Protein AF-A0A369SJY7-F1 (afdb_monomer)

Mean predicted aligned error: 15.33 Å

Nearest PDB structures (foldseek):
  7cd1-assembly2_D  TM=8.189E-01  e=3.073E-20  Mus musculus
  1u7v-assembly1_C  TM=7.800E-01  e=5.357E-16  Homo sapiens
  1u7f-assembly1_C  TM=7.784E-01  e=8.067E-16  Homo sapiens
  1khu-assembly2_D  TM=7.763E-01  e=8.067E-16  Homo sapiens
  1zoq-assembly2_B  TM=6.843E-01  e=6.249E-07  Homo sapiens

pLDDT: mean 70.39, std 25.57, range [24.08, 98.19]

Structure (mmCIF, N/CA/C/O backbone):
data_AF-A0A369SJY7-F1
#
_entry.id   AF-A0A369SJY7-F1
#
loop_
_atom_site.group_PDB
_atom_site.id
_atom_site.type_symbol
_atom_site.label_atom_id
_atom_site.label_alt_id
_atom_site.label_comp_id
_atom_site.label_asym_id
_atom_site.label_entity_id
_atom_site.label_seq_id
_atom_site.pdbx_PDB_ins_code
_atom_site.Cartn_x
_atom_site.Cartn_y
_atom_site.Cartn_z
_atom_site.occupancy
_atom_site.B_iso_or_equiv
_atom_site.auth_seq_id
_atom_site.auth_comp_id
_atom_site.auth_asym_id
_atom_site.auth_atom_id
_atom_site.pdbx_PDB_model_num
ATOM 1 N N . MET A 1 1 ? -12.889 -11.920 34.072 1.00 64.56 1 MET A N 1
ATOM 2 C CA . MET A 1 1 ? -11.718 -12.113 33.177 1.00 64.56 1 MET A CA 1
ATOM 3 C C . MET A 1 1 ? -11.783 -11.268 31.891 1.00 64.56 1 MET A C 1
ATOM 5 O O . MET A 1 1 ? -10.869 -10.488 31.639 1.00 64.56 1 MET A O 1
ATOM 9 N N . PHE A 1 2 ? -12.873 -11.332 31.112 1.00 71.12 2 PHE A N 1
ATOM 10 C CA . PHE A 1 2 ? -12.997 -10.675 29.795 1.00 71.12 2 PHE A CA 1
ATOM 11 C C . PHE A 1 2 ? -12.878 -9.137 29.782 1.00 71.12 2 PHE A C 1
ATOM 13 O O . PHE A 1 2 ? -12.203 -8.585 28.913 1.00 71.12 2 PHE A O 1
ATOM 20 N N . ARG A 1 3 ? -13.449 -8.426 30.769 1.00 77.50 3 ARG A N 1
ATOM 21 C CA . ARG A 1 3 ? -13.329 -6.953 30.881 1.00 77.50 3 ARG A CA 1
ATOM 22 C C . ARG A 1 3 ? -11.874 -6.499 31.067 1.00 77.50 3 ARG A C 1
ATOM 24 O O . ARG A 1 3 ? -11.444 -5.533 30.443 1.00 77.50 3 ARG A O 1
ATOM 31 N N . ARG A 1 4 ? -11.090 -7.234 31.869 1.00 87.56 4 ARG A N 1
ATOM 32 C CA . ARG A 1 4 ? -9.656 -6.966 32.094 1.00 87.56 4 ARG A CA 1
ATOM 33 C C . ARG A 1 4 ? -8.842 -7.191 30.815 1.00 87.56 4 ARG A C 1
ATOM 35 O O . ARG A 1 4 ? -7.985 -6.369 30.501 1.00 87.56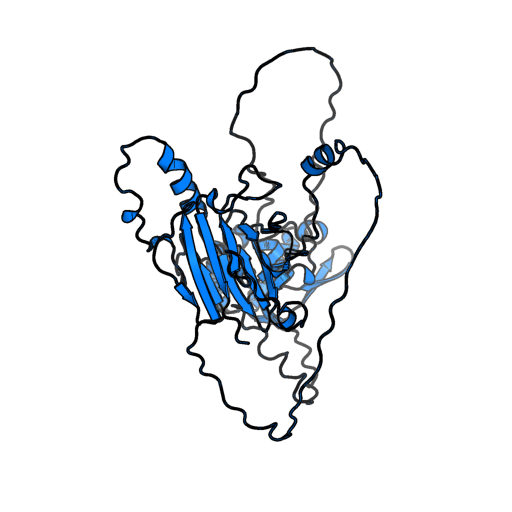 4 ARG A O 1
ATOM 42 N N . LYS A 1 5 ? -9.164 -8.247 30.057 1.00 92.19 5 LYS A N 1
ATOM 43 C CA . LYS A 1 5 ? -8.535 -8.566 28.765 1.00 92.19 5 LYS A CA 1
ATOM 44 C C . LYS A 1 5 ? -8.786 -7.474 27.718 1.00 92.19 5 LYS A C 1
ATOM 46 O O . LYS A 1 5 ? -7.828 -6.938 27.171 1.00 92.19 5 LYS A O 1
ATOM 51 N N . ARG A 1 6 ? -10.044 -7.063 27.507 1.00 93.69 6 ARG A N 1
ATOM 52 C CA . ARG A 1 6 ? -10.394 -5.981 26.563 1.00 93.69 6 ARG A CA 1
ATOM 53 C C . ARG A 1 6 ? -9.707 -4.658 26.918 1.00 93.69 6 ARG A C 1
ATOM 55 O O . ARG A 1 6 ? -9.130 -4.022 26.044 1.00 93.69 6 ARG A O 1
ATOM 62 N N . ASN A 1 7 ? -9.694 -4.280 28.199 1.00 93.00 7 ASN A N 1
ATOM 63 C CA . ASN A 1 7 ? -9.005 -3.067 28.650 1.00 93.00 7 ASN A CA 1
ATOM 64 C C . ASN A 1 7 ? -7.497 -3.109 28.368 1.00 93.00 7 ASN A C 1
ATOM 66 O O . ASN A 1 7 ? -6.911 -2.087 28.022 1.00 93.00 7 ASN A O 1
ATOM 70 N N . ASN A 1 8 ? -6.857 -4.271 28.517 1.00 94.94 8 ASN A N 1
ATOM 71 C CA . ASN A 1 8 ? -5.442 -4.433 28.188 1.00 94.94 8 ASN A CA 1
ATOM 72 C C . ASN A 1 8 ? -5.190 -4.273 26.679 1.00 94.94 8 ASN A C 1
ATOM 74 O O . ASN A 1 8 ? -4.318 -3.493 26.300 1.00 94.94 8 ASN A O 1
ATOM 78 N N . LEU A 1 9 ? -5.996 -4.931 25.838 1.00 95.81 9 LEU A N 1
ATOM 79 C CA . LEU A 1 9 ? -5.908 -4.823 24.377 1.00 95.81 9 LEU A CA 1
ATOM 80 C C . LEU A 1 9 ? -6.107 -3.385 23.899 1.00 95.81 9 LEU A C 1
ATOM 82 O O . LEU A 1 9 ? -5.309 -2.886 23.114 1.00 95.81 9 LEU A O 1
ATOM 86 N N . PHE A 1 10 ? -7.108 -2.687 24.437 1.00 94.69 10 PHE A N 1
ATOM 87 C CA . PHE A 1 10 ? -7.326 -1.280 24.121 1.00 94.69 10 PHE A CA 1
ATOM 88 C C . PHE A 1 10 ? -6.124 -0.409 24.499 1.00 94.69 10 PHE A C 1
ATOM 90 O O . PHE A 1 10 ? -5.719 0.442 23.719 1.00 94.69 10 PHE A O 1
ATOM 97 N N . ARG A 1 11 ? -5.513 -0.619 25.674 1.00 93.31 11 ARG A N 1
ATOM 98 C CA . ARG A 1 11 ? -4.311 0.138 26.070 1.00 93.31 11 ARG A CA 1
ATOM 99 C C . ARG A 1 11 ? -3.134 -0.119 25.137 1.00 93.31 11 ARG A C 1
ATOM 101 O O . ARG A 1 11 ? -2.401 0.820 24.857 1.00 93.31 11 ARG A O 1
ATOM 108 N N . ARG A 1 12 ? -2.934 -1.364 24.691 1.00 94.81 12 ARG A N 1
ATOM 109 C CA . ARG A 1 12 ? -1.906 -1.699 23.693 1.00 94.81 12 ARG A CA 1
ATOM 110 C C . ARG A 1 12 ? -2.173 -0.960 22.391 1.00 94.81 12 ARG A C 1
ATOM 112 O O . ARG A 1 12 ? -1.322 -0.194 21.965 1.00 94.81 12 ARG A O 1
ATOM 119 N N . LEU A 1 13 ? -3.393 -1.080 21.870 1.00 93.31 13 LEU A N 1
ATOM 120 C CA . LEU A 1 13 ? -3.826 -0.377 20.669 1.00 93.31 13 LEU A CA 1
ATOM 121 C C . LEU A 1 13 ? -3.599 1.135 20.771 1.00 93.31 13 LEU A C 1
ATOM 123 O O . LEU A 1 13 ? -3.011 1.741 19.888 1.00 93.31 13 LEU A O 1
ATOM 127 N N . TRP A 1 14 ? -4.014 1.739 21.885 1.00 91.50 14 TRP A N 1
ATOM 128 C CA . TRP A 1 14 ? -3.911 3.178 22.114 1.00 91.50 14 TRP A CA 1
ATOM 129 C C . TRP A 1 14 ? -2.463 3.683 22.139 1.00 91.50 14 TRP A C 1
ATOM 131 O O . TRP A 1 14 ? -2.213 4.829 21.782 1.00 91.50 14 TRP A O 1
ATOM 141 N N . ARG A 1 15 ? -1.495 2.843 22.531 1.00 90.88 15 ARG A N 1
ATOM 142 C CA . ARG A 1 15 ? -0.061 3.182 22.463 1.00 90.88 15 ARG A CA 1
ATOM 143 C C . ARG A 1 15 ? 0.484 3.169 21.038 1.00 90.88 15 ARG A C 1
ATOM 145 O O . ARG A 1 15 ? 1.483 3.828 20.791 1.00 90.88 15 ARG A O 1
ATOM 152 N N . CYS A 1 16 ? -0.170 2.457 20.124 1.00 89.69 16 CYS A N 1
ATOM 153 C CA . CYS A 1 16 ? 0.201 2.396 18.712 1.00 89.69 16 CYS A CA 1
ATOM 154 C C . CYS A 1 16 ? -0.369 3.552 17.883 1.00 89.69 16 CYS A C 1
ATOM 156 O O . CYS A 1 16 ? -0.203 3.549 16.666 1.00 89.69 16 CYS A O 1
ATOM 158 N N . ARG A 1 17 ? -1.067 4.517 18.500 1.00 88.62 17 ARG A N 1
ATOM 159 C CA . ARG A 1 17 ? -1.502 5.728 17.796 1.00 88.62 17 ARG A CA 1
ATOM 160 C C . ARG A 1 17 ? -0.298 6.391 17.132 1.00 88.62 17 ARG A C 1
ATOM 162 O O . ARG A 1 17 ? 0.769 6.469 17.742 1.00 88.62 17 ARG A O 1
ATOM 169 N N . ALA A 1 18 ? -0.477 6.867 15.906 1.00 78.94 18 ALA A N 1
ATOM 170 C CA . ALA A 1 18 ? 0.533 7.638 15.212 1.00 78.94 18 ALA A CA 1
ATOM 171 C C . ALA A 1 18 ? 0.794 8.905 16.041 1.00 78.94 18 ALA A C 1
ATOM 173 O O . ALA A 1 18 ? -0.021 9.828 16.083 1.00 78.94 18 ALA A O 1
ATOM 174 N N . SER A 1 19 ? 1.901 8.916 16.788 1.00 60.03 19 SER A N 1
ATOM 175 C CA . SER A 1 19 ? 2.410 10.131 17.424 1.00 60.03 19 SER A CA 1
ATOM 176 C C . SER A 1 19 ? 2.600 11.198 16.344 1.00 60.03 19 SER A C 1
ATOM 178 O O . SER A 1 19 ? 2.766 10.855 15.177 1.00 60.03 19 SER A O 1
ATOM 180 N N . LYS A 1 20 ? 2.572 12.485 16.705 1.00 49.81 20 LYS A N 1
ATOM 181 C CA . LYS A 1 20 ? 2.904 13.594 15.794 1.00 49.81 20 LYS A CA 1
ATOM 182 C C . LYS A 1 20 ? 4.289 13.348 15.169 1.00 49.81 20 LYS A C 1
ATOM 184 O O . LYS A 1 20 ? 5.295 13.717 15.761 1.00 49.81 20 LYS A O 1
ATOM 189 N N . ILE A 1 21 ? 4.359 12.682 14.022 1.00 38.09 21 ILE A N 1
ATOM 190 C CA . ILE A 1 21 ? 5.601 12.455 13.286 1.00 38.09 21 ILE A CA 1
ATOM 191 C C . ILE A 1 21 ? 5.711 13.618 12.305 1.00 38.09 21 ILE A C 1
ATOM 193 O O . ILE A 1 21 ? 5.322 13.521 11.149 1.00 38.09 21 ILE A O 1
ATOM 197 N N . VAL A 1 22 ? 6.213 14.745 12.805 1.00 35.81 22 VAL A N 1
ATOM 198 C CA . VAL A 1 22 ? 7.125 15.567 12.011 1.00 35.81 22 VAL A CA 1
ATOM 199 C C . VAL A 1 22 ? 8.502 15.154 12.491 1.00 35.81 22 VAL A C 1
ATOM 201 O O . VAL A 1 22 ? 8.977 15.644 13.504 1.00 35.81 22 VAL A O 1
ATOM 204 N N . ASN A 1 23 ? 9.087 14.173 11.818 1.00 26.03 23 ASN A N 1
ATOM 205 C CA . ASN A 1 23 ? 10.527 13.985 11.800 1.00 26.03 23 ASN A CA 1
ATOM 206 C C . ASN A 1 23 ? 10.862 13.754 10.338 1.00 26.03 23 ASN A C 1
ATOM 208 O O . ASN A 1 23 ? 10.658 12.662 9.811 1.00 26.03 23 ASN A O 1
ATOM 212 N N . ASP A 1 24 ? 11.278 14.833 9.692 1.00 27.23 24 ASP A N 1
ATOM 213 C CA . ASP A 1 24 ? 11.893 14.822 8.378 1.00 27.23 24 ASP A CA 1
ATOM 214 C C . ASP A 1 24 ? 13.255 14.117 8.510 1.00 27.23 24 ASP A C 1
ATOM 216 O O . ASP A 1 24 ? 14.121 14.612 9.236 1.00 27.23 24 ASP A O 1
ATOM 220 N N . PRO A 1 25 ? 13.481 12.934 7.914 1.00 33.09 25 PRO A N 1
ATOM 221 C CA . PRO A 1 25 ? 14.768 12.271 7.982 1.00 33.09 25 PRO A CA 1
ATOM 222 C C . PRO A 1 25 ? 15.614 12.714 6.784 1.00 33.09 25 PRO A C 1
ATOM 224 O O . PRO A 1 25 ? 15.949 11.903 5.924 1.00 33.09 25 PRO A O 1
ATOM 227 N N . THR A 1 26 ? 15.962 14.000 6.716 1.00 31.56 26 THR A N 1
ATOM 228 C CA . THR A 1 26 ? 16.996 14.505 5.800 1.00 31.56 26 THR A CA 1
ATOM 229 C C . THR A 1 26 ? 17.787 15.637 6.447 1.00 31.56 26 THR A C 1
ATOM 231 O O . THR A 1 26 ? 17.405 16.797 6.351 1.00 31.56 26 THR A O 1
ATOM 234 N N . ASN A 1 27 ? 18.888 15.299 7.125 1.00 27.95 27 ASN A N 1
ATOM 235 C CA . ASN A 1 27 ? 20.224 15.826 6.804 1.00 27.95 27 ASN A CA 1
ATOM 236 C C . ASN A 1 27 ? 21.250 15.405 7.862 1.00 27.95 27 ASN A C 1
ATOM 238 O O . ASN A 1 27 ? 21.550 16.127 8.808 1.00 27.95 27 ASN A O 1
ATOM 242 N N . SER A 1 28 ? 21.841 14.237 7.643 1.00 30.91 28 SER A N 1
ATOM 243 C CA . SER A 1 28 ? 23.228 13.983 8.013 1.00 30.91 28 SER A CA 1
ATOM 244 C C . SER A 1 28 ? 23.845 13.211 6.856 1.00 30.91 28 SER A C 1
ATOM 246 O O . SER A 1 28 ? 23.738 11.993 6.815 1.00 30.91 28 SER A O 1
ATOM 248 N N . ASP A 1 29 ? 24.358 13.940 5.872 1.00 28.83 29 ASP A N 1
ATOM 249 C CA . ASP A 1 29 ? 25.501 13.538 5.054 1.00 28.83 29 ASP A CA 1
ATOM 250 C C . ASP A 1 29 ? 26.039 14.822 4.407 1.00 28.83 29 ASP A C 1
ATOM 252 O O . ASP A 1 29 ? 25.403 15.450 3.560 1.00 28.83 29 ASP A O 1
ATOM 256 N N . HIS A 1 30 ? 27.179 15.268 4.932 1.00 29.77 30 HIS A N 1
ATOM 257 C CA . HIS A 1 30 ? 27.982 16.356 4.397 1.00 29.77 30 HIS A CA 1
ATOM 258 C C . HIS A 1 30 ? 28.612 15.900 3.078 1.00 29.77 30 HIS A C 1
ATOM 260 O O . HIS A 1 30 ? 29.403 14.962 3.094 1.00 29.77 30 HIS A O 1
ATOM 266 N N . ASP A 1 31 ? 28.349 16.614 1.984 1.00 30.61 31 ASP A N 1
ATOM 267 C CA . ASP A 1 31 ? 29.252 16.646 0.834 1.00 30.61 31 ASP A CA 1
ATOM 268 C C . ASP A 1 31 ? 29.878 18.038 0.715 1.00 30.61 31 ASP A C 1
ATOM 270 O O . ASP A 1 31 ? 29.237 19.079 0.877 1.00 30.61 31 ASP A O 1
ATOM 274 N N . THR A 1 32 ? 31.190 18.024 0.519 1.00 30.03 32 THR A N 1
ATOM 275 C CA . THR A 1 32 ? 32.112 19.140 0.726 1.00 30.03 32 THR A CA 1
ATOM 276 C C . THR A 1 32 ? 32.217 19.976 -0.548 1.00 30.03 32 THR A C 1
ATOM 278 O O . THR A 1 32 ? 32.654 19.465 -1.576 1.00 30.03 32 THR A O 1
ATOM 281 N N . ALA A 1 33 ? 31.911 21.273 -0.483 1.00 30.34 33 ALA A N 1
ATOM 282 C CA . ALA A 1 33 ? 32.305 22.240 -1.508 1.00 30.34 33 ALA A CA 1
ATOM 283 C C . ALA A 1 33 ? 32.837 23.516 -0.841 1.00 30.34 33 ALA A C 1
ATOM 285 O O . ALA A 1 33 ? 32.261 24.039 0.111 1.00 30.34 33 ALA A O 1
ATOM 286 N N . ARG A 1 34 ? 34.005 23.955 -1.308 1.00 25.27 34 ARG A N 1
ATOM 287 C CA . ARG A 1 34 ? 34.872 24.974 -0.707 1.00 25.27 34 ARG A CA 1
ATOM 288 C C . ARG A 1 34 ? 34.632 26.350 -1.351 1.00 25.27 34 ARG A C 1
ATOM 290 O O . ARG A 1 34 ? 34.545 26.421 -2.573 1.00 25.27 34 ARG A O 1
ATOM 297 N N . SER A 1 35 ? 34.726 27.392 -0.509 1.00 28.33 35 SER A N 1
ATOM 298 C CA . SER A 1 35 ? 35.125 28.796 -0.797 1.00 28.33 35 SER A CA 1
ATOM 299 C C . SER A 1 35 ? 34.046 29.807 -1.250 1.00 28.33 35 SER A C 1
ATOM 301 O O . SER A 1 35 ? 33.089 29.416 -1.903 1.00 28.33 35 SER A O 1
ATOM 303 N N . PRO A 1 36 ? 34.272 31.132 -1.073 1.00 30.64 36 PRO A N 1
ATOM 304 C CA . PRO A 1 36 ? 34.770 31.836 0.109 1.00 30.64 36 PRO A CA 1
ATOM 305 C C . PRO A 1 36 ? 33.800 32.940 0.599 1.00 30.64 36 PRO A C 1
ATOM 307 O O . PRO A 1 36 ? 32.860 33.357 -0.067 1.00 30.64 36 PRO A O 1
ATOM 310 N N . SER A 1 37 ? 34.084 33.401 1.810 1.00 26.14 37 SER A N 1
ATOM 311 C CA . SER A 1 37 ? 33.387 34.380 2.647 1.00 26.14 37 SER A CA 1
ATOM 312 C C . SER A 1 37 ? 33.193 35.787 2.062 1.00 26.14 37 SER A C 1
ATOM 314 O O . SER A 1 37 ? 34.167 36.440 1.691 1.00 26.14 37 SER A O 1
ATOM 316 N N . SER A 1 38 ? 31.979 36.327 2.205 1.00 29.05 38 SER A N 1
ATOM 317 C CA . SER A 1 38 ? 31.743 37.752 2.474 1.00 29.05 38 SER A CA 1
ATOM 318 C C . SER A 1 38 ? 30.530 37.921 3.400 1.00 29.05 38 SER A C 1
ATOM 320 O O . SER A 1 38 ? 29.484 37.299 3.234 1.00 29.05 38 SER A O 1
ATOM 322 N N . GLN A 1 39 ? 30.740 38.697 4.462 1.00 28.06 39 GLN A N 1
ATOM 323 C CA . GLN A 1 39 ? 29.792 38.964 5.538 1.00 28.06 39 GLN A CA 1
ATOM 324 C C . GLN A 1 39 ? 28.779 40.031 5.114 1.00 28.06 39 GLN A C 1
ATOM 326 O O . GLN A 1 39 ? 29.180 41.089 4.638 1.00 28.06 39 GLN A O 1
ATOM 331 N N . LEU A 1 40 ? 27.497 39.804 5.403 1.00 26.59 40 LEU A N 1
ATOM 332 C CA . LEU A 1 40 ? 26.521 40.861 5.669 1.00 26.59 40 LEU A CA 1
ATOM 333 C C . LEU A 1 40 ? 25.468 40.335 6.652 1.00 26.59 40 LEU A C 1
ATOM 335 O O . LEU A 1 40 ? 24.911 39.253 6.484 1.00 26.59 40 LEU A O 1
ATOM 339 N N . GLN A 1 41 ? 25.287 41.091 7.732 1.00 25.89 41 GLN A N 1
ATOM 340 C CA . GLN A 1 41 ? 24.424 40.799 8.873 1.00 25.89 41 GLN A CA 1
ATOM 341 C C . GLN A 1 41 ? 22.964 41.211 8.627 1.00 25.89 41 GLN A C 1
ATOM 343 O O . GLN A 1 41 ? 22.704 42.170 7.901 1.00 25.89 41 GLN A O 1
ATOM 348 N N . SER A 1 42 ? 22.079 40.566 9.407 1.00 24.08 42 SER A N 1
ATOM 349 C CA . SER A 1 42 ? 20.711 40.937 9.841 1.00 24.08 42 SER A CA 1
ATOM 350 C C . SER A 1 42 ? 19.536 40.203 9.166 1.00 24.08 42 SER A C 1
ATOM 352 O O . SER A 1 42 ? 19.652 39.798 8.013 1.00 24.08 42 SER A O 1
ATOM 354 N N . PRO A 1 43 ? 18.359 40.096 9.821 1.00 27.05 43 PRO A N 1
ATOM 355 C CA . PRO A 1 43 ? 18.075 39.960 11.252 1.00 27.05 43 PRO A CA 1
ATOM 356 C C . PRO A 1 43 ? 17.317 38.650 11.569 1.00 27.05 43 PRO A C 1
ATOM 358 O O . PRO A 1 43 ? 16.713 38.003 10.718 1.00 27.05 43 PRO A O 1
ATOM 361 N N . SER A 1 44 ? 17.348 38.265 12.841 1.00 34.53 44 SER A N 1
ATOM 362 C CA . SER A 1 44 ? 16.659 37.113 13.424 1.00 34.53 44 SER A CA 1
ATOM 363 C C . SER A 1 44 ? 15.144 37.126 13.176 1.00 34.53 44 SER A C 1
ATOM 365 O O . SER A 1 44 ? 14.410 37.841 13.858 1.00 34.53 44 SER A O 1
ATOM 367 N N . ALA A 1 45 ? 14.672 36.278 12.261 1.00 25.91 45 ALA A N 1
ATOM 368 C CA . ALA A 1 45 ? 13.286 35.832 12.217 1.00 25.91 45 ALA A CA 1
ATOM 369 C C . ALA A 1 45 ? 13.193 34.487 12.948 1.00 25.91 45 ALA A C 1
ATOM 371 O O . ALA A 1 45 ? 13.637 33.451 12.455 1.00 25.91 45 ALA A O 1
ATOM 372 N N . SER A 1 46 ? 12.636 34.514 14.157 1.00 26.64 46 SER A N 1
ATOM 373 C CA . SER A 1 46 ? 12.129 33.325 14.831 1.00 26.64 46 SER A CA 1
ATOM 374 C C . SER A 1 46 ? 11.088 32.668 13.924 1.00 26.64 46 SER A C 1
ATOM 376 O O . SER A 1 46 ? 9.976 33.179 13.779 1.00 26.64 46 SER A O 1
ATOM 378 N N . ILE A 1 47 ? 11.453 31.555 13.289 1.00 29.84 47 ILE A N 1
ATOM 379 C CA . ILE A 1 47 ? 10.507 30.702 12.572 1.00 29.84 47 ILE A CA 1
ATOM 380 C C . ILE A 1 47 ? 9.618 30.071 13.643 1.00 29.84 47 ILE A C 1
ATOM 382 O O . ILE A 1 47 ? 9.973 29.068 14.261 1.00 29.84 47 ILE A O 1
ATOM 386 N N . ASN A 1 48 ? 8.474 30.702 13.904 1.00 25.56 48 ASN A N 1
ATOM 387 C CA . ASN A 1 48 ? 7.389 30.065 14.626 1.00 25.56 48 ASN A CA 1
ATOM 388 C C . ASN A 1 48 ? 6.975 28.833 13.819 1.00 25.56 48 ASN A C 1
ATOM 390 O O . ASN A 1 48 ? 6.499 28.936 12.690 1.00 25.56 48 ASN A O 1
ATOM 394 N N . SER A 1 49 ? 7.181 27.656 14.402 1.00 32.50 49 SER A N 1
ATOM 395 C CA . SER A 1 49 ? 6.652 26.391 13.912 1.00 32.50 49 SER A CA 1
ATOM 396 C C . SER A 1 49 ? 5.125 26.386 14.070 1.00 32.50 49 SER A C 1
ATOM 398 O O . SER A 1 49 ? 4.586 25.805 15.014 1.00 32.50 49 SER A O 1
ATOM 400 N N . GLU A 1 50 ? 4.411 27.081 13.188 1.00 34.78 50 GLU A N 1
ATOM 401 C CA . GLU A 1 50 ? 2.951 27.088 13.172 1.00 34.78 50 GLU A CA 1
ATOM 402 C C . GLU A 1 50 ? 2.406 25.822 12.488 1.00 34.78 50 GLU A C 1
ATOM 404 O O . GLU A 1 50 ? 2.315 25.696 11.272 1.00 34.78 50 GLU A O 1
ATOM 409 N N . SER A 1 51 ? 2.022 24.875 13.345 1.00 35.91 51 SER A N 1
ATOM 410 C CA . SER A 1 51 ? 0.729 24.180 13.310 1.00 35.91 51 SER A CA 1
ATOM 411 C C . SER A 1 51 ? 0.342 23.398 12.044 1.00 35.91 51 SER A C 1
ATOM 413 O O . SER A 1 51 ? -0.571 23.779 11.309 1.00 35.91 51 SER A O 1
ATOM 415 N N . ILE A 1 52 ? 0.870 22.173 11.909 1.00 41.75 52 ILE A N 1
ATOM 416 C CA . ILE A 1 52 ? 0.129 21.108 11.213 1.00 41.75 52 ILE A CA 1
ATOM 417 C C . ILE A 1 52 ? -1.118 20.798 12.042 1.00 41.75 52 ILE A C 1
ATOM 419 O O . ILE A 1 52 ? -1.097 20.154 13.095 1.00 41.75 52 ILE A O 1
ATOM 423 N N . ASN A 1 53 ? -2.221 21.338 11.557 1.00 44.38 53 ASN A N 1
ATOM 424 C CA . ASN A 1 53 ? -3.546 21.176 12.098 1.00 44.38 53 ASN A CA 1
ATOM 425 C C . ASN A 1 53 ? -4.067 19.749 11.851 1.00 44.38 53 ASN A C 1
ATOM 427 O O . ASN A 1 53 ? -4.800 19.518 10.891 1.00 44.38 53 ASN A O 1
ATOM 431 N N . ASN A 1 54 ? -3.713 18.799 12.718 1.00 63.38 54 ASN A N 1
ATOM 432 C CA . ASN A 1 54 ? -4.262 17.440 12.665 1.00 63.38 54 ASN A CA 1
ATOM 433 C C . ASN A 1 54 ? -5.802 17.491 12.642 1.00 63.38 54 ASN A C 1
ATOM 435 O O . ASN A 1 54 ? -6.401 18.061 13.559 1.00 63.38 54 ASN A O 1
ATOM 439 N N . PHE A 1 55 ? -6.443 16.839 11.663 1.00 69.50 55 PHE A N 1
ATOM 440 C CA . PHE A 1 55 ? -7.903 16.642 11.598 1.00 69.50 55 PHE A CA 1
ATOM 441 C C . PHE A 1 55 ? -8.480 16.202 12.951 1.00 69.50 55 PHE A C 1
ATOM 443 O O . PHE A 1 55 ? -9.486 16.735 13.419 1.00 69.50 55 PHE A O 1
ATOM 450 N N . LEU A 1 56 ? -7.781 15.285 13.627 1.00 70.56 56 LEU A N 1
ATOM 451 C CA . LEU A 1 56 ? -8.184 14.772 14.933 1.00 70.56 56 LEU A CA 1
ATOM 452 C C . LEU A 1 56 ? -8.052 15.798 16.061 1.00 70.56 56 LEU A C 1
ATOM 454 O O . LEU A 1 56 ? -8.908 15.810 16.932 1.00 70.56 56 LEU A O 1
ATOM 458 N N . LEU A 1 57 ? -7.024 16.656 16.052 1.00 64.44 57 LEU A N 1
ATOM 459 C CA . LEU A 1 57 ? -6.826 17.663 17.108 1.00 64.44 57 LEU A CA 1
ATOM 460 C C . LEU A 1 57 ? -7.708 18.895 16.910 1.00 64.44 57 LEU A C 1
ATOM 462 O O . LEU A 1 57 ? -8.096 19.522 17.888 1.00 64.44 57 LEU A O 1
ATOM 466 N N . LYS A 1 58 ? -8.045 19.223 15.657 1.00 68.19 58 LYS A N 1
ATOM 467 C CA . LYS A 1 58 ? -9.043 20.251 15.340 1.00 68.19 58 LYS A CA 1
ATOM 468 C C . LYS A 1 58 ? -10.438 19.848 15.812 1.00 68.19 58 LYS A C 1
ATOM 470 O O . LYS A 1 58 ? -11.207 20.704 16.230 1.00 68.19 58 LYS A O 1
ATOM 475 N N . LYS A 1 59 ? -10.771 18.557 15.712 1.00 68.31 59 LYS A N 1
ATOM 476 C CA . LYS A 1 59 ? -12.129 18.056 15.958 1.00 68.31 59 LYS A CA 1
ATOM 477 C C . LYS A 1 59 ? -12.326 17.440 17.345 1.00 68.31 59 LYS A C 1
ATOM 479 O O . LYS A 1 59 ? -13.449 17.453 17.836 1.00 68.31 59 LYS A O 1
ATOM 484 N N . PHE A 1 60 ? -11.280 16.925 17.995 1.00 71.56 60 PHE A N 1
ATOM 485 C CA . PHE A 1 60 ? -11.402 16.182 19.254 1.00 71.56 60 PHE A CA 1
ATOM 486 C C . PHE A 1 60 ? -10.294 16.524 20.251 1.00 71.56 60 PHE A C 1
ATOM 488 O O . PHE A 1 60 ? -9.110 16.544 19.913 1.00 71.56 60 PHE A O 1
ATOM 495 N N . ASN A 1 61 ? -10.663 16.675 21.527 1.00 77.81 61 ASN A N 1
ATOM 496 C CA . ASN A 1 61 ? -9.680 16.558 22.605 1.00 77.81 61 ASN A CA 1
ATOM 497 C C . ASN A 1 61 ? -9.308 15.073 22.842 1.00 77.81 61 ASN A C 1
ATOM 499 O O . ASN A 1 61 ? -10.078 14.168 22.505 1.00 77.81 61 ASN A O 1
ATOM 503 N N . ASP A 1 62 ? -8.122 14.803 23.410 1.00 81.75 62 ASP A N 1
ATOM 504 C CA . ASP A 1 62 ? -7.582 13.430 23.542 1.00 81.75 62 ASP A CA 1
ATOM 505 C C . ASP A 1 62 ? -8.508 12.513 24.364 1.00 81.75 62 ASP A C 1
ATOM 507 O O . ASP A 1 62 ? -8.650 11.327 24.059 1.00 81.75 62 ASP A O 1
ATOM 511 N N . GLU A 1 63 ? -9.199 13.054 25.374 1.00 83.44 63 GLU A N 1
ATOM 512 C CA . GLU A 1 63 ? -10.146 12.285 26.184 1.00 83.44 63 GLU A CA 1
ATOM 513 C C . GLU A 1 63 ? -11.407 11.886 25.417 1.00 83.44 63 GLU A C 1
ATOM 515 O O . GLU A 1 63 ? -11.826 10.728 25.491 1.00 83.44 63 GLU A O 1
ATOM 520 N N . GLN A 1 64 ? -12.015 12.821 24.685 1.00 81.81 64 GLN A N 1
ATOM 521 C CA . GLN A 1 64 ? -13.177 12.562 23.840 1.00 81.81 64 GLN A CA 1
ATOM 522 C C . GLN A 1 64 ? -12.823 11.539 22.766 1.00 81.81 64 GLN A C 1
ATOM 524 O O . GLN A 1 64 ? -13.526 10.539 22.632 1.00 81.81 64 GLN A O 1
ATOM 529 N N . LEU A 1 65 ? -11.686 11.712 22.086 1.00 84.38 65 LEU A N 1
ATOM 530 C CA . LEU A 1 65 ? -11.200 10.767 21.083 1.00 84.38 65 LEU A CA 1
ATOM 531 C C . LEU A 1 65 ? -11.042 9.359 21.673 1.00 84.38 65 LEU A C 1
ATOM 533 O O . LEU A 1 65 ? -11.530 8.377 21.109 1.00 84.38 65 LEU A O 1
ATOM 537 N N . LYS A 1 66 ? -10.424 9.254 22.854 1.00 87.81 66 LYS A N 1
ATOM 538 C CA . LYS A 1 66 ? -10.233 7.980 23.555 1.00 87.81 66 LYS A CA 1
ATOM 539 C C . LYS A 1 66 ? -11.548 7.312 23.929 1.00 87.81 66 LYS A C 1
ATOM 541 O O . LYS A 1 66 ? -11.679 6.100 23.757 1.00 87.81 66 LYS A O 1
ATOM 546 N N . ARG A 1 67 ? -12.521 8.078 24.433 1.00 87.12 67 ARG A N 1
ATOM 547 C CA . ARG A 1 67 ? -13.858 7.575 24.787 1.00 87.12 67 ARG A CA 1
ATOM 548 C C . ARG A 1 67 ? -14.611 7.098 23.544 1.00 87.12 67 ARG A C 1
ATOM 550 O O . ARG A 1 67 ? -15.159 5.998 23.572 1.00 87.12 67 ARG A O 1
ATOM 557 N N . THR A 1 68 ? -14.571 7.862 22.454 1.00 84.94 68 THR A N 1
ATOM 558 C CA . THR A 1 68 ? -15.209 7.517 21.176 1.00 84.94 68 THR A CA 1
ATOM 559 C C . THR A 1 68 ? -14.637 6.228 20.594 1.00 84.94 68 THR A C 1
ATOM 561 O O . THR A 1 68 ? -15.385 5.2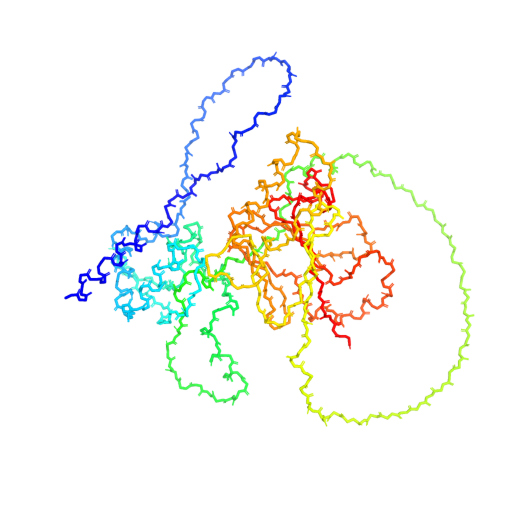91 20.314 1.00 84.94 68 THR A O 1
ATOM 564 N N . VAL A 1 69 ? -13.308 6.124 20.485 1.00 88.81 69 VAL A N 1
ATOM 565 C CA . VAL A 1 69 ? -12.645 4.920 19.956 1.00 88.81 69 VAL A CA 1
ATOM 566 C C . VAL A 1 69 ? -12.880 3.716 20.870 1.00 88.81 69 VAL A C 1
ATOM 568 O O . VAL A 1 69 ? -13.122 2.613 20.389 1.00 88.81 69 VAL A O 1
ATOM 571 N N . TYR A 1 70 ? -12.870 3.899 22.194 1.00 90.00 70 TYR A N 1
ATOM 572 C CA . TYR A 1 70 ? -13.199 2.815 23.123 1.00 90.00 70 TYR A CA 1
ATOM 573 C C . TYR A 1 70 ? -14.648 2.332 22.968 1.00 90.00 70 TYR A C 1
ATOM 575 O O . TYR A 1 70 ? -14.893 1.125 22.994 1.00 90.00 70 TYR A O 1
ATOM 583 N N . SER A 1 71 ? -15.601 3.255 22.801 1.00 86.75 71 SER A N 1
ATOM 584 C CA . SER A 1 71 ? -17.015 2.934 22.573 1.00 86.75 71 SER A CA 1
ATOM 585 C C . SER A 1 71 ? -17.197 2.116 21.294 1.00 86.75 71 SER A C 1
ATOM 587 O O . SER A 1 71 ? -17.830 1.062 21.330 1.00 86.75 71 SER A O 1
ATOM 589 N N . LEU A 1 72 ? -16.536 2.528 20.206 1.00 84.50 72 LEU A N 1
ATOM 590 C CA . LEU A 1 72 ? -16.478 1.774 18.954 1.00 84.50 72 LEU A CA 1
ATOM 591 C C . LEU A 1 72 ? -15.943 0.356 19.184 1.00 84.50 72 LEU A C 1
ATOM 593 O O . LEU A 1 72 ? -16.594 -0.628 18.860 1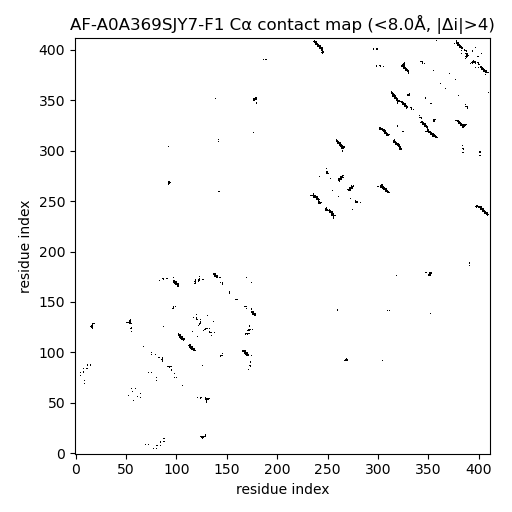.00 84.50 72 LEU A O 1
ATOM 597 N N . LEU A 1 73 ? -14.763 0.221 19.786 1.00 88.12 73 LEU A N 1
ATOM 598 C CA . LEU A 1 73 ? -14.107 -1.083 19.934 1.00 88.12 73 LEU A CA 1
ATOM 599 C C . LEU A 1 73 ? -14.805 -2.003 20.950 1.00 88.12 73 LEU A C 1
ATOM 601 O O . LEU A 1 73 ? -14.436 -3.172 21.101 1.00 88.12 73 LEU A O 1
ATOM 605 N N . LYS A 1 74 ? -15.819 -1.500 21.662 1.00 88.00 74 LYS A N 1
ATOM 606 C CA . LYS A 1 74 ? -16.691 -2.307 22.514 1.00 88.00 74 LYS A CA 1
ATOM 607 C C . LYS A 1 74 ? -17.687 -3.133 21.694 1.00 88.00 74 LYS A C 1
ATOM 609 O O . LYS A 1 74 ? -18.057 -4.204 22.176 1.00 88.00 74 LYS A O 1
ATOM 614 N N . SER A 1 75 ? -18.093 -2.672 20.504 1.00 84.69 75 SER A N 1
ATOM 615 C CA . SER A 1 75 ? -19.060 -3.378 19.648 1.00 84.69 75 SER A CA 1
ATOM 616 C C . SER A 1 75 ? -18.470 -4.623 18.979 1.00 84.69 75 SER A C 1
ATOM 618 O O . SER A 1 75 ? -19.208 -5.547 18.654 1.00 84.69 75 SER A O 1
ATOM 620 N N . ILE A 1 76 ? -17.142 -4.695 18.833 1.00 89.00 76 ILE A N 1
ATOM 621 C CA . ILE A 1 76 ? -16.463 -5.834 18.208 1.00 89.00 76 ILE A CA 1
ATOM 622 C C . ILE A 1 76 ? -16.103 -6.941 19.213 1.00 89.00 76 ILE A C 1
ATOM 624 O O . ILE A 1 76 ? -15.887 -6.717 20.419 1.00 89.00 76 ILE A O 1
ATOM 628 N N . SER A 1 77 ? -15.998 -8.172 18.706 1.00 91.50 77 SER A N 1
ATOM 629 C CA . SER A 1 77 ? -15.590 -9.328 19.508 1.00 91.50 77 SER A CA 1
ATOM 630 C C . SER A 1 77 ? -14.147 -9.187 20.011 1.00 91.50 77 SER A C 1
ATOM 632 O O . SER A 1 77 ? -13.308 -8.510 19.414 1.00 91.50 77 SER A O 1
ATOM 634 N N . ILE A 1 78 ? -13.821 -9.866 21.115 1.00 93.00 78 ILE A N 1
ATOM 635 C CA . ILE A 1 78 ? -12.459 -9.837 21.676 1.00 93.00 78 ILE A CA 1
ATOM 636 C C . ILE A 1 78 ? -11.443 -10.403 20.676 1.00 93.00 78 ILE A C 1
ATOM 638 O O . ILE A 1 78 ? -10.367 -9.834 20.544 1.00 93.00 78 ILE A O 1
ATOM 642 N N . LYS A 1 79 ? -11.802 -11.456 19.930 1.00 92.19 79 LYS A N 1
ATOM 643 C CA . LYS A 1 79 ? -10.938 -12.058 18.903 1.00 92.19 79 LYS A CA 1
ATOM 644 C C . LYS A 1 79 ? -10.651 -11.081 17.756 1.00 92.19 79 LYS A C 1
ATOM 646 O O . LYS A 1 79 ? -9.510 -10.963 17.325 1.00 92.19 79 LYS A O 1
ATOM 651 N N . GLN A 1 80 ? -11.660 -10.333 17.298 1.00 93.00 80 GLN A N 1
ATOM 652 C CA . GLN A 1 80 ? -11.463 -9.274 16.299 1.00 93.00 80 GLN A CA 1
ATOM 653 C C . GLN A 1 80 ? -10.558 -8.158 16.831 1.00 93.00 80 GLN A C 1
ATOM 655 O O . GLN A 1 80 ? -9.657 -7.723 16.122 1.00 93.00 80 GLN A O 1
ATOM 660 N N . LEU A 1 81 ? -10.742 -7.736 18.087 1.00 94.38 81 LEU A N 1
ATOM 661 C CA . LEU A 1 81 ? -9.877 -6.732 18.709 1.00 94.38 81 LEU A CA 1
ATOM 662 C C . LEU A 1 81 ? -8.426 -7.225 18.851 1.00 94.38 81 LEU A C 1
ATOM 664 O O . LEU A 1 81 ? -7.500 -6.458 18.612 1.00 94.38 81 LEU A O 1
ATOM 668 N N . GLU A 1 82 ? -8.211 -8.493 19.211 1.00 94.44 82 GLU A N 1
ATOM 669 C CA . GLU A 1 82 ? -6.874 -9.104 19.246 1.00 94.44 82 GLU A CA 1
ATOM 670 C C . GLU A 1 82 ? -6.207 -9.088 17.872 1.00 94.44 82 GLU A C 1
ATOM 672 O O . GLU A 1 82 ? -5.043 -8.702 17.760 1.00 94.44 82 GLU A O 1
ATOM 677 N N . ASN A 1 83 ? -6.949 -9.462 16.828 1.00 92.94 83 ASN A N 1
ATOM 678 C CA . ASN A 1 83 ? -6.452 -9.436 15.457 1.00 92.94 83 ASN A CA 1
ATOM 679 C C . ASN A 1 83 ? -6.121 -8.006 15.006 1.00 92.94 83 ASN A C 1
ATOM 681 O O . ASN A 1 83 ? -5.063 -7.790 14.418 1.00 92.94 83 ASN A O 1
ATOM 685 N N . LEU A 1 84 ? -6.969 -7.025 15.336 1.00 94.25 84 LEU A N 1
ATOM 686 C CA . LEU A 1 84 ? -6.724 -5.612 15.031 1.00 94.25 84 LEU A CA 1
ATOM 687 C C . LEU A 1 84 ? -5.442 -5.100 15.695 1.00 94.25 84 LEU A C 1
ATOM 689 O O . LEU A 1 84 ? -4.622 -4.467 15.035 1.00 94.25 84 LEU A O 1
ATOM 693 N N . VAL A 1 85 ? -5.250 -5.412 16.982 1.00 95.00 85 VAL A N 1
ATOM 694 C CA . VAL A 1 85 ? -4.037 -5.048 17.731 1.00 95.00 85 VAL A CA 1
ATOM 695 C C . VAL A 1 85 ? -2.797 -5.633 17.062 1.00 95.00 85 VAL A C 1
ATOM 697 O O . VAL A 1 85 ? -1.865 -4.887 16.787 1.00 95.00 85 VAL A O 1
ATOM 700 N N . LYS A 1 86 ? -2.803 -6.930 16.727 1.00 93.56 86 LYS A N 1
ATOM 701 C CA . LYS A 1 86 ? -1.676 -7.580 16.036 1.00 93.56 86 LYS A CA 1
ATOM 702 C C . LYS A 1 86 ? -1.364 -6.934 14.684 1.00 93.56 86 LYS A C 1
ATOM 704 O O . LYS A 1 86 ? -0.199 -6.765 14.333 1.00 93.56 86 LYS A O 1
ATOM 709 N N . CYS A 1 87 ? -2.388 -6.555 13.922 1.00 93.00 87 CYS A N 1
ATOM 710 C CA . CYS A 1 87 ? -2.199 -5.920 12.616 1.00 93.00 87 CYS A CA 1
ATOM 711 C C . CYS A 1 87 ? -1.582 -4.533 12.732 1.00 93.00 87 CYS A C 1
ATOM 713 O O . CYS A 1 87 ? -0.682 -4.205 11.968 1.00 93.00 87 CYS A O 1
ATOM 715 N N . ILE A 1 88 ? -2.039 -3.738 13.698 1.00 94.06 88 ILE A N 1
ATOM 716 C CA . ILE A 1 88 ? -1.512 -2.392 13.927 1.00 94.06 88 ILE A CA 1
ATOM 717 C C . ILE A 1 88 ? -0.089 -2.457 14.499 1.00 94.06 88 ILE A C 1
ATOM 719 O O . ILE A 1 88 ? 0.794 -1.754 14.017 1.00 94.06 88 ILE A O 1
ATOM 723 N N . GLU A 1 89 ? 0.177 -3.345 15.461 1.00 93.75 89 GLU A N 1
ATOM 724 C CA . GLU A 1 89 ? 1.524 -3.544 16.021 1.00 93.75 89 GLU A CA 1
ATOM 725 C C . GLU A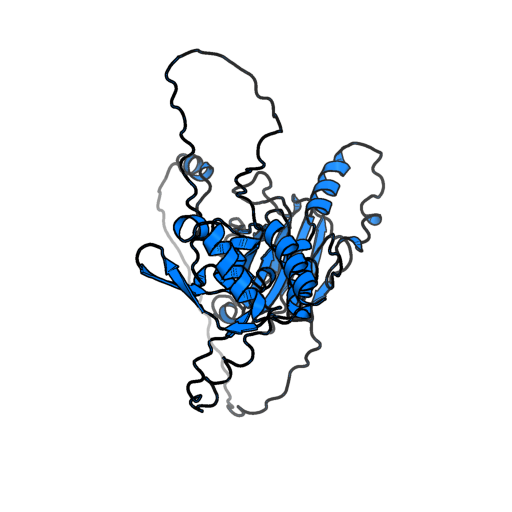 1 89 ? 2.527 -4.042 14.966 1.00 93.75 89 GLU A C 1
ATOM 727 O O . GLU A 1 89 ? 3.684 -3.628 14.977 1.00 93.75 89 GLU A O 1
ATOM 732 N N . SER A 1 90 ? 2.082 -4.874 14.019 1.00 92.88 90 SER A N 1
ATOM 733 C CA . SER A 1 90 ? 2.902 -5.338 12.890 1.00 92.88 90 SER A CA 1
ATOM 734 C C . SER A 1 90 ? 2.923 -4.379 11.698 1.00 92.88 90 SER A C 1
ATOM 736 O O . SER A 1 90 ? 3.449 -4.748 10.655 1.00 92.88 90 SER A O 1
ATOM 738 N N . ARG A 1 91 ? 2.330 -3.178 11.789 1.00 91.56 91 ARG A N 1
ATOM 739 C CA . ARG A 1 91 ? 2.237 -2.206 10.679 1.00 91.56 91 ARG A CA 1
ATOM 740 C C . ARG A 1 91 ? 1.650 -2.805 9.387 1.00 91.56 91 ARG A C 1
ATOM 742 O O . ARG A 1 91 ? 2.037 -2.441 8.278 1.00 91.56 91 ARG A O 1
ATOM 749 N N . GLY A 1 92 ? 0.703 -3.732 9.521 1.00 89.81 92 GLY A N 1
ATOM 750 C CA . GLY A 1 92 ? 0.102 -4.458 8.401 1.00 89.81 92 GLY A CA 1
ATOM 751 C C . GLY A 1 92 ? 0.985 -5.571 7.833 1.00 89.81 92 GLY A C 1
ATOM 752 O O . GLY A 1 92 ? 0.768 -5.992 6.698 1.00 89.81 92 GLY A O 1
ATOM 753 N N . GLY A 1 93 ? 1.989 -6.031 8.583 1.00 88.62 93 GLY A N 1
ATOM 754 C CA . GLY A 1 93 ? 2.832 -7.173 8.230 1.00 88.62 93 GLY A CA 1
ATOM 755 C C . GLY A 1 93 ? 2.114 -8.518 8.370 1.00 88.62 93 GLY A C 1
ATOM 756 O O . GLY A 1 93 ? 2.405 -9.443 7.616 1.00 88.62 93 GLY A O 1
ATOM 757 N N . ILE A 1 94 ? 1.149 -8.605 9.291 1.00 89.50 94 ILE A N 1
ATOM 758 C CA . ILE A 1 94 ? 0.309 -9.787 9.523 1.00 89.50 94 ILE A CA 1
ATOM 759 C C . ILE A 1 94 ? -1.024 -9.634 8.783 1.00 89.50 94 ILE A C 1
ATOM 761 O O . ILE A 1 94 ? -1.691 -8.597 8.879 1.00 89.50 94 ILE A O 1
ATOM 765 N N . LYS A 1 95 ? -1.434 -10.682 8.060 1.00 85.94 95 LYS A N 1
ATOM 766 C CA . LYS A 1 95 ? -2.725 -10.724 7.362 1.00 85.94 95 LYS A CA 1
ATOM 767 C C . LYS A 1 95 ? -3.869 -10.801 8.374 1.00 85.94 95 LYS A C 1
ATOM 769 O O . LYS A 1 95 ? -3.804 -11.511 9.372 1.00 85.94 95 LYS A O 1
ATOM 774 N N . SER A 1 96 ? -4.959 -10.094 8.096 1.00 89.25 96 SER A N 1
ATOM 775 C CA . SER A 1 96 ? -6.186 -10.186 8.889 1.00 89.25 96 SER A CA 1
ATOM 776 C C . SER A 1 96 ? -7.431 -10.155 8.035 1.00 89.25 96 SER A C 1
ATOM 778 O O . SER A 1 96 ? -7.479 -9.512 6.987 1.00 89.25 96 SER A O 1
ATOM 780 N N . ASN A 1 97 ? -8.461 -10.808 8.565 1.00 90.19 97 ASN A N 1
ATOM 781 C CA . ASN A 1 97 ? -9.823 -10.694 8.071 1.00 90.19 97 ASN A CA 1
ATOM 782 C C . ASN A 1 97 ? -10.369 -9.288 8.335 1.00 90.19 97 ASN A C 1
ATOM 784 O O . ASN A 1 97 ? -9.946 -8.602 9.271 1.00 90.19 97 ASN A O 1
ATOM 788 N N . CYS A 1 98 ? -11.337 -8.872 7.523 1.00 92.00 98 CYS A N 1
ATOM 789 C CA . CYS A 1 98 ? -12.014 -7.599 7.712 1.00 92.00 98 CYS A CA 1
ATOM 790 C C . CYS A 1 98 ? -12.757 -7.549 9.050 1.00 92.00 98 CYS A C 1
ATOM 792 O O . CYS A 1 98 ? -13.289 -8.547 9.540 1.00 92.00 98 CYS A O 1
ATOM 794 N N . ILE A 1 99 ? -12.793 -6.356 9.639 1.00 91.81 99 ILE A N 1
ATOM 795 C CA . ILE A 1 99 ? -13.565 -6.074 10.848 1.00 91.81 99 ILE A CA 1
ATOM 796 C C . ILE A 1 99 ? -14.636 -5.085 10.437 1.00 91.81 99 ILE A C 1
ATOM 798 O O . ILE A 1 99 ? -14.331 -3.920 10.205 1.00 91.81 99 ILE A O 1
ATOM 802 N N . VAL A 1 100 ? -15.861 -5.576 10.298 1.00 89.12 100 VAL A N 1
ATOM 803 C CA . VAL A 1 100 ? -16.976 -4.829 9.720 1.00 89.12 100 VAL A CA 1
ATOM 804 C C . VAL A 1 100 ? -17.871 -4.282 10.829 1.00 89.12 100 VAL A C 1
ATOM 806 O O . VAL A 1 100 ? -18.175 -4.987 11.790 1.00 89.12 100 VAL A O 1
ATOM 809 N N . THR A 1 101 ? -18.267 -3.018 10.713 1.00 84.31 101 THR A N 1
ATOM 810 C CA . THR A 1 101 ? -19.200 -2.337 11.628 1.00 84.31 101 THR A CA 1
ATOM 811 C C . THR A 1 101 ? -19.957 -1.242 10.874 1.00 84.31 101 THR A C 1
ATOM 813 O O . THR A 1 101 ? -19.639 -0.953 9.721 1.00 84.31 101 THR A O 1
ATOM 816 N N . THR A 1 102 ? -20.948 -0.621 11.515 1.00 78.12 102 THR A N 1
ATOM 817 C CA . THR A 1 102 ? -21.659 0.559 10.992 1.00 78.12 102 THR A CA 1
ATOM 818 C C . THR A 1 102 ? -20.688 1.671 10.591 1.00 78.12 102 THR A C 1
ATOM 820 O O . THR A 1 102 ? -19.663 1.846 11.232 1.00 78.12 102 THR A O 1
ATOM 823 N N . SER A 1 103 ? -20.970 2.425 9.528 1.00 72.12 103 SER A N 1
ATOM 824 C CA . SER A 1 103 ? -19.972 3.321 8.927 1.00 72.12 103 SER A CA 1
ATOM 825 C C . SER A 1 103 ? -19.717 4.595 9.708 1.00 72.12 103 SER A C 1
ATOM 827 O O . SER A 1 103 ? -18.597 5.102 9.631 1.00 72.12 103 SER A O 1
ATOM 829 N N . LYS A 1 104 ? -20.718 5.128 10.409 1.00 75.00 104 LYS A N 1
ATOM 830 C CA . LYS A 1 104 ? -20.676 6.471 10.990 1.00 75.00 104 LYS A CA 1
ATOM 831 C C . LYS A 1 104 ? -20.732 6.435 12.512 1.00 75.00 104 LYS A C 1
ATOM 833 O O . LYS A 1 104 ? -21.413 5.597 13.103 1.00 75.00 104 LYS A O 1
ATOM 838 N N . VAL A 1 105 ? -20.069 7.410 13.125 1.00 73.12 105 VAL A N 1
ATOM 839 C CA . VAL A 1 105 ? -20.273 7.798 14.518 1.00 73.12 105 VAL A CA 1
ATOM 840 C C . VAL A 1 105 ? -20.649 9.255 14.609 1.00 73.12 105 VAL A C 1
ATOM 842 O O . VAL A 1 105 ? -19.971 10.112 14.050 1.00 73.12 105 VAL A O 1
ATOM 845 N N . GLN A 1 106 ? -21.711 9.505 15.364 1.00 73.56 106 GLN A N 1
ATOM 846 C CA . GLN A 1 106 ? -22.088 10.835 15.799 1.00 73.56 106 GLN A CA 1
ATOM 847 C C . GLN A 1 106 ? -21.288 11.193 17.040 1.00 73.56 106 GLN A C 1
ATOM 849 O O . GLN A 1 106 ? -21.364 10.511 18.066 1.00 73.56 106 GLN A O 1
ATOM 854 N N . ILE A 1 107 ? -20.514 12.265 16.948 1.00 70.38 107 ILE A N 1
ATOM 855 C CA . ILE A 1 107 ? -19.749 12.792 18.070 1.00 70.38 107 ILE A CA 1
ATOM 856 C C . ILE A 1 107 ? -20.314 14.160 18.416 1.00 70.38 107 ILE A C 1
ATOM 858 O O . ILE A 1 107 ? -20.390 15.040 17.564 1.00 70.38 107 ILE A O 1
ATOM 862 N N . ARG A 1 108 ? -20.721 14.322 19.677 1.00 71.44 108 ARG A N 1
ATOM 863 C CA . ARG A 1 108 ? -21.197 15.596 20.218 1.00 71.44 108 ARG A CA 1
ATOM 864 C C . ARG A 1 108 ? -20.015 16.414 20.728 1.00 71.44 108 ARG A C 1
ATOM 866 O O . ARG A 1 108 ? -19.251 15.935 21.567 1.00 71.44 108 ARG A O 1
ATOM 873 N N . HIS A 1 109 ? -19.884 17.632 20.229 1.00 68.19 109 HIS A N 1
ATOM 874 C CA . HIS A 1 109 ? -18.912 18.615 20.680 1.00 68.19 109 HIS A CA 1
ATOM 875 C C . HIS A 1 109 ? -19.350 19.282 21.986 1.00 68.19 109 HIS A C 1
ATOM 877 O O . HIS A 1 109 ? -20.505 19.198 22.405 1.00 68.19 109 HIS A O 1
ATOM 883 N N . SER A 1 110 ? -18.404 19.963 22.637 1.00 67.75 110 SER A N 1
ATOM 884 C CA . SER A 1 110 ? -18.661 20.752 23.848 1.00 67.75 110 SER A CA 1
ATOM 885 C C . SER A 1 110 ? -19.588 21.946 23.608 1.00 67.75 110 SER A C 1
ATOM 887 O O . SER A 1 110 ? -20.212 22.412 24.552 1.00 67.75 110 SER A O 1
ATOM 889 N N . ASP A 1 111 ? -19.687 22.420 22.365 1.00 73.38 111 ASP A N 1
ATOM 890 C CA . ASP A 1 111 ? -20.584 23.499 21.931 1.00 73.38 111 ASP A CA 1
ATOM 891 C C . ASP A 1 111 ? -22.008 23.009 21.584 1.00 73.38 111 ASP A C 1
ATOM 893 O O . ASP A 1 111 ? -22.856 23.801 21.183 1.00 73.38 111 ASP A O 1
ATOM 897 N N . GLY A 1 112 ? -22.287 21.707 21.740 1.00 72.44 112 GLY A N 1
A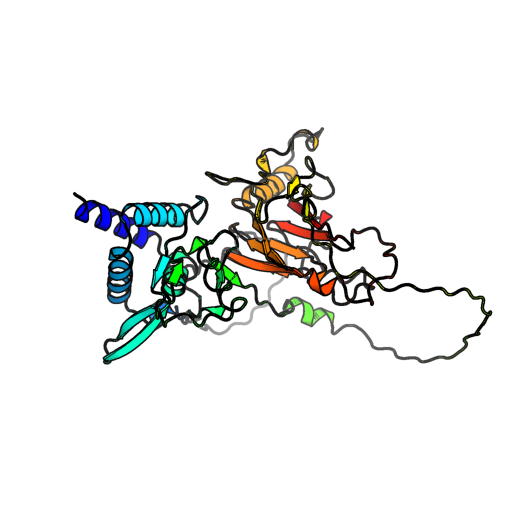TOM 898 C CA . GLY A 1 112 ? -23.583 21.099 21.433 1.00 72.44 112 GLY A CA 1
ATOM 899 C C . GLY A 1 112 ? -23.764 20.672 19.973 1.00 72.44 112 GLY A C 1
ATOM 900 O O . GLY A 1 112 ? -24.755 20.008 19.661 1.00 72.44 112 GLY A O 1
ATOM 901 N N . THR A 1 113 ? -22.814 20.970 19.082 1.00 76.88 113 THR A N 1
ATOM 902 C CA . THR A 1 113 ? -22.860 20.504 17.690 1.00 76.88 113 THR A CA 1
ATOM 903 C C . THR A 1 113 ? -22.587 19.000 17.603 1.00 76.88 113 THR A C 1
ATOM 905 O O . THR A 1 113 ? -21.887 18.422 18.437 1.00 76.88 113 THR A O 1
ATOM 908 N N . THR A 1 114 ? -23.172 18.323 16.611 1.00 74.19 114 THR A N 1
ATOM 909 C CA . THR A 1 114 ? -22.926 16.894 16.358 1.00 74.19 114 THR A CA 1
ATOM 910 C C . THR A 1 114 ? -22.258 16.732 15.005 1.00 74.19 114 THR A C 1
ATOM 912 O O . THR A 1 114 ? -22.728 17.287 14.017 1.00 74.19 114 THR A O 1
ATOM 915 N N . MET A 1 115 ? -21.178 15.958 14.962 1.00 74.19 115 MET A N 1
ATOM 916 C CA . MET A 1 115 ? -20.462 15.648 13.734 1.00 74.19 115 MET A CA 1
ATOM 917 C C . MET A 1 115 ? -20.517 14.158 13.431 1.00 74.19 115 MET A C 1
ATOM 919 O O . MET A 1 115 ? -20.208 13.333 14.294 1.00 74.19 115 MET A O 1
ATOM 923 N N . ASP A 1 116 ? -20.832 13.837 12.181 1.00 77.50 116 ASP A N 1
ATOM 924 C CA . ASP A 1 116 ? -20.676 12.497 11.633 1.00 77.50 116 ASP A CA 1
ATOM 925 C C . ASP A 1 116 ? -19.231 12.282 11.183 1.00 77.50 116 ASP A C 1
ATOM 927 O O . ASP A 1 116 ? -18.709 13.009 10.337 1.00 77.50 116 ASP A O 1
ATOM 931 N N . VAL A 1 117 ? -18.586 11.242 11.708 1.00 76.56 117 VAL A N 1
ATOM 932 C CA . VAL A 1 117 ? -17.274 10.791 11.231 1.00 76.56 117 VAL A CA 1
ATOM 933 C C . VAL A 1 117 ? -17.349 9.327 10.842 1.00 76.56 117 VAL A C 1
ATOM 935 O O . VAL A 1 117 ? -17.928 8.512 11.562 1.00 76.56 117 VAL A O 1
ATOM 938 N N . LYS A 1 118 ? -16.742 8.969 9.706 1.00 84.38 118 LYS A N 1
ATOM 939 C CA . LYS A 1 118 ? -16.640 7.565 9.307 1.00 84.38 118 LYS A CA 1
ATOM 940 C C . LYS A 1 118 ? -15.547 6.855 10.109 1.00 84.38 118 LYS A C 1
ATOM 942 O O . LYS A 1 118 ? -14.433 7.366 10.243 1.00 84.38 118 LYS A O 1
ATOM 947 N N . PHE A 1 119 ? -15.834 5.671 10.647 1.00 86.19 119 PHE A N 1
ATOM 948 C CA . PHE A 1 119 ? -14.892 4.999 11.553 1.00 86.19 119 PHE A CA 1
ATOM 949 C C . PHE A 1 119 ? -13.582 4.592 10.891 1.00 86.19 119 PHE A C 1
ATOM 951 O O . PHE A 1 119 ? -12.528 4.690 11.517 1.00 86.19 119 PHE A O 1
ATOM 958 N N . HIS A 1 120 ? -13.624 4.126 9.645 1.00 88.38 120 HIS A N 1
ATOM 959 C CA . HIS A 1 120 ? -12.409 3.719 8.945 1.00 88.38 120 HIS A CA 1
ATOM 960 C C . HIS A 1 120 ? -11.493 4.910 8.669 1.00 88.38 120 HIS A C 1
ATOM 962 O O . HIS A 1 120 ? -10.279 4.759 8.775 1.00 88.38 120 HIS A O 1
ATOM 968 N N . VAL A 1 121 ? -12.054 6.099 8.428 1.00 88.12 121 VAL A N 1
ATOM 969 C CA . VAL A 1 121 ? -11.294 7.352 8.340 1.00 88.12 121 VAL A CA 1
ATOM 970 C C . VAL A 1 121 ? -10.694 7.696 9.701 1.00 88.12 121 VAL A C 1
ATOM 972 O O . VAL A 1 121 ? -9.483 7.863 9.808 1.00 88.12 121 VAL A O 1
ATOM 975 N N . LEU A 1 122 ? -11.504 7.696 10.767 1.00 88.19 122 LEU A N 1
ATOM 976 C CA . LEU A 1 122 ? -11.049 7.981 12.133 1.00 88.19 122 LEU A CA 1
ATOM 977 C C . LEU A 1 122 ? -9.868 7.093 12.555 1.00 88.19 122 LEU A C 1
ATOM 979 O O . LEU A 1 122 ? -8.864 7.594 13.062 1.00 88.19 122 LEU A O 1
ATOM 983 N N . LEU A 1 123 ? -9.977 5.777 12.347 1.00 91.12 123 LEU A N 1
ATOM 984 C CA . LEU A 1 123 ? -8.922 4.837 12.724 1.00 91.12 123 LEU A CA 1
ATOM 985 C C . LEU A 1 123 ? -7.707 4.923 11.791 1.00 91.12 123 LEU A C 1
ATOM 987 O O . LEU A 1 123 ? -6.582 4.755 12.261 1.00 91.12 123 LEU A O 1
ATOM 991 N N . SER A 1 124 ? -7.902 5.229 10.506 1.00 91.94 124 SER A N 1
ATOM 992 C CA . SER A 1 124 ? -6.793 5.480 9.575 1.00 91.94 124 SER A CA 1
ATOM 993 C C . SER A 1 124 ? -5.996 6.718 9.973 1.00 91.94 124 SER A C 1
ATOM 995 O O . SER A 1 124 ? -4.770 6.644 10.058 1.00 91.94 124 SER A O 1
ATOM 997 N N . CYS A 1 125 ? -6.673 7.810 10.336 1.00 88.38 125 CYS A N 1
ATOM 998 C CA . CYS A 1 125 ? -6.014 9.004 10.856 1.00 88.38 125 CYS A CA 1
ATOM 999 C C . CYS A 1 125 ? -5.275 8.714 12.169 1.00 88.38 125 CYS A C 1
ATOM 1001 O O . CYS A 1 125 ? -4.143 9.147 12.365 1.00 88.38 125 CYS A O 1
ATOM 1003 N N . LEU A 1 126 ? -5.899 7.953 13.074 1.00 90.00 126 LEU A N 1
ATOM 1004 C CA . LEU A 1 126 ? -5.344 7.697 14.403 1.00 90.00 126 LEU A CA 1
ATOM 1005 C C . LEU A 1 126 ? -4.111 6.789 14.379 1.00 90.00 126 LEU A C 1
ATOM 1007 O O . LEU A 1 126 ? -3.189 7.000 15.163 1.00 90.00 126 LEU A O 1
ATOM 1011 N N . PHE A 1 127 ? -4.105 5.755 13.537 1.00 92.25 127 PHE A N 1
ATOM 1012 C CA . PHE A 1 127 ? -3.069 4.717 13.566 1.00 92.25 127 PHE A CA 1
ATOM 1013 C C . PHE A 1 127 ? -2.067 4.798 12.418 1.00 92.25 127 PHE A C 1
ATOM 1015 O O . PHE A 1 127 ? -1.040 4.127 12.484 1.00 92.25 127 PHE A O 1
ATOM 1022 N N . ARG A 1 128 ? -2.342 5.581 11.368 1.00 92.50 128 ARG A N 1
ATOM 1023 C CA . ARG A 1 128 ? -1.484 5.624 10.177 1.00 92.50 128 ARG A CA 1
ATOM 1024 C C . ARG A 1 128 ? -1.131 7.036 9.731 1.00 92.50 128 ARG A C 1
ATOM 1026 O O . ARG A 1 128 ? 0.052 7.324 9.595 1.00 92.50 128 ARG A O 1
ATOM 1033 N N . TRP A 1 129 ? -2.127 7.891 9.510 1.00 90.38 129 TRP A N 1
ATOM 1034 C CA . TRP A 1 129 ? -1.935 9.170 8.817 1.00 90.38 129 TRP A CA 1
ATOM 1035 C C . TRP A 1 129 ? -2.582 10.338 9.574 1.00 90.38 129 TRP A C 1
ATOM 1037 O O . TRP A 1 129 ? -3.691 10.757 9.237 1.00 90.38 129 TRP A O 1
ATOM 1047 N N . PRO A 1 130 ? -1.921 10.872 10.617 1.00 85.25 130 PRO A N 1
ATOM 1048 C CA . PRO A 1 130 ? -2.478 11.953 11.435 1.00 85.25 130 PRO A CA 1
ATOM 1049 C C . PRO A 1 130 ? -2.662 13.272 10.663 1.00 85.25 130 PRO A C 1
ATOM 1051 O O . PRO A 1 130 ? -3.418 14.138 11.107 1.00 85.25 130 PRO A O 1
ATOM 1054 N N . ASP A 1 131 ? -1.983 13.400 9.523 1.00 82.00 131 ASP A N 1
ATOM 1055 C CA . ASP A 1 131 ? -1.975 14.532 8.596 1.00 82.00 131 ASP A CA 1
ATOM 1056 C C . ASP A 1 131 ? -3.125 14.519 7.573 1.00 82.00 131 ASP A C 1
ATOM 1058 O O . ASP A 1 131 ? -3.280 15.486 6.831 1.00 82.00 131 ASP A O 1
ATOM 1062 N N . MET A 1 132 ? -3.931 13.453 7.513 1.00 82.62 132 MET A N 1
ATOM 1063 C CA . MET A 1 132 ? -5.112 13.416 6.644 1.00 82.62 132 MET A CA 1
ATOM 1064 C C . MET A 1 132 ? -6.107 14.529 6.986 1.00 82.62 132 MET A C 1
ATOM 1066 O O . MET A 1 132 ? -6.299 14.874 8.155 1.00 82.62 132 MET A O 1
ATOM 1070 N N . ILE A 1 133 ? -6.795 15.035 5.960 1.00 73.69 133 ILE A N 1
ATOM 1071 C CA . ILE A 1 133 ? -7.850 16.053 6.093 1.00 73.69 133 ILE A CA 1
ATOM 1072 C C . ILE A 1 133 ? -9.115 15.420 6.694 1.00 73.69 133 ILE A C 1
ATOM 1074 O O . ILE A 1 133 ? -9.917 16.108 7.325 1.00 73.69 133 ILE A O 1
ATOM 1078 N N . GLY A 1 134 ? -9.222 14.092 6.598 1.00 72.81 134 GLY A N 1
ATOM 1079 C CA . GLY A 1 134 ? -10.242 13.279 7.253 1.00 72.81 134 GLY A CA 1
ATOM 1080 C C . GLY A 1 134 ? -11.470 13.068 6.384 1.00 72.81 134 GLY A C 1
ATOM 1081 O O . GLY A 1 134 ? -12.567 12.869 6.909 1.00 72.81 134 GLY A O 1
ATOM 1082 N N . GLU A 1 135 ? -11.262 13.092 5.071 1.00 76.62 135 GLU A N 1
ATOM 1083 C CA . GLU A 1 135 ? -12.280 12.808 4.076 1.00 76.62 135 GLU A CA 1
ATOM 1084 C C . GLU A 1 135 ? -12.127 11.392 3.512 1.00 76.62 135 GLU A C 1
ATOM 1086 O O . GLU A 1 135 ? -11.037 10.822 3.453 1.00 76.62 135 GLU A O 1
ATOM 1091 N N . ASP A 1 136 ? -13.247 10.804 3.095 1.00 74.00 136 ASP A N 1
ATOM 1092 C CA . ASP A 1 136 ? -13.288 9.411 2.636 1.00 74.00 136 ASP A CA 1
ATOM 1093 C C . ASP A 1 136 ? -12.560 9.205 1.299 1.00 74.00 136 ASP A C 1
ATOM 1095 O O . ASP A 1 136 ? -11.889 8.196 1.100 1.00 74.00 136 ASP A O 1
ATOM 1099 N N . TYR A 1 137 ? -12.625 10.196 0.405 1.00 76.56 137 TYR A N 1
ATOM 1100 C CA . TYR A 1 137 ? -12.010 10.128 -0.926 1.00 76.56 137 TYR A CA 1
ATOM 1101 C C . TYR A 1 137 ? -10.476 10.075 -0.889 1.00 76.56 137 TYR A C 1
ATOM 1103 O O . TYR A 1 137 ? -9.847 9.705 -1.879 1.00 76.56 137 TYR A O 1
ATOM 1111 N N . GLU A 1 138 ? -9.849 10.428 0.238 1.00 82.56 138 GLU A N 1
ATOM 1112 C CA . GLU A 1 138 ? -8.402 10.286 0.410 1.00 82.56 138 GLU A CA 1
ATOM 1113 C C . GLU A 1 138 ? -7.978 8.811 0.501 1.00 82.56 138 GLU A C 1
ATOM 1115 O O . GLU A 1 138 ? -6.805 8.492 0.275 1.00 82.56 138 GLU A O 1
ATOM 1120 N N . LEU A 1 139 ? -8.911 7.912 0.843 1.00 90.00 139 LEU A N 1
ATOM 1121 C CA . LEU A 1 139 ? -8.652 6.502 1.090 1.00 90.00 139 LEU A CA 1
ATOM 1122 C C . LEU A 1 139 ? -9.163 5.620 -0.045 1.00 90.00 139 LEU A C 1
ATOM 1124 O O . LEU A 1 139 ? -10.347 5.559 -0.355 1.00 90.00 139 LEU A O 1
ATOM 1128 N N . LYS A 1 140 ? -8.258 4.804 -0.578 1.00 91.88 140 LYS A N 1
ATOM 1129 C CA . LYS A 1 140 ? -8.588 3.650 -1.405 1.00 91.88 140 LYS A CA 1
ATOM 1130 C C . LYS A 1 140 ? -8.585 2.388 -0.558 1.00 91.88 140 LYS A C 1
ATOM 1132 O O . LYS A 1 140 ? -7.588 2.067 0.097 1.00 91.88 140 LYS A O 1
ATOM 1137 N N . ARG A 1 141 ? -9.670 1.623 -0.646 1.00 92.25 141 ARG A N 1
ATOM 1138 C CA . ARG A 1 141 ? -9.745 0.254 -0.128 1.00 92.25 141 ARG A CA 1
ATOM 1139 C C . ARG A 1 141 ? -8.798 -0.658 -0.918 1.00 92.25 141 ARG A C 1
ATOM 1141 O O . ARG A 1 141 ? -8.719 -0.581 -2.145 1.00 92.25 141 ARG A O 1
ATOM 1148 N N . LEU A 1 142 ? -8.042 -1.492 -0.214 1.00 93.62 142 LEU A N 1
ATOM 1149 C CA . LEU A 1 142 ? -7.137 -2.460 -0.834 1.00 93.62 142 LEU A CA 1
ATOM 1150 C C . LEU A 1 142 ? -7.915 -3.681 -1.329 1.00 93.62 142 LEU A C 1
ATOM 1152 O O . LEU A 1 142 ? -8.857 -4.109 -0.668 1.00 93.62 142 LEU A O 1
ATOM 1156 N N . ALA A 1 143 ? -7.456 -4.299 -2.420 1.00 90.19 143 ALA A N 1
ATOM 1157 C CA . ALA A 1 143 ? -8.056 -5.510 -2.996 1.00 90.19 143 ALA A CA 1
ATOM 1158 C C . ALA A 1 143 ? -8.122 -6.707 -2.025 1.00 90.19 143 ALA A C 1
ATOM 1160 O O . ALA A 1 143 ? -8.899 -7.635 -2.214 1.00 90.19 143 ALA A O 1
ATOM 1161 N N . THR A 1 144 ? -7.320 -6.691 -0.957 1.00 88.88 144 THR A N 1
ATOM 1162 C CA . THR A 1 144 ? -7.357 -7.713 0.102 1.00 88.88 144 THR A CA 1
ATOM 1163 C C . THR A 1 144 ? -8.507 -7.527 1.102 1.00 88.88 144 THR A C 1
ATOM 1165 O O . THR A 1 144 ? -8.716 -8.385 1.959 1.00 88.88 144 THR A O 1
ATOM 1168 N N . CYS A 1 145 ? -9.254 -6.423 1.020 1.00 90.56 145 CYS A N 1
ATOM 1169 C CA . CYS A 1 145 ? -10.420 -6.149 1.851 1.00 90.56 145 CYS A CA 1
ATOM 1170 C C . CYS A 1 145 ? -11.697 -6.675 1.184 1.00 90.56 145 CYS A C 1
ATOM 1172 O O . CYS A 1 145 ? -12.089 -6.196 0.127 1.00 90.56 145 CYS A O 1
ATOM 1174 N N . THR A 1 146 ? -12.386 -7.617 1.828 1.00 83.94 146 THR A N 1
ATOM 1175 C CA . THR A 1 146 ? -13.547 -8.322 1.257 1.00 83.94 146 THR A CA 1
ATOM 1176 C C . THR A 1 146 ? -14.901 -7.676 1.566 1.00 83.94 146 THR A C 1
ATOM 1178 O O . THR A 1 146 ? -15.935 -8.199 1.172 1.00 83.94 146 THR A O 1
ATOM 1181 N N . THR A 1 147 ? -14.938 -6.543 2.275 1.00 75.25 147 THR A N 1
ATOM 1182 C CA . THR A 1 147 ? -16.181 -5.923 2.789 1.00 75.25 147 THR A CA 1
ATOM 1183 C C . THR A 1 147 ? -17.097 -5.311 1.710 1.00 75.25 147 THR A C 1
ATOM 1185 O O . THR A 1 147 ? -18.098 -4.704 2.056 1.00 75.25 147 THR A O 1
ATOM 1188 N N . CYS A 1 148 ? -16.781 -5.423 0.418 1.00 56.81 148 CYS A N 1
ATOM 1189 C CA . CYS A 1 148 ? -17.567 -4.828 -0.679 1.00 56.81 148 CYS A CA 1
ATOM 1190 C C . CYS A 1 148 ? -18.218 -5.830 -1.637 1.00 56.81 148 CYS A C 1
ATOM 1192 O O . CYS A 1 148 ? -18.837 -5.393 -2.591 1.00 56.81 148 CYS A O 1
ATOM 1194 N N . ILE A 1 149 ? -18.143 -7.142 -1.407 1.00 50.84 149 ILE A N 1
ATOM 1195 C CA . ILE A 1 149 ? -18.663 -8.093 -2.408 1.00 50.84 149 ILE A CA 1
ATOM 1196 C C . ILE A 1 149 ? -20.211 -8.106 -2.487 1.00 50.84 149 ILE A C 1
ATOM 1198 O O . ILE A 1 149 ? -20.753 -8.598 -3.467 1.00 50.84 149 ILE A O 1
ATOM 1202 N N . GLU A 1 150 ? -20.941 -7.522 -1.531 1.00 45.03 150 GLU A N 1
ATOM 1203 C CA . GLU A 1 150 ? -22.415 -7.607 -1.511 1.00 45.03 150 GLU A CA 1
ATOM 1204 C C . GLU A 1 150 ? -23.156 -6.337 -1.957 1.00 45.03 150 GLU A C 1
ATOM 1206 O O . GLU A 1 150 ? -24.324 -6.439 -2.294 1.00 45.03 150 GLU A O 1
ATOM 1211 N N . ASN A 1 151 ? -22.514 -5.164 -2.033 1.00 41.47 151 ASN A N 1
ATOM 1212 C CA . ASN A 1 151 ? -23.247 -3.921 -2.335 1.00 41.47 151 ASN A CA 1
ATOM 1213 C C . ASN A 1 151 ? -23.282 -3.552 -3.831 1.00 41.47 151 ASN A C 1
ATOM 1215 O O . ASN A 1 151 ? -24.095 -2.717 -4.213 1.00 41.47 151 ASN A O 1
ATOM 1219 N N . ASP A 1 152 ? -22.436 -4.164 -4.669 1.00 41.12 152 ASP A N 1
ATOM 1220 C CA . ASP A 1 152 ? -22.340 -3.839 -6.105 1.00 41.12 152 ASP A CA 1
ATOM 1221 C C . ASP A 1 152 ? -23.117 -4.833 -7.005 1.00 41.12 152 ASP A C 1
ATOM 1223 O O . ASP A 1 152 ? -23.265 -4.611 -8.204 1.00 41.12 152 ASP A O 1
ATOM 1227 N N . LEU A 1 153 ? -23.653 -5.932 -6.448 1.00 40.31 153 LEU A N 1
ATOM 1228 C CA . LEU A 1 153 ? -24.508 -6.888 -7.181 1.00 40.31 153 LEU A CA 1
ATOM 1229 C C . LEU A 1 153 ? -25.981 -6.443 -7.277 1.00 40.31 153 LEU A C 1
ATOM 1231 O O . LEU A 1 153 ? -26.744 -6.985 -8.085 1.00 40.31 153 LEU A O 1
ATOM 1235 N N . ASP A 1 154 ? -26.372 -5.431 -6.504 1.00 41.50 154 ASP A N 1
ATOM 1236 C CA . ASP A 1 154 ? -27.746 -4.924 -6.457 1.00 41.50 154 ASP A CA 1
ATOM 1237 C C . ASP A 1 154 ? -28.063 -3.934 -7.596 1.00 41.50 154 ASP A C 1
ATOM 1239 O O . ASP A 1 154 ? -29.232 -3.715 -7.910 1.00 41.50 154 ASP A O 1
ATOM 1243 N N . GLU A 1 155 ? -27.055 -3.400 -8.301 1.00 42.38 155 GLU A N 1
ATOM 1244 C CA . GLU A 1 155 ? -27.279 -2.572 -9.502 1.00 42.38 155 GLU A CA 1
ATOM 1245 C C . GLU A 1 155 ? -27.601 -3.396 -10.762 1.00 42.38 155 GLU A C 1
ATOM 1247 O O . GLU A 1 155 ? -28.158 -2.861 -11.719 1.00 42.38 155 GLU A O 1
ATOM 1252 N N . ILE A 1 156 ? -27.315 -4.705 -10.771 1.00 43.22 156 ILE A N 1
ATOM 1253 C CA . ILE A 1 156 ? -27.531 -5.572 -11.947 1.00 43.22 156 ILE A CA 1
ATOM 1254 C C . ILE A 1 156 ? -28.845 -6.368 -11.843 1.00 43.22 156 ILE A C 1
ATOM 1256 O O . ILE A 1 156 ? -29.416 -6.753 -12.862 1.00 43.22 156 ILE A O 1
ATOM 1260 N N . THR A 1 157 ? -29.367 -6.604 -10.635 1.00 41.44 157 THR A N 1
ATOM 1261 C CA . THR A 1 157 ? -30.538 -7.478 -10.426 1.00 41.44 157 THR A CA 1
ATOM 1262 C C . THR A 1 157 ? -31.879 -6.751 -10.318 1.00 41.44 157 THR A C 1
ATOM 1264 O O . THR A 1 157 ? -32.915 -7.411 -10.296 1.00 41.44 157 THR A O 1
ATOM 1267 N N . GLY A 1 158 ? -31.912 -5.412 -10.312 1.00 39.34 158 GLY A N 1
ATOM 1268 C CA . GLY A 1 158 ? -33.163 -4.637 -10.354 1.00 39.34 158 GLY A CA 1
ATOM 1269 C C . GLY A 1 158 ? -34.104 -4.859 -9.159 1.00 39.34 158 GLY A C 1
ATOM 1270 O O . GLY A 1 158 ? -35.223 -4.347 -9.147 1.00 39.34 158 GLY A O 1
ATOM 1271 N N . THR A 1 159 ? -33.670 -5.604 -8.145 1.00 40.34 159 THR A N 1
ATOM 1272 C CA . THR A 1 159 ? -34.357 -5.737 -6.867 1.00 40.34 159 THR A CA 1
ATOM 1273 C C . THR A 1 159 ? -33.955 -4.569 -5.988 1.00 40.34 159 THR A C 1
ATOM 1275 O O . THR A 1 159 ? -32.833 -4.504 -5.499 1.00 40.34 159 THR A O 1
ATOM 1278 N N . THR A 1 160 ? -34.881 -3.633 -5.787 1.00 41.19 160 THR A N 1
ATOM 1279 C CA . THR A 1 160 ? -34.760 -2.590 -4.769 1.00 41.19 160 THR A CA 1
ATOM 1280 C C . THR A 1 160 ? -34.450 -3.241 -3.418 1.00 41.19 160 THR A C 1
ATOM 1282 O O . THR A 1 160 ? -35.274 -4.016 -2.918 1.00 41.19 160 THR A O 1
ATOM 1285 N N . PRO A 1 161 ? -33.300 -2.947 -2.787 1.00 43.03 161 PRO A N 1
ATOM 1286 C CA . PRO A 1 161 ? -33.072 -3.400 -1.430 1.00 43.03 161 PRO A CA 1
ATOM 1287 C C . PRO A 1 161 ? -34.106 -2.710 -0.542 1.00 43.03 161 PRO A C 1
ATOM 1289 O O . PRO A 1 161 ? -34.321 -1.497 -0.635 1.00 43.03 161 PRO A O 1
ATOM 1292 N N . ALA A 1 162 ? -34.748 -3.467 0.346 1.00 41.56 162 ALA A N 1
ATOM 1293 C CA . ALA A 1 162 ? -35.360 -2.857 1.518 1.00 41.56 162 ALA A CA 1
ATOM 1294 C C . ALA A 1 162 ? -34.296 -1.969 2.201 1.00 41.56 162 ALA A C 1
ATOM 1296 O O . ALA A 1 162 ? -33.123 -2.350 2.204 1.00 41.56 162 ALA A O 1
ATOM 1297 N N . PRO A 1 163 ? -34.653 -0.801 2.763 1.00 43.00 163 PRO A N 1
ATOM 1298 C CA . PRO A 1 163 ? -33.687 0.135 3.323 1.00 43.00 163 PRO A CA 1
ATOM 1299 C C . PRO A 1 163 ? -33.103 -0.445 4.613 1.00 43.00 163 PRO A C 1
ATOM 1301 O O . PRO A 1 163 ? -33.514 -0.121 5.723 1.00 43.00 163 PRO A O 1
ATOM 1304 N N . SER A 1 164 ? -32.130 -1.339 4.496 1.00 47.62 164 SER A N 1
ATOM 1305 C CA . SER A 1 164 ? -31.185 -1.568 5.570 1.00 47.62 164 SER A CA 1
ATOM 1306 C C . SER A 1 164 ? -30.177 -0.425 5.511 1.00 47.62 164 SER A C 1
ATOM 1308 O O . SER A 1 164 ? -29.139 -0.539 4.869 1.00 47.62 164 SER A O 1
ATOM 1310 N N . ASP A 1 165 ? -30.489 0.669 6.213 1.00 50.06 165 ASP A N 1
ATOM 1311 C CA . ASP A 1 165 ? -29.668 1.873 6.464 1.00 50.06 165 ASP A CA 1
ATOM 1312 C C . ASP A 1 165 ? -28.259 1.598 7.057 1.00 50.06 165 ASP A C 1
ATOM 1314 O O . ASP A 1 165 ? -27.550 2.507 7.503 1.00 50.06 165 ASP A O 1
ATOM 1318 N N . LEU A 1 166 ? -27.806 0.343 7.104 1.00 57.06 166 LEU A N 1
ATOM 1319 C CA . LEU A 1 166 ? -26.486 -0.031 7.588 1.00 57.06 166 LEU A CA 1
ATOM 1320 C C . LEU A 1 166 ? -25.464 0.041 6.453 1.00 57.06 166 LEU A C 1
ATOM 1322 O O . LEU A 1 166 ? -25.056 -0.963 5.879 1.00 57.06 166 LEU A O 1
ATOM 1326 N N . HIS A 1 167 ? -24.948 1.244 6.209 1.00 71.06 167 HIS A N 1
ATOM 1327 C CA . HIS A 1 167 ? -23.684 1.404 5.495 1.00 71.06 167 HIS A CA 1
ATOM 1328 C C . HIS A 1 167 ? -22.582 0.735 6.334 1.00 71.06 167 HIS A C 1
ATOM 1330 O O . HIS A 1 167 ? -22.115 1.302 7.321 1.00 71.06 167 HIS A O 1
ATOM 1336 N N . LEU A 1 168 ? -22.194 -0.494 6.001 1.00 81.19 168 LEU A N 1
ATOM 1337 C CA . LEU A 1 168 ? -21.142 -1.232 6.698 1.00 81.19 168 LEU A CA 1
ATOM 1338 C C . LEU A 1 168 ? -19.759 -0.851 6.159 1.00 81.19 168 LEU A C 1
ATOM 1340 O O . LEU A 1 168 ? -19.589 -0.533 4.984 1.00 81.19 168 LEU A O 1
ATOM 1344 N N . VAL A 1 169 ? -18.746 -0.855 7.026 1.00 86.81 169 VAL A N 1
ATOM 1345 C CA . VAL A 1 169 ? -17.373 -0.524 6.637 1.00 86.81 169 VAL A CA 1
ATOM 1346 C C . VAL A 1 169 ? -16.349 -1.370 7.379 1.00 86.81 169 VAL A C 1
ATOM 1348 O O . VAL A 1 169 ? -16.522 -1.684 8.559 1.00 86.81 169 VAL A O 1
ATOM 1351 N N . CYS A 1 170 ? -15.254 -1.720 6.698 1.00 92.19 170 CYS A N 1
ATOM 1352 C CA . CYS A 1 170 ? -14.100 -2.313 7.362 1.00 92.19 170 CYS A CA 1
ATOM 1353 C C . CYS A 1 170 ? -13.367 -1.235 8.161 1.00 92.19 170 CYS A C 1
ATOM 1355 O O . CYS A 1 170 ? -13.005 -0.208 7.595 1.00 92.19 170 CYS A O 1
ATOM 1357 N N . ILE A 1 171 ? -13.088 -1.470 9.440 1.00 91.94 171 ILE A N 1
ATOM 1358 C CA . ILE A 1 171 ? -12.383 -0.508 10.302 1.00 91.94 171 ILE A CA 1
ATOM 1359 C C . ILE A 1 171 ? -10.889 -0.789 10.459 1.00 91.94 171 ILE A C 1
ATOM 1361 O O . ILE A 1 171 ? -10.221 -0.081 11.202 1.00 91.94 171 ILE A O 1
ATOM 1365 N N . ASN A 1 172 ? -10.338 -1.805 9.792 1.00 94.19 172 ASN A N 1
ATOM 1366 C CA . ASN A 1 172 ? -8.899 -2.059 9.839 1.00 94.19 172 ASN A CA 1
ATOM 1367 C C . ASN A 1 172 ? -8.138 -1.010 9.000 1.00 94.19 172 ASN A C 1
ATOM 1369 O O . ASN A 1 172 ? -8.248 -1.042 7.774 1.00 94.19 172 ASN A O 1
ATOM 1373 N N . PRO A 1 173 ? -7.300 -0.141 9.600 1.00 94.62 173 PRO A N 1
ATOM 1374 C CA . PRO A 1 173 ? -6.552 0.880 8.860 1.00 94.62 173 PRO A CA 1
ATOM 1375 C C . PRO A 1 173 ? -5.613 0.319 7.788 1.00 94.62 173 PRO A C 1
ATOM 1377 O O . PRO A 1 173 ? -5.311 0.995 6.807 1.00 94.62 173 PRO A O 1
ATOM 1380 N N . HIS A 1 174 ? -5.123 -0.912 7.960 1.00 94.56 174 HIS A N 1
ATOM 1381 C CA . HIS A 1 174 ? -4.221 -1.572 7.010 1.00 94.56 174 HIS A CA 1
ATOM 1382 C C . HIS A 1 174 ? -4.947 -2.238 5.833 1.00 94.56 174 HIS A C 1
ATOM 1384 O O . HIS A 1 174 ? -4.291 -2.806 4.967 1.00 94.56 174 HIS A O 1
ATOM 1390 N N . HIS A 1 175 ? -6.279 -2.142 5.773 1.00 95.06 175 HIS A N 1
ATOM 1391 C CA . HIS A 1 175 ? -7.088 -2.494 4.598 1.00 95.06 175 HIS A CA 1
ATOM 1392 C C . HIS A 1 175 ? -7.353 -1.297 3.677 1.00 95.06 175 HIS A C 1
ATOM 1394 O O . HIS A 1 175 ? -8.041 -1.436 2.667 1.00 95.06 175 HIS A O 1
ATOM 1400 N N . TYR A 1 176 ? -6.777 -0.139 4.001 1.00 94.94 176 TYR A N 1
ATOM 1401 C CA . TYR A 1 176 ? -6.839 1.072 3.195 1.00 94.94 176 TYR A CA 1
ATOM 1402 C C . TYR A 1 176 ? -5.438 1.546 2.815 1.00 94.94 176 TYR A C 1
ATOM 1404 O O . TYR A 1 176 ? -4.424 1.171 3.407 1.00 94.94 176 TYR A O 1
ATOM 1412 N N . SER A 1 177 ? -5.394 2.403 1.814 1.00 95.75 177 SER A N 1
ATOM 1413 C CA . SER A 1 177 ? -4.220 3.117 1.326 1.00 95.75 177 SER A CA 1
ATOM 1414 C C . SER A 1 177 ? -4.630 4.542 1.010 1.00 95.75 177 SER A C 1
ATOM 1416 O O . SER A 1 177 ? -5.794 4.773 0.694 1.00 95.75 177 SER A O 1
ATOM 1418 N N . ARG A 1 178 ? -3.700 5.492 1.061 1.00 94.56 178 ARG A N 1
ATOM 1419 C CA . ARG A 1 178 ? -3.970 6.821 0.506 1.00 94.56 178 ARG A CA 1
ATOM 1420 C C . ARG A 1 178 ? -3.890 6.770 -1.011 1.00 94.56 178 ARG A C 1
ATOM 1422 O O . ARG A 1 178 ? -3.085 6.018 -1.555 1.00 94.56 178 ARG A O 1
ATOM 1429 N N . ILE A 1 179 ? -4.691 7.556 -1.711 1.00 91.2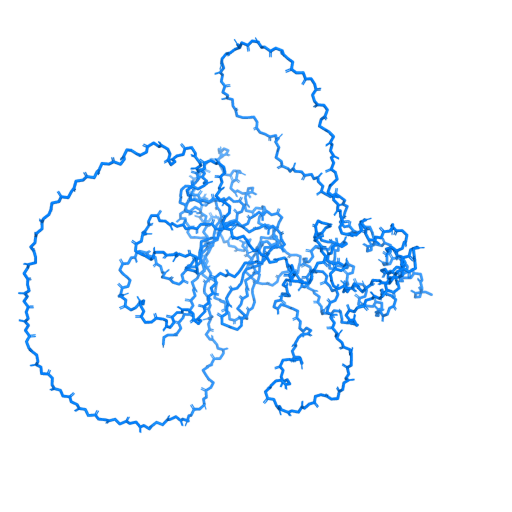5 179 ILE A N 1
ATOM 1430 C CA . ILE A 1 179 ? -4.583 7.651 -3.171 1.00 91.25 179 ILE A CA 1
ATOM 1431 C C . ILE A 1 179 ? -3.469 8.637 -3.516 1.00 91.25 179 ILE A C 1
ATOM 1433 O O . ILE A 1 179 ? -3.442 9.759 -3.015 1.00 91.25 179 ILE A O 1
ATOM 1437 N N . ASN A 1 180 ? -2.524 8.228 -4.363 1.00 86.38 180 ASN A N 1
ATOM 1438 C CA . ASN A 1 180 ? -1.510 9.136 -4.883 1.00 86.38 180 ASN A CA 1
ATOM 1439 C C . ASN A 1 180 ? -2.123 10.006 -5.985 1.00 86.38 180 ASN A C 1
ATOM 1441 O O . ASN A 1 180 ? -2.066 9.663 -7.164 1.00 86.38 180 ASN A O 1
ATOM 1445 N N . LEU A 1 181 ? -2.726 11.119 -5.571 1.00 73.88 181 LEU A N 1
ATOM 1446 C CA . LEU A 1 181 ? -3.382 12.089 -6.446 1.00 73.88 181 LEU A CA 1
ATOM 1447 C C . LEU A 1 181 ? -2.400 13.052 -7.130 1.00 73.88 181 LEU A C 1
ATOM 1449 O O . LEU A 1 181 ? -2.844 14.084 -7.610 1.00 73.88 181 LEU A O 1
ATOM 1453 N N . GLN A 1 182 ? -1.087 12.773 -7.156 1.00 59.91 182 GLN A N 1
ATOM 1454 C CA . GLN A 1 182 ? -0.098 13.680 -7.751 1.00 59.91 182 GLN A CA 1
ATOM 1455 C C . GLN A 1 182 ? -0.373 13.962 -9.242 1.00 59.91 182 GLN A C 1
ATOM 1457 O O . GLN A 1 182 ? 0.195 13.334 -10.145 1.00 59.91 182 GLN A O 1
ATOM 1462 N N . GLU A 1 183 ? -1.171 14.998 -9.491 1.00 41.78 183 GLU A N 1
ATOM 1463 C CA . GLU A 1 183 ? -0.961 15.933 -10.581 1.00 41.78 183 GLU A CA 1
ATOM 1464 C C . GLU A 1 183 ? 0.430 16.544 -10.393 1.00 41.78 183 GLU A C 1
ATOM 1466 O O . GLU A 1 183 ? 0.869 16.884 -9.294 1.00 41.78 183 GLU A O 1
ATOM 1471 N N . SER A 1 184 ? 1.187 16.537 -11.479 1.00 35.75 184 SER A N 1
ATOM 1472 C CA . SER A 1 184 ? 2.588 16.927 -11.556 1.00 35.75 184 SER A CA 1
ATOM 1473 C C . SER A 1 184 ? 2.854 18.286 -10.909 1.00 35.75 184 SER A C 1
ATOM 1475 O O . SER A 1 184 ? 2.549 19.311 -11.511 1.00 35.75 184 SER A O 1
ATOM 1477 N N . VAL A 1 185 ? 3.520 18.313 -9.754 1.00 30.17 185 VAL A N 1
ATOM 1478 C CA . VAL A 1 185 ? 4.320 19.485 -9.386 1.00 30.17 185 VAL A CA 1
ATOM 1479 C C . VAL A 1 185 ? 5.716 19.240 -9.962 1.00 30.17 185 VAL A C 1
ATOM 1481 O O . VAL A 1 185 ? 6.369 18.270 -9.556 1.00 30.17 185 VAL A O 1
ATOM 1484 N N . PRO A 1 186 ? 6.178 20.034 -10.946 1.00 31.08 186 PRO A N 1
ATOM 1485 C CA . PRO A 1 186 ? 7.562 19.957 -11.370 1.00 31.08 186 PRO A CA 1
ATOM 1486 C C . PRO A 1 186 ? 8.446 20.320 -10.178 1.00 31.08 186 PRO A C 1
ATOM 1488 O O . PRO A 1 186 ? 8.145 21.231 -9.409 1.00 31.08 186 PRO A O 1
ATOM 1491 N N . SER A 1 187 ? 9.533 19.572 -10.004 1.00 33.16 187 SER A N 1
ATOM 1492 C CA . SER A 1 187 ? 10.555 19.901 -9.015 1.00 33.16 187 SER A CA 1
ATOM 1493 C C . SER A 1 187 ? 11.009 21.360 -9.210 1.00 33.16 187 SER A C 1
ATOM 1495 O O . SER A 1 187 ? 11.185 21.762 -10.361 1.00 33.16 187 SER A O 1
ATOM 1497 N N . PRO A 1 188 ? 11.242 22.151 -8.144 1.00 32.88 188 PRO A N 1
ATOM 1498 C CA . PRO A 1 188 ? 11.701 23.542 -8.262 1.00 32.88 188 PRO A CA 1
ATOM 1499 C C . PRO A 1 188 ? 13.027 23.698 -9.033 1.00 32.88 188 PRO A C 1
ATOM 1501 O O . PRO A 1 188 ? 13.340 24.789 -9.498 1.00 32.88 188 PRO A O 1
ATOM 1504 N N . TYR A 1 189 ? 13.766 22.607 -9.262 1.00 39.09 189 TYR A N 1
ATOM 1505 C CA . TYR A 1 189 ? 14.939 22.585 -10.141 1.00 39.09 189 TYR A CA 1
ATOM 1506 C C . TYR A 1 189 ? 14.616 22.752 -11.640 1.00 39.09 189 TYR A C 1
ATOM 1508 O O . TYR A 1 189 ? 15.502 23.110 -12.407 1.00 39.09 189 TYR A O 1
ATOM 1516 N N . VAL A 1 190 ? 13.365 22.543 -12.072 1.00 40.31 190 VAL A N 1
ATOM 1517 C CA . VAL A 1 190 ? 12.955 22.637 -13.490 1.00 40.31 190 VAL A CA 1
ATOM 1518 C C . VAL A 1 190 ? 12.806 24.092 -13.961 1.00 40.31 190 VAL A C 1
ATOM 1520 O O . VAL A 1 190 ? 12.946 24.363 -15.151 1.00 40.31 190 VAL A O 1
ATOM 1523 N N . ILE A 1 191 ? 12.586 25.048 -13.051 1.00 39.25 191 ILE A N 1
ATOM 1524 C CA . ILE A 1 191 ? 12.389 26.464 -13.416 1.00 39.25 191 ILE A CA 1
ATOM 1525 C C . ILE A 1 191 ? 13.684 27.092 -13.956 1.00 39.25 191 ILE A C 1
ATOM 1527 O O . ILE A 1 191 ? 13.630 27.970 -14.811 1.00 39.25 191 ILE A O 1
ATOM 1531 N N . TYR A 1 192 ? 14.852 26.598 -13.539 1.00 36.34 192 TYR A N 1
ATOM 1532 C CA . TYR A 1 192 ? 16.136 27.180 -13.939 1.00 36.34 192 TYR A CA 1
ATOM 1533 C C . TYR A 1 192 ? 16.698 26.642 -15.262 1.00 36.34 192 TYR A C 1
ATOM 1535 O O . TYR A 1 192 ? 17.654 27.213 -15.767 1.00 36.34 192 TYR A O 1
ATOM 1543 N N . GLN A 1 193 ? 16.121 25.587 -15.851 1.00 35.75 193 GLN A N 1
ATOM 1544 C CA . GLN A 1 193 ? 16.608 25.011 -17.119 1.00 35.75 193 GLN A CA 1
ATOM 1545 C C . GLN A 1 193 ? 15.760 25.366 -18.347 1.00 35.75 193 GLN A C 1
ATOM 1547 O O . GLN A 1 193 ? 16.180 25.094 -19.467 1.00 35.75 193 GLN A O 1
ATOM 1552 N N . LEU A 1 194 ? 14.587 25.981 -18.166 1.00 36.28 194 LEU A N 1
ATOM 1553 C CA . LEU A 1 194 ? 13.737 26.421 -19.281 1.00 36.28 194 LEU A CA 1
ATOM 1554 C C . LEU A 1 194 ? 14.033 27.853 -19.754 1.00 36.28 194 LEU A C 1
ATOM 1556 O O . LEU A 1 194 ? 13.467 28.273 -20.757 1.00 36.28 194 LEU A O 1
ATOM 1560 N N . ASN A 1 195 ? 14.934 28.575 -19.081 1.00 33.69 195 ASN A N 1
ATOM 1561 C CA . ASN A 1 195 ? 15.262 29.962 -19.422 1.00 33.69 195 ASN A CA 1
ATOM 1562 C C . ASN A 1 195 ? 16.452 30.120 -20.390 1.00 33.69 195 ASN A C 1
ATOM 1564 O O . ASN A 1 195 ? 16.688 31.237 -20.836 1.00 33.69 195 ASN A O 1
ATOM 1568 N N . ASP A 1 196 ? 17.148 29.038 -20.766 1.00 32.56 196 ASP A N 1
ATOM 1569 C CA . ASP A 1 196 ? 18.391 29.112 -21.562 1.00 32.56 196 ASP A CA 1
ATOM 1570 C C . ASP A 1 196 ? 18.293 28.498 -22.975 1.00 32.56 196 ASP A C 1
ATOM 1572 O O . ASP A 1 196 ? 19.303 28.123 -23.569 1.00 32.56 196 ASP A O 1
ATOM 1576 N N . LEU A 1 197 ? 17.095 28.396 -23.559 1.00 33.00 197 LEU A N 1
ATOM 1577 C CA . LEU A 1 197 ? 16.952 28.037 -24.977 1.00 33.00 197 LEU A CA 1
ATOM 1578 C C . LEU A 1 197 ? 16.627 29.286 -25.812 1.00 33.00 197 LEU A C 1
ATOM 1580 O O . LEU A 1 197 ? 15.530 29.829 -25.671 1.00 33.00 197 LEU A O 1
ATOM 1584 N N . PRO A 1 198 ? 17.528 29.737 -26.708 1.00 30.58 198 PRO A N 1
ATOM 1585 C CA . PRO A 1 198 ? 17.180 30.731 -27.710 1.00 30.58 198 PRO A CA 1
ATOM 1586 C C . PRO A 1 198 ? 16.208 30.110 -28.719 1.00 30.58 198 PRO A C 1
ATOM 1588 O O . PRO A 1 198 ? 16.493 29.084 -29.338 1.00 30.58 198 PRO A O 1
ATOM 1591 N N . CYS A 1 199 ? 15.046 30.742 -28.866 1.00 26.83 199 CYS A N 1
ATOM 1592 C CA . CYS A 1 199 ? 14.139 30.536 -29.985 1.00 26.83 199 CYS A CA 1
ATOM 1593 C C . CYS A 1 199 ? 14.796 31.115 -31.239 1.00 26.83 199 CYS A C 1
ATOM 1595 O O . CYS A 1 199 ? 14.952 32.331 -31.320 1.00 26.83 199 CYS A O 1
ATOM 1597 N N . ASP A 1 200 ? 15.140 30.263 -32.205 1.00 26.14 200 ASP A N 1
ATOM 1598 C CA . ASP A 1 200 ? 15.418 30.717 -33.562 1.00 26.14 200 ASP A CA 1
ATOM 1599 C C . ASP A 1 200 ? 14.463 30.019 -34.528 1.00 26.14 200 ASP A C 1
ATOM 1601 O O . ASP A 1 200 ? 14.421 28.793 -34.663 1.00 26.14 200 ASP A O 1
ATOM 1605 N N . SER A 1 201 ? 13.608 30.843 -35.111 1.00 34.41 201 SER A N 1
ATOM 1606 C CA . SER A 1 201 ? 12.563 30.509 -36.058 1.00 34.41 201 SER A CA 1
ATOM 1607 C C . SER A 1 201 ? 13.081 30.822 -37.451 1.00 34.41 201 SER A C 1
ATOM 1609 O O . SER A 1 201 ? 13.310 31.989 -37.755 1.00 34.41 201 SER A O 1
ATOM 1611 N N . THR A 1 202 ? 13.197 29.819 -38.318 1.00 29.14 202 THR A N 1
ATOM 1612 C CA . THR A 1 202 ? 13.227 30.044 -39.768 1.00 29.14 202 THR A CA 1
ATOM 1613 C C . THR A 1 202 ? 12.440 28.956 -40.490 1.00 29.14 202 THR A C 1
ATOM 1615 O O . THR A 1 202 ? 12.666 27.759 -40.320 1.00 29.14 202 THR A O 1
ATOM 1618 N N . GLU A 1 203 ? 11.455 29.414 -41.257 1.00 33.03 203 GLU A N 1
ATOM 1619 C CA . GLU A 1 203 ? 10.702 28.660 -42.253 1.00 33.03 203 GLU A CA 1
ATOM 1620 C C . GLU A 1 203 ? 11.583 28.365 -43.477 1.00 33.03 203 GLU A C 1
ATOM 1622 O O . GLU A 1 203 ? 12.390 29.214 -43.852 1.00 33.03 203 GLU A O 1
ATOM 1627 N N . ALA A 1 204 ? 11.389 27.209 -44.126 1.00 28.80 204 ALA A N 1
ATOM 1628 C CA . ALA A 1 204 ? 11.595 27.036 -45.571 1.00 28.80 204 ALA A CA 1
ATOM 1629 C C . ALA A 1 204 ? 11.041 25.683 -46.070 1.00 28.80 204 ALA A C 1
ATOM 1631 O O . ALA A 1 204 ? 11.596 24.619 -45.813 1.00 28.80 204 ALA A O 1
ATOM 1632 N N . ASP A 1 205 ? 9.918 25.775 -46.779 1.00 24.77 205 ASP A N 1
ATOM 1633 C CA . ASP A 1 205 ? 9.629 25.198 -48.095 1.00 24.77 205 ASP A CA 1
ATOM 1634 C C . ASP A 1 205 ? 9.899 23.718 -48.456 1.00 24.77 205 ASP A C 1
ATOM 1636 O O . ASP A 1 205 ? 11.010 23.273 -48.725 1.00 24.77 205 ASP A O 1
ATOM 1640 N N . SER A 1 206 ? 8.769 23.089 -48.804 1.00 27.38 206 SER A N 1
ATOM 1641 C CA . SER A 1 206 ? 8.492 22.438 -50.097 1.00 27.38 206 SER A CA 1
ATOM 1642 C C . SER A 1 206 ? 8.856 20.965 -50.347 1.00 27.38 206 SER A C 1
ATOM 1644 O O . SER A 1 206 ? 9.995 20.518 -50.274 1.00 27.38 206 SER A O 1
ATOM 1646 N N . SER A 1 207 ? 7.816 20.290 -50.858 1.00 27.00 207 SER A N 1
ATOM 1647 C CA . SER A 1 207 ? 7.787 19.225 -51.875 1.00 27.00 207 SER A CA 1
ATOM 1648 C C . SER A 1 207 ? 7.563 17.773 -51.416 1.00 27.00 207 SER A C 1
ATOM 1650 O O . SER A 1 207 ? 8.471 16.994 -51.149 1.00 27.00 207 SER A O 1
ATOM 1652 N N . ASN A 1 208 ? 6.277 17.394 -51.432 1.00 35.28 208 ASN A N 1
ATOM 1653 C CA . ASN A 1 208 ? 5.820 16.027 -51.690 1.00 35.28 208 ASN A CA 1
ATOM 1654 C C . ASN A 1 208 ? 6.114 15.641 -53.151 1.00 35.28 208 ASN A C 1
ATOM 1656 O O . ASN A 1 208 ? 6.006 16.491 -54.039 1.00 35.28 208 ASN A O 1
ATOM 1660 N N . PRO A 1 209 ? 6.255 14.336 -53.425 1.00 28.55 209 PRO A N 1
ATOM 1661 C CA . PRO A 1 209 ? 5.464 13.772 -54.507 1.00 28.55 209 PRO A CA 1
ATOM 1662 C C . PRO A 1 209 ? 4.644 12.565 -54.045 1.00 28.55 209 PRO A C 1
ATOM 1664 O O . PRO A 1 209 ? 5.113 11.636 -53.391 1.00 28.55 209 PRO A O 1
ATOM 1667 N N . SER A 1 210 ? 3.378 12.620 -54.432 1.00 28.08 210 SER A N 1
ATOM 1668 C CA . SER A 1 210 ? 2.393 11.551 -54.451 1.00 28.08 210 SER A CA 1
ATOM 1669 C C . SER A 1 210 ? 2.771 10.452 -55.444 1.00 28.08 210 SER A C 1
ATOM 1671 O O . SER A 1 210 ? 3.049 10.754 -56.604 1.00 28.08 210 SER A O 1
ATOM 1673 N N . ILE A 1 211 ? 2.668 9.187 -55.026 1.00 28.77 211 ILE A N 1
ATOM 1674 C CA . ILE A 1 211 ? 2.470 8.048 -55.933 1.00 28.77 211 ILE A CA 1
ATOM 1675 C C . ILE A 1 211 ? 1.318 7.200 -55.390 1.00 28.77 211 ILE A C 1
ATOM 1677 O O . ILE A 1 211 ? 1.419 6.549 -54.354 1.00 28.77 211 ILE A O 1
ATOM 1681 N N . SER A 1 212 ? 0.209 7.268 -56.114 1.00 26.75 212 SER A N 1
ATOM 1682 C CA . SER A 1 212 ? -0.937 6.365 -56.087 1.00 26.75 212 SER A CA 1
ATOM 1683 C C . SER A 1 212 ? -0.608 5.068 -56.827 1.00 26.75 212 SER A C 1
ATOM 1685 O O . SER A 1 212 ? -0.004 5.135 -57.897 1.00 26.75 212 SER A O 1
ATOM 1687 N N . PHE A 1 213 ? -1.076 3.918 -56.334 1.00 25.48 213 PHE A N 1
ATOM 1688 C CA . PHE A 1 213 ? -1.367 2.774 -57.201 1.00 25.48 213 PHE A CA 1
ATOM 1689 C C . PHE A 1 213 ? -2.544 1.944 -56.672 1.00 25.48 213 PHE A C 1
ATOM 1691 O O . PHE A 1 213 ? -2.709 1.761 -55.466 1.00 25.48 213 PHE A O 1
ATOM 1698 N N . ASP A 1 214 ? -3.361 1.510 -57.626 1.00 24.67 214 ASP A N 1
ATOM 1699 C CA . ASP A 1 214 ? -4.732 1.024 -57.511 1.00 24.67 214 ASP A CA 1
ATOM 1700 C C . ASP A 1 214 ? -4.908 -0.436 -57.046 1.00 24.67 214 ASP A C 1
ATOM 1702 O O . ASP A 1 214 ? -4.147 -1.332 -57.397 1.00 24.67 214 ASP A O 1
ATOM 1706 N N . SER A 1 215 ? -6.003 -0.626 -56.300 1.00 28.47 215 SER A N 1
ATOM 1707 C CA . SER A 1 215 ? -7.081 -1.632 -56.405 1.00 28.47 215 SER A CA 1
ATOM 1708 C C . SER A 1 215 ? -6.831 -3.073 -56.891 1.00 28.47 215 SER A C 1
ATOM 1710 O O . SER A 1 215 ? -6.551 -3.315 -58.059 1.00 28.47 215 SER A O 1
ATOM 1712 N N . ALA A 1 216 ? -7.202 -4.032 -56.029 1.00 26.41 216 ALA A N 1
ATOM 1713 C CA . ALA A 1 216 ? -8.143 -5.155 -56.262 1.00 26.41 216 ALA A CA 1
ATOM 1714 C C . ALA A 1 216 ? -8.255 -5.929 -54.924 1.00 26.41 216 ALA A C 1
ATOM 1716 O O . ALA A 1 216 ? -7.237 -6.284 -54.348 1.00 26.41 216 ALA A O 1
ATOM 1717 N N . GLY A 1 217 ? -9.392 -6.183 -54.274 1.00 25.47 217 GLY A N 1
ATOM 1718 C CA . GLY A 1 217 ? -10.725 -6.511 -54.762 1.00 25.47 217 GLY A CA 1
ATOM 1719 C C . GLY A 1 217 ? -11.010 -7.986 -54.448 1.00 25.47 217 GLY A C 1
ATOM 1720 O O . GLY A 1 217 ? -10.624 -8.838 -55.243 1.00 25.47 217 GLY A O 1
ATOM 1721 N N . LYS A 1 218 ? -11.656 -8.284 -53.305 1.00 27.91 218 LYS A N 1
ATOM 1722 C CA . LYS A 1 218 ? -12.571 -9.432 -53.106 1.00 27.91 218 LYS A CA 1
ATOM 1723 C C . LYS A 1 218 ? -13.265 -9.383 -51.736 1.00 27.91 218 LYS A C 1
ATOM 1725 O O . LYS A 1 218 ? -12.627 -9.476 -50.694 1.00 27.91 218 LYS A O 1
ATOM 1730 N N . SER A 1 219 ? -14.582 -9.227 -51.796 1.00 27.38 219 SER A N 1
ATOM 1731 C CA . SER A 1 219 ? -15.579 -9.405 -50.740 1.00 27.38 219 SER A CA 1
ATOM 1732 C C . SER A 1 219 ? -15.854 -10.891 -50.473 1.00 27.38 219 SER A C 1
ATOM 1734 O O . SER A 1 219 ? -15.718 -11.690 -51.399 1.00 27.38 219 SER A O 1
ATOM 1736 N N . PHE A 1 220 ? -16.298 -11.250 -49.264 1.00 26.56 220 PHE A N 1
ATOM 1737 C CA . PHE A 1 220 ? -17.623 -11.851 -49.016 1.00 26.56 220 PHE A CA 1
ATOM 1738 C C . PHE A 1 220 ? -17.876 -12.055 -47.509 1.00 26.56 220 PHE A C 1
ATOM 1740 O O . PHE A 1 220 ? -16.951 -12.301 -46.739 1.00 26.56 220 PHE A O 1
ATOM 1747 N N . ASP A 1 221 ? -19.146 -11.890 -47.154 1.00 26.94 221 ASP A N 1
ATOM 1748 C CA . ASP A 1 221 ? -19.785 -11.858 -45.835 1.00 26.94 221 ASP A CA 1
ATOM 1749 C C . ASP A 1 221 ? -19.626 -13.143 -44.993 1.00 26.94 221 ASP A C 1
ATOM 1751 O O . ASP A 1 221 ? -19.466 -14.225 -45.551 1.00 26.94 221 ASP A O 1
ATOM 1755 N N . ASP A 1 222 ? -19.735 -13.049 -43.658 1.00 24.31 222 ASP A N 1
ATOM 1756 C CA . ASP A 1 222 ? -20.992 -13.417 -42.973 1.00 24.31 222 ASP A CA 1
ATOM 1757 C C . ASP A 1 222 ? -20.970 -13.065 -41.467 1.00 24.31 222 ASP A C 1
ATOM 1759 O O . ASP A 1 222 ? -20.026 -13.357 -40.729 1.00 24.31 222 ASP A O 1
ATOM 1763 N N . HIS A 1 223 ? -22.048 -12.426 -41.016 1.00 30.25 223 HIS A N 1
ATOM 1764 C CA . HIS A 1 223 ? -22.339 -12.075 -39.629 1.00 30.25 223 HIS A CA 1
ATOM 1765 C C . HIS A 1 223 ? -23.238 -13.158 -39.028 1.00 30.25 223 HIS A C 1
ATOM 1767 O O . HIS A 1 223 ? -24.410 -13.215 -39.374 1.00 30.25 223 HIS A O 1
ATOM 1773 N N . SER A 1 224 ? -22.737 -13.954 -38.079 1.00 26.48 224 SER A N 1
ATOM 1774 C CA . SER A 1 224 ? -23.541 -14.724 -37.106 1.00 26.48 224 SER A CA 1
ATOM 1775 C C . SER A 1 224 ? -22.589 -15.629 -36.313 1.00 26.48 224 SER A C 1
ATOM 1777 O O . SER A 1 224 ? -22.110 -16.638 -36.813 1.00 26.48 224 SER A O 1
ATOM 1779 N N . SER A 1 225 ? -22.204 -15.326 -35.076 1.00 27.53 225 SER A N 1
ATOM 1780 C CA . SER A 1 225 ? -23.005 -15.746 -33.924 1.00 27.53 225 SER A CA 1
ATOM 1781 C C . SER A 1 225 ? -22.482 -15.067 -32.656 1.00 27.53 225 SER A C 1
ATOM 1783 O O . SER A 1 225 ? -21.513 -15.496 -32.031 1.00 27.53 225 SER A O 1
ATOM 1785 N N . TYR A 1 226 ? -23.164 -14.000 -32.256 1.00 32.19 226 TYR A N 1
ATOM 1786 C CA . TYR A 1 226 ? -23.155 -13.504 -30.888 1.00 32.19 226 TYR A CA 1
ATOM 1787 C C . TYR A 1 226 ? -23.928 -14.519 -30.038 1.00 32.19 226 TYR A C 1
ATOM 1789 O O . TYR A 1 226 ? -25.152 -14.506 -30.057 1.00 32.19 226 TYR A O 1
ATOM 1797 N N . SER A 1 227 ? -23.226 -15.463 -29.403 1.00 33.12 227 SER A N 1
ATOM 1798 C CA . SER A 1 227 ? -23.663 -16.277 -28.249 1.00 33.12 227 SER A CA 1
ATOM 1799 C C . SER A 1 227 ? -22.921 -17.615 -28.250 1.00 33.12 227 SER A C 1
ATOM 1801 O O . SER A 1 227 ? -23.358 -18.588 -28.860 1.00 33.12 227 SER A O 1
ATOM 1803 N N . SER A 1 228 ? -21.785 -17.665 -27.555 1.00 30.47 228 SER A N 1
ATOM 1804 C CA . SER A 1 228 ? -21.288 -18.870 -26.877 1.00 30.47 228 SER A CA 1
ATOM 1805 C C . SER A 1 228 ? -20.247 -18.454 -25.844 1.00 30.47 228 SER A C 1
ATOM 1807 O O . SER A 1 228 ? -19.044 -18.405 -26.074 1.00 30.47 228 SER A O 1
ATOM 1809 N N . ILE A 1 229 ? -20.785 -18.090 -24.686 1.00 42.44 229 ILE A N 1
ATOM 1810 C CA . ILE A 1 229 ? -20.112 -18.017 -23.396 1.00 42.44 229 ILE A CA 1
ATOM 1811 C C . ILE A 1 229 ? -19.363 -19.327 -23.139 1.00 42.44 229 ILE A C 1
ATOM 1813 O O . ILE A 1 229 ? -20.006 -20.365 -23.009 1.00 42.44 229 ILE A O 1
ATOM 1817 N N . CYS A 1 230 ? -18.048 -19.270 -22.919 1.00 26.16 230 CYS A N 1
ATOM 1818 C CA . CYS A 1 230 ? -17.385 -20.207 -22.008 1.00 26.16 230 CYS A CA 1
ATOM 1819 C C . CYS A 1 230 ? -15.965 -19.757 -21.636 1.00 26.16 230 CYS A C 1
ATOM 1821 O O . CYS A 1 230 ? -15.021 -19.949 -22.391 1.00 26.16 230 CYS A O 1
ATOM 1823 N N . LYS A 1 231 ? -15.838 -19.204 -20.419 1.00 33.12 231 LYS A N 1
ATOM 1824 C CA . LYS A 1 231 ? -14.734 -19.438 -19.466 1.00 33.12 231 LYS A CA 1
ATOM 1825 C C . LYS A 1 231 ? -13.373 -19.757 -20.111 1.00 33.12 231 LYS A C 1
ATOM 1827 O O . LYS A 1 231 ? -12.955 -20.914 -20.116 1.00 33.12 231 LYS A O 1
ATOM 1832 N N . ALA A 1 232 ? -12.649 -18.738 -20.573 1.00 32.66 232 ALA A N 1
ATOM 1833 C CA . ALA A 1 232 ? -11.210 -18.889 -20.762 1.00 32.66 232 ALA A CA 1
ATOM 1834 C C . ALA A 1 232 ? -10.590 -19.242 -19.397 1.00 32.66 232 ALA A C 1
ATOM 1836 O O . ALA A 1 232 ? -10.842 -18.581 -18.389 1.00 32.66 232 ALA A O 1
ATOM 1837 N N . SER A 1 233 ? -9.873 -20.359 -19.360 1.00 33.06 233 SER A N 1
ATOM 1838 C CA . SER A 1 233 ? -9.297 -20.999 -18.180 1.00 33.06 233 SER A CA 1
ATOM 1839 C C . SER A 1 233 ? -8.613 -20.017 -17.219 1.00 33.06 233 SER A C 1
ATOM 1841 O O . SER A 1 233 ? -7.665 -19.333 -17.604 1.00 33.06 233 SER A O 1
ATOM 1843 N N . PHE A 1 234 ? -9.002 -20.024 -15.942 1.00 37.72 234 PHE A N 1
ATOM 1844 C CA . PHE A 1 234 ? -8.267 -19.368 -14.851 1.00 37.72 234 PHE A CA 1
ATOM 1845 C C . PHE A 1 234 ? -6.961 -20.110 -14.502 1.00 37.72 234 PHE A C 1
ATOM 1847 O O . PHE A 1 234 ? -6.737 -20.480 -13.353 1.00 37.72 234 PHE A O 1
ATOM 1854 N N . ASP A 1 235 ? -6.090 -20.333 -15.488 1.00 50.75 235 ASP A N 1
ATOM 1855 C CA . ASP A 1 235 ? -4.764 -20.927 -15.263 1.00 50.75 235 ASP A CA 1
ATOM 1856 C C . ASP A 1 235 ? -3.610 -20.144 -15.917 1.00 50.75 235 ASP A C 1
ATOM 1858 O O . ASP A 1 235 ? -2.437 -20.430 -15.668 1.00 50.75 235 ASP A O 1
ATOM 1862 N N . SER A 1 236 ? -3.920 -19.100 -16.694 1.00 79.62 236 SER A N 1
ATOM 1863 C CA . SER A 1 236 ? -2.928 -18.190 -17.272 1.00 79.62 236 SER A CA 1
ATOM 1864 C C . SER A 1 236 ? -2.551 -17.074 -16.295 1.00 79.62 236 SER A C 1
ATOM 1866 O O . SER A 1 236 ? -3.425 -16.435 -15.704 1.00 79.62 236 SER A O 1
ATOM 1868 N N . SER A 1 237 ? -1.253 -16.793 -16.155 1.00 90.44 237 SER A N 1
ATOM 1869 C CA . SER A 1 237 ? -0.781 -15.611 -15.431 1.00 90.44 237 SER A CA 1
ATOM 1870 C C . SER A 1 237 ? -1.228 -14.326 -16.137 1.00 90.44 237 SER A C 1
ATOM 1872 O O . SER A 1 237 ? -1.220 -14.227 -17.367 1.00 90.44 237 SER A O 1
ATOM 1874 N N . TRP A 1 238 ? -1.641 -13.328 -15.353 1.00 92.81 238 TRP A N 1
ATOM 1875 C CA . TRP A 1 238 ? -2.031 -12.014 -15.879 1.00 92.81 238 TRP A CA 1
ATOM 1876 C C . TRP A 1 238 ? -0.850 -11.040 -15.940 1.00 92.81 238 TRP A C 1
ATOM 1878 O O . TRP A 1 238 ? -0.892 -10.051 -16.669 1.00 92.81 238 TRP A O 1
ATOM 1888 N N . CYS A 1 239 ? 0.217 -11.315 -15.190 1.00 94.81 239 CYS A N 1
ATOM 1889 C CA . CYS A 1 239 ? 1.504 -10.669 -15.384 1.00 94.81 239 CYS A CA 1
ATOM 1890 C C . CYS A 1 239 ? 2.661 -11.572 -14.959 1.00 94.81 239 CYS A C 1
ATOM 1892 O O . CYS A 1 239 ? 2.487 -12.541 -14.216 1.00 94.81 239 CYS A O 1
ATOM 1894 N N . ALA A 1 240 ? 3.848 -11.199 -15.418 1.00 95.69 240 ALA A N 1
ATOM 1895 C CA . ALA A 1 240 ? 5.123 -11.769 -15.026 1.00 95.69 240 ALA A CA 1
ATOM 1896 C C . ALA A 1 240 ? 5.999 -10.677 -14.397 1.00 95.69 240 ALA A C 1
ATOM 1898 O O . ALA A 1 240 ? 6.025 -9.542 -14.875 1.00 95.69 240 ALA A O 1
ATOM 1899 N N . ILE A 1 241 ? 6.719 -11.002 -13.325 1.00 97.06 241 ILE A N 1
ATOM 1900 C CA . ILE A 1 241 ? 7.573 -10.058 -12.595 1.00 97.06 241 ILE A CA 1
ATOM 1901 C C . ILE A 1 241 ? 9.030 -10.507 -12.702 1.00 97.06 241 ILE A C 1
ATOM 1903 O O . ILE A 1 241 ? 9.368 -11.633 -12.342 1.00 97.06 241 ILE A O 1
ATOM 1907 N N . ALA A 1 242 ? 9.905 -9.611 -13.150 1.00 96.06 242 ALA A N 1
ATOM 1908 C CA . ALA A 1 242 ? 11.351 -9.790 -13.130 1.00 96.06 242 ALA A CA 1
ATOM 1909 C C . ALA A 1 242 ? 11.989 -8.818 -12.130 1.00 96.06 242 ALA A C 1
ATOM 1911 O O . ALA A 1 242 ? 11.662 -7.630 -12.117 1.00 96.06 242 ALA A O 1
ATOM 1912 N N . TYR A 1 243 ? 12.907 -9.323 -11.307 1.00 96.50 243 TYR A N 1
ATOM 1913 C CA . TYR A 1 243 ? 13.710 -8.513 -10.396 1.00 96.50 243 TYR A CA 1
ATOM 1914 C C . TYR A 1 243 ? 15.110 -8.291 -10.968 1.00 96.50 243 TYR A C 1
ATOM 1916 O O . TYR A 1 243 ? 15.703 -9.180 -11.585 1.00 96.50 243 TYR A O 1
ATOM 1924 N N . TRP A 1 244 ? 15.617 -7.081 -10.764 1.00 94.75 244 TRP A N 1
ATOM 1925 C CA . TRP A 1 244 ? 16.866 -6.611 -11.329 1.00 94.75 244 TRP A CA 1
ATOM 1926 C C . TRP A 1 244 ? 17.684 -5.871 -10.276 1.00 94.75 244 TRP A C 1
ATOM 1928 O O . TRP A 1 244 ? 17.155 -5.061 -9.506 1.00 94.75 244 TRP A O 1
ATOM 1938 N N . GLU A 1 245 ? 18.992 -6.103 -10.311 1.00 92.94 245 GLU A N 1
ATOM 1939 C CA . GLU A 1 245 ? 19.980 -5.289 -9.614 1.00 92.94 245 GLU A CA 1
ATOM 1940 C C . GLU A 1 245 ? 20.843 -4.600 -10.667 1.00 92.94 245 GLU A C 1
ATOM 1942 O O . GLU A 1 245 ? 21.511 -5.244 -11.475 1.00 92.94 245 GLU A O 1
ATOM 1947 N N . PHE A 1 246 ? 20.765 -3.270 -10.731 1.00 91.75 246 PHE A N 1
ATOM 1948 C CA . PHE A 1 246 ? 21.372 -2.486 -11.806 1.00 91.75 246 PHE A CA 1
ATOM 1949 C C . PHE A 1 246 ? 20.965 -2.962 -13.212 1.00 91.75 246 PHE A C 1
ATOM 1951 O O . PHE A 1 246 ? 19.826 -2.764 -13.635 1.00 91.75 246 PHE A O 1
ATOM 1958 N N . ARG A 1 247 ? 21.899 -3.549 -13.966 1.00 92.00 247 ARG A N 1
ATOM 1959 C CA . ARG A 1 247 ? 21.698 -4.071 -15.326 1.00 92.00 247 ARG A CA 1
ATOM 1960 C C . ARG A 1 247 ? 21.460 -5.579 -15.348 1.00 92.00 247 ARG A C 1
ATOM 1962 O O . ARG A 1 247 ? 21.200 -6.124 -16.415 1.00 92.00 247 ARG A O 1
ATOM 1969 N N . GLU A 1 248 ? 21.555 -6.242 -14.203 1.00 90.38 248 GLU A N 1
ATOM 1970 C CA . GLU A 1 248 ? 21.557 -7.694 -14.115 1.00 90.38 248 GLU A CA 1
ATOM 1971 C C . GLU A 1 248 ? 20.220 -8.218 -13.611 1.00 90.38 248 GLU A C 1
ATOM 1973 O O . GLU A 1 248 ? 19.656 -7.723 -12.633 1.00 90.38 248 GLU A O 1
ATOM 1978 N N . ARG A 1 249 ? 19.694 -9.233 -14.302 1.00 92.31 249 ARG A N 1
ATOM 1979 C CA . ARG A 1 249 ? 18.480 -9.924 -13.873 1.00 92.31 249 ARG A CA 1
ATOM 1980 C C . ARG A 1 249 ? 18.842 -10.891 -12.758 1.00 92.31 249 ARG A C 1
ATOM 1982 O O . ARG A 1 249 ? 19.664 -11.781 -12.963 1.00 92.31 249 ARG A O 1
ATOM 1989 N N . VAL A 1 250 ? 18.177 -10.760 -11.617 1.00 91.00 250 VAL A N 1
ATOM 1990 C CA . VAL A 1 250 ? 18.450 -11.577 -10.436 1.00 91.00 250 VAL A CA 1
ATOM 1991 C C . VAL A 1 250 ? 17.295 -12.547 -10.213 1.00 91.00 250 VAL A C 1
ATOM 1993 O O . VAL A 1 250 ? 16.160 -12.157 -9.943 1.00 91.00 250 VAL A O 1
ATOM 1996 N N . GLY A 1 251 ? 17.604 -13.839 -10.319 1.00 89.19 251 GLY A N 1
ATOM 1997 C CA . GLY A 1 251 ? 16.641 -14.923 -10.149 1.00 89.19 251 GLY A CA 1
ATOM 1998 C C . GLY A 1 251 ? 15.717 -15.158 -11.351 1.00 89.19 251 GLY A C 1
ATOM 1999 O O . GLY A 1 251 ? 15.968 -14.720 -12.475 1.00 89.19 251 GLY A O 1
ATOM 2000 N N . ARG A 1 252 ? 14.664 -15.950 -11.117 1.00 90.31 252 ARG A N 1
ATOM 2001 C CA . ARG A 1 252 ? 13.688 -16.352 -12.142 1.00 90.31 252 ARG A CA 1
ATOM 2002 C C . ARG A 1 252 ? 12.569 -15.318 -12.263 1.00 90.31 252 ARG A C 1
ATOM 2004 O O . ARG A 1 252 ? 12.322 -14.549 -11.340 1.00 90.31 252 ARG A O 1
ATOM 2011 N N . ILE A 1 253 ? 11.876 -15.344 -13.398 1.00 92.56 253 ILE A N 1
ATOM 2012 C CA . ILE A 1 253 ? 10.617 -14.613 -13.568 1.00 92.56 253 ILE A CA 1
ATOM 2013 C C . ILE A 1 253 ? 9.562 -15.238 -12.647 1.00 92.56 253 ILE A C 1
ATOM 2015 O O . ILE A 1 253 ? 9.495 -16.461 -12.522 1.00 92.56 253 ILE A O 1
ATOM 2019 N N . PHE A 1 254 ? 8.767 -14.393 -11.998 1.00 95.25 254 PHE A N 1
ATOM 2020 C CA . PHE A 1 254 ? 7.672 -14.793 -11.127 1.00 95.25 254 PHE A CA 1
ATOM 2021 C C . PHE A 1 254 ? 6.330 -14.553 -11.823 1.00 95.25 254 PHE A C 1
ATOM 2023 O O . PHE A 1 254 ? 5.935 -13.406 -12.038 1.00 95.25 254 PHE A O 1
ATOM 2030 N N . ASP A 1 255 ? 5.628 -15.631 -12.164 1.00 95.50 255 ASP A N 1
ATOM 2031 C CA . ASP A 1 255 ? 4.311 -15.576 -12.797 1.00 95.50 255 ASP A CA 1
ATOM 2032 C C . ASP A 1 255 ? 3.199 -15.357 -11.769 1.00 95.50 255 ASP A C 1
ATOM 2034 O O . ASP A 1 255 ? 3.084 -16.076 -10.774 1.00 95.50 255 ASP A O 1
ATOM 2038 N N . VAL A 1 256 ? 2.338 -14.373 -12.025 1.00 95.50 256 VAL A N 1
ATOM 2039 C CA . VAL A 1 256 ? 1.258 -13.990 -11.115 1.00 95.50 256 VAL A CA 1
ATOM 2040 C C . VAL A 1 256 ? -0.083 -14.449 -11.673 1.00 95.50 256 VAL A C 1
ATOM 2042 O O . VAL A 1 256 ? -0.563 -13.939 -12.687 1.00 95.50 256 VAL A O 1
ATOM 2045 N N . LYS A 1 257 ? -0.706 -15.404 -10.978 1.00 93.62 257 LYS A N 1
ATOM 2046 C CA . LYS A 1 257 ? -2.064 -15.892 -11.276 1.00 93.62 257 LYS A CA 1
ATOM 2047 C C . LYS A 1 257 ? -3.126 -15.229 -10.395 1.00 93.62 257 LYS A C 1
ATOM 2049 O O . LYS A 1 257 ? -4.165 -14.808 -10.890 1.00 93.62 257 LYS A O 1
ATOM 2054 N N . SER A 1 258 ? -2.850 -15.091 -9.098 1.00 93.19 258 SER A N 1
ATOM 2055 C CA . SER A 1 258 ? -3.753 -14.446 -8.135 1.00 93.19 258 SER A CA 1
ATOM 2056 C C . SER A 1 258 ? -3.964 -12.969 -8.457 1.00 93.19 258 SER A C 1
ATOM 2058 O O . SER A 1 258 ? -3.021 -12.295 -8.861 1.00 93.19 258 SER A O 1
ATOM 2060 N N . SER A 1 259 ? -5.157 -12.426 -8.201 1.00 93.00 259 SER A N 1
ATOM 2061 C CA . SER A 1 259 ? -5.458 -11.000 -8.424 1.00 93.00 259 SER A CA 1
ATOM 2062 C C . SER A 1 259 ? -4.564 -10.052 -7.620 1.00 93.00 259 SER A C 1
ATOM 2064 O O . SER A 1 259 ? -4.379 -8.906 -8.011 1.00 93.00 259 SER A O 1
ATOM 2066 N N . THR A 1 260 ? -3.970 -10.515 -6.518 1.00 94.88 260 THR A N 1
ATOM 2067 C CA . THR A 1 260 ? -3.046 -9.729 -5.691 1.00 94.88 260 THR A CA 1
ATOM 2068 C C . THR A 1 260 ? -1.774 -10.506 -5.375 1.00 94.88 260 THR A C 1
ATOM 2070 O O . THR A 1 260 ? -1.849 -11.693 -5.056 1.00 94.88 260 THR A O 1
ATOM 2073 N N . VAL A 1 261 ? -0.628 -9.825 -5.351 1.00 96.25 261 VAL A N 1
ATOM 2074 C CA . VAL A 1 261 ? 0.660 -10.382 -4.913 1.00 96.25 261 VAL A CA 1
ATOM 2075 C C . VAL A 1 261 ? 1.447 -9.353 -4.101 1.00 96.25 261 VAL A C 1
ATOM 2077 O O . VAL A 1 261 ? 1.442 -8.163 -4.412 1.00 96.25 261 VAL A O 1
ATOM 2080 N N . ASN A 1 262 ? 2.132 -9.796 -3.047 1.00 96.62 262 ASN A N 1
ATOM 2081 C CA . ASN A 1 262 ? 3.096 -8.962 -2.326 1.00 96.62 262 ASN A CA 1
ATOM 2082 C C . ASN A 1 262 ? 4.503 -9.235 -2.857 1.00 96.62 262 ASN A C 1
ATOM 2084 O O . ASN A 1 262 ? 4.873 -10.396 -2.997 1.00 96.62 262 ASN A O 1
ATOM 2088 N N . ILE A 1 263 ? 5.292 -8.191 -3.095 1.00 97.56 263 ILE A N 1
ATOM 2089 C CA . ILE A 1 263 ? 6.721 -8.287 -3.403 1.00 97.56 263 ILE A CA 1
ATOM 2090 C C . ILE A 1 263 ? 7.489 -7.623 -2.265 1.00 97.56 263 ILE A C 1
ATOM 2092 O O . ILE A 1 263 ? 7.269 -6.443 -1.995 1.00 97.56 263 ILE A O 1
ATOM 2096 N N . PHE A 1 264 ? 8.352 -8.368 -1.576 1.00 96.44 264 PHE A N 1
ATOM 2097 C CA . PHE A 1 264 ? 8.942 -7.925 -0.308 1.00 96.44 264 PHE A CA 1
ATOM 2098 C C . PHE A 1 264 ? 10.326 -8.528 -0.055 1.00 96.44 264 PHE A C 1
ATOM 2100 O O . PHE A 1 264 ? 10.667 -9.590 -0.576 1.00 96.44 264 PHE A O 1
ATOM 2107 N N . GLN A 1 265 ? 11.108 -7.866 0.799 1.00 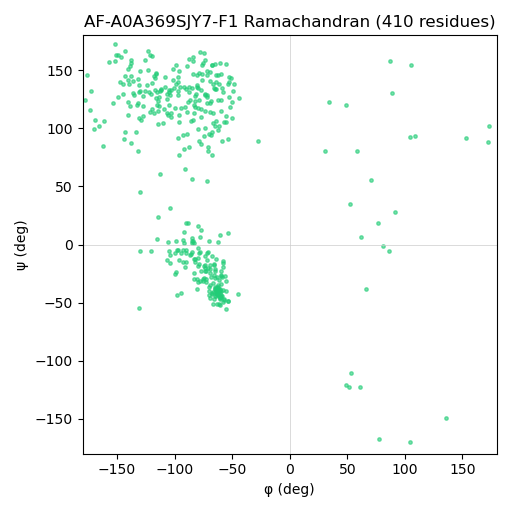94.06 265 GLN A N 1
ATOM 2108 C CA . GLN A 1 265 ? 12.371 -8.395 1.320 1.00 94.06 265 GLN A CA 1
ATOM 2109 C C . GLN A 1 265 ? 12.169 -9.084 2.675 1.00 94.06 265 GLN A C 1
ATOM 2111 O O . GLN A 1 265 ? 12.698 -10.172 2.894 1.00 94.06 265 GLN A O 1
ATOM 2116 N N . GLN A 1 266 ? 11.356 -8.497 3.554 1.00 89.31 266 GLN A N 1
ATOM 2117 C CA . GLN A 1 266 ? 11.018 -9.053 4.861 1.00 89.31 266 GLN A CA 1
ATOM 2118 C C . GLN A 1 266 ? 9.519 -8.906 5.093 1.00 89.31 266 GLN A C 1
ATOM 2120 O O . GLN A 1 266 ? 8.979 -7.815 4.953 1.00 89.31 266 GLN A O 1
ATOM 2125 N N . LEU A 1 267 ? 8.842 -9.990 5.468 1.00 87.81 267 LEU A N 1
ATOM 2126 C CA . LEU A 1 267 ? 7.433 -9.957 5.851 1.00 87.81 267 LEU A CA 1
ATOM 2127 C C . LEU A 1 267 ? 7.152 -11.125 6.817 1.00 87.81 267 LEU A C 1
ATOM 2129 O O . LEU A 1 267 ? 7.408 -12.263 6.431 1.00 87.81 267 LEU A O 1
ATOM 2133 N N . PRO A 1 268 ? 6.670 -10.884 8.056 1.00 81.81 268 PRO A N 1
ATOM 2134 C CA . PRO A 1 268 ? 6.604 -11.920 9.098 1.00 81.81 268 PRO A CA 1
ATOM 2135 C C . PRO A 1 268 ? 5.790 -13.169 8.729 1.00 81.81 268 PRO A C 1
ATOM 2137 O O . PRO A 1 268 ? 6.190 -14.277 9.061 1.00 81.81 268 PRO A O 1
ATOM 2140 N N . GLU A 1 269 ? 4.667 -12.987 8.033 1.00 78.00 269 GLU A N 1
ATOM 2141 C CA . GLU A 1 269 ? 3.779 -14.061 7.554 1.00 78.00 269 GLU A CA 1
ATOM 2142 C C . GLU A 1 269 ? 3.482 -13.844 6.058 1.00 78.00 269 GLU A C 1
ATOM 2144 O O . GLU A 1 269 ? 2.335 -13.807 5.612 1.00 78.00 269 GLU A O 1
ATOM 2149 N N . GLY A 1 270 ? 4.532 -13.546 5.288 1.00 70.94 270 GLY A N 1
ATOM 2150 C CA . GLY A 1 270 ? 4.402 -13.078 3.915 1.00 70.94 270 GLY A CA 1
ATOM 2151 C C . GLY A 1 270 ? 4.195 -14.175 2.882 1.00 70.94 270 GLY A C 1
ATOM 2152 O O . GLY A 1 270 ? 5.098 -14.962 2.631 1.00 70.94 270 GLY A O 1
ATOM 2153 N N . GLU A 1 271 ? 3.057 -14.138 2.193 1.00 84.38 271 GLU A N 1
ATOM 2154 C CA . GLU A 1 271 ? 2.858 -14.841 0.923 1.00 84.38 271 GLU A CA 1
ATOM 2155 C C . GLU A 1 271 ? 3.094 -13.888 -0.256 1.00 84.38 271 GLU A C 1
ATOM 2157 O O . GLU A 1 271 ? 2.672 -12.721 -0.231 1.00 84.38 271 GLU A O 1
ATOM 2162 N N . GLY A 1 272 ? 3.748 -14.396 -1.302 1.00 91.94 272 GLY A N 1
ATOM 2163 C CA . GLY A 1 272 ? 4.014 -13.670 -2.539 1.00 91.94 272 GLY A CA 1
ATOM 2164 C C . GLY A 1 272 ? 5.443 -13.862 -3.036 1.00 91.94 272 GLY A C 1
ATOM 2165 O O . GLY A 1 272 ? 6.055 -14.908 -2.825 1.00 91.94 272 GLY A O 1
ATOM 2166 N N . PHE A 1 273 ? 5.969 -12.840 -3.704 1.00 94.50 273 PHE A N 1
ATOM 2167 C CA . PHE A 1 273 ? 7.304 -12.851 -4.276 1.00 94.50 273 PHE A CA 1
ATOM 2168 C C . PHE A 1 273 ? 8.340 -12.343 -3.265 1.00 94.50 273 PHE A C 1
ATOM 2170 O O . PHE A 1 273 ? 8.555 -11.138 -3.103 1.00 94.50 273 PHE A O 1
ATOM 2177 N N . TRP A 1 274 ? 8.971 -13.280 -2.558 1.00 94.38 274 TRP A N 1
ATOM 2178 C CA . TRP A 1 274 ? 10.020 -12.975 -1.591 1.00 94.38 274 TRP A CA 1
ATOM 2179 C C . TRP A 1 274 ? 11.378 -12.800 -2.280 1.00 94.38 274 TRP A C 1
ATOM 2181 O O . TRP A 1 274 ? 11.967 -13.756 -2.783 1.00 94.38 274 TRP A O 1
ATOM 2191 N N . LEU A 1 275 ? 11.905 -11.574 -2.257 1.00 91.56 275 LEU A N 1
ATOM 2192 C CA . LEU A 1 275 ? 13.163 -11.224 -2.922 1.00 91.56 275 LEU A CA 1
ATOM 2193 C C . LEU A 1 275 ? 14.398 -11.831 -2.234 1.00 91.56 275 LEU A C 1
ATOM 2195 O O . LEU A 1 275 ? 15.443 -11.959 -2.861 1.00 91.56 275 LEU A O 1
ATOM 2199 N N . GLY A 1 276 ? 14.291 -12.224 -0.959 1.00 86.00 276 GLY A N 1
ATOM 2200 C CA . GLY A 1 276 ? 15.390 -12.852 -0.215 1.00 86.00 276 GLY A CA 1
ATOM 2201 C C . GLY A 1 276 ? 15.689 -14.298 -0.622 1.00 86.00 276 GLY A C 1
ATOM 2202 O O . GLY A 1 276 ? 16.783 -14.774 -0.347 1.00 86.00 276 GLY A O 1
ATOM 2203 N N . ALA A 1 277 ? 14.762 -14.978 -1.308 1.00 84.25 277 ALA A N 1
ATOM 2204 C CA . ALA A 1 277 ? 15.004 -16.310 -1.874 1.00 84.25 277 ALA A CA 1
ATOM 2205 C C . ALA A 1 277 ? 15.793 -16.275 -3.189 1.00 84.25 277 ALA A C 1
ATOM 2207 O O . ALA A 1 277 ? 16.180 -17.325 -3.705 1.00 84.25 277 ALA A O 1
ATOM 2208 N N . LEU A 1 278 ? 15.970 -15.096 -3.787 1.00 83.12 278 LEU A N 1
ATOM 2209 C CA . LEU A 1 278 ? 16.664 -14.986 -5.060 1.00 83.12 278 LEU A CA 1
ATOM 2210 C C . LEU A 1 278 ? 18.151 -15.242 -4.821 1.00 83.12 278 LEU A C 1
ATOM 2212 O O . LEU A 1 278 ? 18.750 -14.649 -3.930 1.00 83.12 278 LEU A O 1
ATOM 2216 N N . ASN A 1 279 ? 18.737 -16.150 -5.602 1.00 67.25 279 ASN A N 1
ATOM 2217 C CA . ASN A 1 279 ? 20.146 -16.494 -5.473 1.00 67.25 279 ASN A CA 1
ATOM 2218 C C . ASN A 1 279 ? 21.011 -15.295 -5.900 1.00 67.25 279 ASN A C 1
ATOM 2220 O O . ASN A 1 279 ? 21.229 -15.080 -7.094 1.00 67.25 279 ASN A O 1
ATOM 2224 N N . ARG A 1 280 ? 21.456 -14.497 -4.925 1.00 66.50 280 ARG A N 1
ATOM 2225 C CA . ARG A 1 280 ? 22.337 -13.335 -5.133 1.00 66.50 280 ARG A CA 1
ATOM 2226 C C . ARG A 1 280 ? 23.812 -13.741 -5.219 1.00 66.50 280 ARG A C 1
ATOM 2228 O O . ARG A 1 280 ? 24.628 -12.955 -5.692 1.00 66.50 280 ARG A O 1
ATOM 2235 N N . ASP A 1 281 ? 24.146 -14.978 -4.846 1.00 56.34 281 ASP A N 1
ATOM 2236 C CA . ASP A 1 281 ? 25.532 -15.453 -4.753 1.00 56.34 281 ASP A CA 1
ATOM 2237 C C . ASP A 1 281 ? 26.200 -15.587 -6.133 1.00 56.34 281 ASP A C 1
ATOM 2239 O O . ASP A 1 281 ? 27.414 -15.446 -6.252 1.00 56.34 281 ASP A O 1
ATOM 2243 N N . GLY A 1 282 ? 25.413 -15.769 -7.202 1.00 50.97 282 GLY A N 1
ATOM 2244 C CA . GLY A 1 282 ? 25.913 -15.820 -8.584 1.00 50.97 282 GLY A CA 1
ATOM 2245 C C . GLY A 1 282 ? 26.327 -14.465 -9.178 1.00 50.97 282 GLY A C 1
ATOM 2246 O O . GLY A 1 282 ? 27.076 -14.441 -10.149 1.00 50.97 282 GLY A O 1
ATOM 2247 N N . VAL A 1 283 ? 25.873 -13.351 -8.594 1.00 51.81 283 VAL A N 1
ATOM 2248 C CA . VAL A 1 283 ? 26.238 -11.974 -8.995 1.00 51.81 283 VAL A CA 1
ATOM 2249 C C . VAL A 1 283 ? 27.486 -11.489 -8.237 1.00 51.81 283 VAL A C 1
ATOM 2251 O O . VAL A 1 283 ? 28.158 -10.548 -8.643 1.00 51.81 283 VAL A O 1
ATOM 2254 N N . SER A 1 284 ? 27.863 -12.192 -7.164 1.00 45.62 284 SER A N 1
ATOM 2255 C CA . SER A 1 284 ? 29.063 -11.930 -6.359 1.00 45.62 284 SER A CA 1
ATOM 2256 C C . SER A 1 284 ? 30.309 -12.694 -6.846 1.00 45.62 284 SER A C 1
ATOM 2258 O O . SER A 1 284 ? 31.275 -12.859 -6.093 1.00 45.62 284 SER A O 1
ATOM 2260 N N . GLY A 1 285 ? 30.317 -13.176 -8.092 1.00 39.69 285 GLY A N 1
ATOM 2261 C CA . GLY A 1 285 ? 31.488 -13.811 -8.692 1.00 39.69 285 GLY A CA 1
ATOM 2262 C C . GLY A 1 285 ? 32.652 -12.824 -8.838 1.00 39.69 285 GLY A C 1
ATOM 2263 O O . GLY A 1 285 ? 32.649 -11.995 -9.739 1.00 39.69 285 GLY A O 1
ATOM 2264 N N . ASN A 1 286 ? 33.668 -12.968 -7.981 1.00 38.97 286 ASN A N 1
ATOM 2265 C CA . ASN A 1 286 ? 34.997 -12.340 -8.055 1.00 38.97 286 ASN A CA 1
ATOM 2266 C C . ASN A 1 286 ? 35.097 -10.824 -7.798 1.00 38.97 286 ASN A C 1
ATOM 2268 O O . ASN A 1 286 ? 35.707 -10.108 -8.591 1.00 38.97 286 ASN A O 1
ATOM 2272 N N . ILE A 1 287 ? 34.617 -10.325 -6.654 1.00 44.59 287 ILE A N 1
ATOM 2273 C CA . ILE A 1 287 ? 35.028 -8.992 -6.174 1.00 44.59 287 ILE A CA 1
ATOM 2274 C C . ILE A 1 287 ? 35.479 -9.089 -4.716 1.00 44.59 287 ILE A C 1
ATOM 2276 O O . ILE A 1 287 ? 34.691 -9.279 -3.794 1.00 44.59 287 ILE A O 1
ATOM 2280 N N . SER A 1 288 ? 36.792 -8.979 -4.539 1.00 40.19 288 SER A N 1
ATOM 2281 C CA . SER A 1 288 ? 37.487 -8.791 -3.270 1.00 40.19 288 SER A CA 1
ATOM 2282 C C . SER A 1 288 ? 36.865 -7.673 -2.426 1.00 40.19 288 SER A C 1
ATOM 2284 O O . SER A 1 288 ? 36.574 -6.603 -2.957 1.00 40.19 288 SER A O 1
ATOM 2286 N N . ASN A 1 289 ? 36.748 -7.920 -1.113 1.00 44.22 289 ASN A N 1
ATOM 2287 C CA . ASN A 1 289 ? 36.466 -6.966 -0.028 1.00 44.22 289 ASN A CA 1
ATOM 2288 C C . ASN A 1 289 ? 36.934 -5.529 -0.327 1.00 44.22 289 ASN A C 1
ATOM 2290 O O . ASN A 1 289 ? 38.041 -5.139 0.034 1.00 44.22 289 ASN A O 1
ATOM 2294 N N . THR A 1 290 ? 36.076 -4.732 -0.952 1.00 41.16 290 THR A N 1
ATOM 2295 C CA . THR A 1 290 ? 36.222 -3.281 -1.065 1.00 41.16 290 THR A CA 1
ATOM 2296 C C . THR A 1 290 ? 34.823 -2.678 -1.006 1.00 41.16 290 THR A C 1
ATOM 2298 O O . THR A 1 290 ? 33.866 -3.242 -1.531 1.00 41.16 290 THR A O 1
ATOM 2301 N N . ASP A 1 291 ? 34.696 -1.574 -0.279 1.00 46.03 291 ASP A N 1
ATOM 2302 C CA . ASP A 1 291 ? 33.484 -1.017 0.341 1.00 46.03 291 ASP A CA 1
ATOM 2303 C C . ASP A 1 291 ? 32.301 -0.632 -0.586 1.00 46.03 291 ASP A C 1
ATOM 2305 O O . ASP A 1 291 ? 31.309 -0.054 -0.133 1.00 46.03 291 ASP A O 1
ATOM 2309 N N . SER A 1 292 ? 32.342 -0.971 -1.877 1.00 47.47 292 SER A N 1
ATOM 2310 C CA . SER A 1 292 ? 31.307 -0.653 -2.870 1.00 47.47 292 SER A CA 1
ATOM 2311 C C . SER A 1 292 ? 30.039 -1.513 -2.752 1.00 47.47 292 SER A C 1
ATOM 2313 O O . SER A 1 292 ? 28.947 -1.000 -2.987 1.00 47.47 292 SER A O 1
ATOM 2315 N N . ASN A 1 293 ? 30.129 -2.760 -2.273 1.00 51.12 293 ASN A N 1
ATOM 2316 C CA . ASN A 1 293 ? 28.968 -3.664 -2.140 1.00 51.12 293 ASN A CA 1
ATOM 2317 C C . ASN A 1 293 ? 28.066 -3.375 -0.916 1.00 51.12 293 ASN A C 1
ATOM 2319 O O . ASN A 1 293 ? 26.988 -3.960 -0.760 1.00 51.12 293 ASN A O 1
ATOM 2323 N N . HIS A 1 294 ? 28.465 -2.460 -0.026 1.00 50.50 294 HIS A N 1
ATOM 2324 C CA . HIS A 1 294 ? 27.744 -2.211 1.226 1.00 50.50 294 HIS A CA 1
ATOM 2325 C C . HIS A 1 294 ? 26.551 -1.247 1.058 1.00 50.50 294 HIS A C 1
ATOM 2327 O O . HIS A 1 294 ? 25.611 -1.261 1.860 1.00 50.50 294 HIS A O 1
ATOM 2333 N N . CYS A 1 295 ? 26.540 -0.367 0.051 1.00 50.09 295 CYS A N 1
ATOM 2334 C CA . CYS A 1 295 ? 25.426 0.570 -0.161 1.00 50.09 295 CYS A CA 1
ATOM 2335 C C . CYS A 1 295 ? 24.215 -0.082 -0.853 1.00 50.09 295 CYS A C 1
ATOM 2337 O O . CYS A 1 295 ? 23.075 0.235 -0.503 1.00 50.09 295 CYS A O 1
ATOM 2339 N N . ASP A 1 296 ? 24.446 -1.062 -1.721 1.00 63.34 296 ASP A N 1
ATOM 2340 C CA . ASP A 1 296 ? 23.392 -1.746 -2.475 1.00 63.34 296 ASP A CA 1
ATOM 2341 C C . ASP A 1 296 ? 22.691 -2.811 -1.636 1.00 63.34 296 ASP A C 1
ATOM 2343 O O . ASP A 1 296 ? 21.460 -2.874 -1.604 1.00 63.34 296 ASP A O 1
ATOM 2347 N N . SER A 1 297 ? 23.455 -3.535 -0.809 1.00 71.12 297 SER A N 1
ATOM 2348 C CA . SER A 1 297 ? 22.886 -4.348 0.268 1.00 71.12 297 SER A CA 1
ATOM 2349 C C . SER A 1 297 ? 21.998 -3.500 1.192 1.00 71.12 297 SER A C 1
ATOM 2351 O O . SER A 1 297 ? 20.897 -3.917 1.549 1.00 71.12 297 SER A O 1
ATOM 2353 N N . ARG A 1 298 ? 22.390 -2.257 1.517 1.00 81.38 298 ARG A N 1
ATOM 2354 C CA . ARG A 1 298 ? 21.549 -1.355 2.328 1.00 81.38 298 ARG A CA 1
ATOM 2355 C C . ARG A 1 298 ? 20.237 -0.978 1.633 1.00 81.38 298 ARG A C 1
ATOM 2357 O O . ARG A 1 298 ? 19.225 -0.873 2.321 1.00 81.38 298 ARG A O 1
ATOM 2364 N N . VAL A 1 299 ? 20.217 -0.776 0.312 1.00 87.25 299 VAL A N 1
ATOM 2365 C CA . VAL A 1 299 ? 18.967 -0.499 -0.427 1.00 87.25 299 VAL A CA 1
ATOM 2366 C C . VAL A 1 299 ? 18.054 -1.723 -0.438 1.00 87.25 299 VAL A C 1
ATOM 2368 O O . VAL A 1 299 ? 16.862 -1.574 -0.174 1.00 87.25 299 VAL A O 1
ATOM 2371 N N . PHE A 1 300 ? 18.608 -2.919 -0.641 1.00 90.88 300 PHE A N 1
ATOM 2372 C CA . PHE A 1 300 ? 17.852 -4.170 -0.588 1.00 90.88 300 PHE A CA 1
ATOM 2373 C C . PHE A 1 300 ? 17.133 -4.356 0.758 1.00 90.88 300 PHE A C 1
ATOM 2375 O O . PHE A 1 300 ? 15.927 -4.590 0.794 1.00 90.88 300 PHE A O 1
ATOM 2382 N N . HIS A 1 301 ? 17.831 -4.155 1.880 1.00 91.00 301 HIS A N 1
ATOM 2383 C CA . HIS A 1 301 ? 17.226 -4.251 3.217 1.00 91.00 301 HIS A CA 1
ATOM 2384 C C . HIS A 1 301 ? 16.162 -3.171 3.475 1.00 91.00 301 HIS A C 1
ATOM 2386 O O . HIS A 1 301 ? 15.206 -3.401 4.211 1.00 91.00 301 HIS A O 1
ATOM 2392 N N . ARG A 1 302 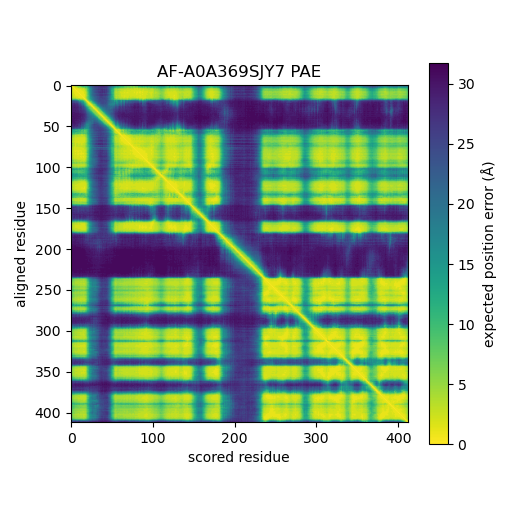? 16.280 -2.002 2.833 1.00 94.06 302 ARG A N 1
ATOM 2393 C CA . ARG A 1 302 ? 15.278 -0.926 2.902 1.00 94.06 302 ARG A CA 1
ATOM 2394 C C . ARG A 1 302 ? 14.006 -1.224 2.103 1.00 94.06 302 ARG A C 1
ATOM 2396 O O . ARG A 1 302 ? 13.025 -0.506 2.261 1.00 94.06 302 ARG A O 1
ATOM 2403 N N . ILE A 1 303 ? 13.967 -2.271 1.277 1.00 95.56 303 ILE A N 1
ATOM 2404 C CA . ILE A 1 303 ? 12.712 -2.697 0.639 1.00 95.56 303 ILE A CA 1
ATOM 2405 C C . ILE A 1 303 ? 11.687 -3.072 1.718 1.00 95.56 303 ILE A C 1
ATOM 2407 O O . ILE A 1 303 ? 10.521 -2.691 1.610 1.00 95.56 303 ILE A O 1
ATOM 2411 N N . GLY A 1 304 ? 12.109 -3.779 2.774 1.00 95.12 304 GLY A N 1
ATOM 2412 C CA . GLY A 1 304 ? 11.237 -4.194 3.873 1.00 95.12 304 GLY A CA 1
ATOM 2413 C C . GLY A 1 304 ? 9.984 -4.911 3.364 1.00 95.12 304 GLY A C 1
ATOM 2414 O O . GLY A 1 304 ? 10.079 -5.887 2.616 1.00 95.12 304 GLY A O 1
ATOM 2415 N N . TYR A 1 305 ? 8.805 -4.389 3.716 1.00 96.06 305 TYR A N 1
ATOM 2416 C CA . TYR A 1 305 ? 7.507 -4.947 3.299 1.00 96.06 305 TYR A CA 1
ATOM 2417 C C . TYR A 1 305 ? 7.200 -4.716 1.807 1.00 96.06 305 TYR A C 1
ATOM 2419 O O . TYR A 1 305 ? 6.213 -5.246 1.296 1.00 96.06 305 TYR A O 1
ATOM 2427 N N . GLY A 1 306 ? 8.032 -3.927 1.120 1.00 97.06 306 GLY A N 1
ATOM 2428 C CA . GLY A 1 306 ? 8.023 -3.716 -0.321 1.00 97.06 306 GLY A CA 1
ATOM 2429 C C . GLY A 1 306 ? 6.719 -3.123 -0.841 1.00 97.06 306 GLY A C 1
ATOM 2430 O O . GLY A 1 306 ? 6.314 -2.032 -0.435 1.00 97.06 306 GLY A O 1
ATOM 2431 N N . LEU A 1 307 ? 6.070 -3.814 -1.775 1.00 97.56 307 LEU A N 1
ATOM 2432 C CA . LEU A 1 307 ? 4.829 -3.355 -2.393 1.00 97.56 307 LEU A CA 1
ATOM 2433 C C . LEU A 1 307 ? 3.813 -4.484 -2.548 1.00 97.56 307 LEU A C 1
ATOM 2435 O O . LEU A 1 307 ? 4.165 -5.658 -2.623 1.00 97.56 307 LEU A O 1
ATOM 2439 N N . GLN A 1 308 ? 2.538 -4.119 -2.619 1.00 97.44 308 GLN A N 1
ATOM 2440 C CA . GLN A 1 308 ? 1.475 -5.001 -3.089 1.00 97.44 308 GLN A CA 1
ATOM 2441 C C . GLN A 1 308 ? 1.067 -4.575 -4.495 1.00 97.44 308 GLN A C 1
ATOM 2443 O O . GLN A 1 308 ? 0.845 -3.392 -4.740 1.00 97.44 308 GLN A O 1
ATOM 2448 N N . LEU A 1 309 ? 0.981 -5.539 -5.399 1.00 98.06 309 LEU A N 1
ATOM 2449 C CA . LEU A 1 309 ? 0.492 -5.375 -6.758 1.00 98.06 309 LEU A CA 1
ATOM 2450 C C . LEU A 1 309 ? -0.895 -6.023 -6.836 1.00 98.06 309 LEU A C 1
ATOM 2452 O O . LEU A 1 309 ? -1.056 -7.168 -6.404 1.00 98.06 309 LEU A O 1
ATOM 2456 N N . SER A 1 310 ? -1.885 -5.307 -7.364 1.00 96.88 310 SER A N 1
ATOM 2457 C CA . SER A 1 310 ? -3.253 -5.806 -7.530 1.00 96.88 310 SER A CA 1
ATOM 2458 C C . SER A 1 310 ? -3.787 -5.556 -8.937 1.00 96.88 310 SER A C 1
ATOM 2460 O O . SER A 1 310 ? -3.611 -4.479 -9.506 1.00 96.88 310 SER A O 1
ATOM 2462 N N . ARG A 1 311 ? -4.464 -6.562 -9.488 1.00 94.44 311 ARG A N 1
ATOM 2463 C CA . ARG A 1 311 ? -5.379 -6.445 -10.618 1.00 94.44 311 ARG A CA 1
ATOM 2464 C C . ARG A 1 311 ? -6.787 -6.286 -10.053 1.00 94.44 311 ARG A C 1
ATOM 2466 O O . ARG A 1 311 ? -7.274 -7.170 -9.353 1.00 94.44 311 ARG A O 1
ATOM 2473 N N . GLU A 1 312 ? -7.395 -5.146 -10.336 1.00 90.88 312 GLU A N 1
ATOM 2474 C CA . GLU A 1 312 ? -8.730 -4.756 -9.885 1.00 90.88 312 GLU A CA 1
ATOM 2475 C C . GLU A 1 312 ? -9.518 -4.348 -11.126 1.00 90.88 312 GLU A C 1
ATOM 2477 O O . GLU A 1 312 ? -9.172 -3.345 -11.755 1.00 90.88 312 GLU A O 1
ATOM 2482 N N . ASP A 1 313 ? -10.509 -5.154 -11.503 1.00 85.31 313 ASP A N 1
ATOM 2483 C CA . ASP A 1 313 ? -11.301 -4.989 -12.726 1.00 85.31 313 ASP A CA 1
ATOM 2484 C C . ASP A 1 313 ? -10.395 -4.766 -13.957 1.00 85.31 313 ASP A C 1
ATOM 2486 O O . ASP A 1 313 ? -9.487 -5.562 -14.234 1.00 85.31 313 ASP A O 1
ATOM 2490 N N . ASP A 1 314 ? -10.574 -3.633 -14.640 1.00 85.75 314 ASP A N 1
ATOM 2491 C CA . ASP A 1 314 ? -9.786 -3.200 -15.796 1.00 85.75 314 ASP A CA 1
ATOM 2492 C C . ASP A 1 314 ? -8.537 -2.399 -15.416 1.00 85.75 314 ASP A C 1
ATOM 2494 O O . ASP A 1 314 ? -7.972 -1.671 -16.228 1.00 85.75 314 ASP A O 1
ATOM 2498 N N . SER A 1 315 ? -8.071 -2.479 -14.175 1.00 91.62 315 SER A N 1
ATOM 2499 C CA . SER A 1 315 ? -6.964 -1.663 -13.679 1.00 91.62 315 SER A CA 1
ATOM 2500 C C . SER A 1 315 ? -5.895 -2.490 -12.985 1.00 91.62 315 SER A C 1
ATOM 2502 O O . SER A 1 315 ? -6.161 -3.497 -12.336 1.00 91.62 315 SER A O 1
ATOM 2504 N N . VAL A 1 316 ? -4.656 -2.011 -13.067 1.00 95.38 316 VAL A N 1
ATOM 2505 C CA . VAL A 1 316 ? -3.562 -2.513 -12.227 1.00 95.38 316 VAL A CA 1
ATOM 2506 C C . VAL A 1 316 ? -3.151 -1.408 -11.273 1.00 95.38 316 VAL A C 1
ATOM 2508 O O . VAL A 1 316 ? -2.950 -0.264 -11.691 1.00 95.38 316 VAL A O 1
ATOM 2511 N N . TRP A 1 317 ? -3.017 -1.748 -9.998 1.00 97.06 317 TRP A N 1
ATOM 2512 C CA . TRP A 1 317 ? -2.624 -0.847 -8.926 1.00 97.06 317 TRP A CA 1
ATOM 2513 C C . TRP A 1 317 ? -1.393 -1.371 -8.205 1.00 97.06 317 TRP A C 1
ATOM 2515 O O . TRP A 1 317 ? -1.174 -2.575 -8.081 1.00 97.06 317 TRP A O 1
ATOM 2525 N N . ILE A 1 318 ? -0.606 -0.439 -7.683 1.00 98.06 318 ILE A N 1
ATOM 2526 C CA . ILE A 1 318 ? 0.435 -0.729 -6.703 1.00 98.06 318 ILE A CA 1
ATOM 2527 C C . ILE A 1 318 ? 0.101 -0.025 -5.400 1.00 98.06 318 ILE A C 1
ATOM 2529 O O . ILE A 1 318 ? -0.426 1.086 -5.414 1.00 98.06 318 ILE A O 1
ATOM 2533 N N . TYR A 1 319 ? 0.465 -0.646 -4.288 1.00 97.94 319 TYR A N 1
ATOM 2534 C CA . TYR A 1 319 ? 0.363 -0.098 -2.946 1.00 97.94 319 TYR A CA 1
ATOM 2535 C C . TYR A 1 319 ? 1.723 -0.203 -2.255 1.00 97.94 319 TYR A C 1
ATOM 2537 O O . TYR A 1 319 ? 2.258 -1.301 -2.077 1.00 97.94 319 TYR A O 1
ATOM 2545 N N . ASN A 1 320 ? 2.295 0.938 -1.870 1.00 98.19 320 ASN A N 1
ATOM 2546 C CA . ASN A 1 320 ? 3.593 0.981 -1.208 1.00 98.19 320 ASN A CA 1
ATOM 2547 C C . ASN A 1 320 ? 3.465 0.582 0.271 1.00 98.19 320 ASN A C 1
ATOM 2549 O O . ASN A 1 320 ? 2.919 1.332 1.084 1.00 98.19 320 ASN A O 1
ATOM 2553 N N . ARG A 1 321 ? 3.994 -0.597 0.614 1.00 96.50 321 ARG A N 1
ATOM 2554 C CA . ARG A 1 321 ? 4.027 -1.138 1.981 1.00 96.50 321 ARG A CA 1
ATOM 2555 C C . ARG A 1 321 ? 5.350 -0.863 2.694 1.00 96.50 321 ARG A C 1
ATOM 2557 O O . ARG A 1 321 ? 5.421 -1.063 3.902 1.00 96.50 321 ARG A O 1
ATOM 2564 N N . SER A 1 322 ? 6.378 -0.444 1.963 1.00 96.12 322 SER A N 1
ATOM 2565 C CA . SER A 1 322 ? 7.694 -0.128 2.506 1.00 96.12 322 SER A CA 1
ATOM 2566 C C . SER A 1 322 ? 7.691 1.202 3.259 1.00 96.12 322 SER A C 1
ATOM 2568 O O . SER A 1 322 ? 6.791 2.028 3.107 1.00 96.12 322 SER A O 1
ATOM 2570 N N . GLU A 1 323 ? 8.736 1.429 4.050 1.00 95.44 323 GLU A N 1
ATOM 2571 C CA . GLU A 1 323 ? 8.961 2.697 4.759 1.00 95.44 323 GLU A CA 1
ATOM 2572 C C . GLU A 1 323 ? 9.664 3.746 3.880 1.00 95.44 323 GLU A C 1
ATOM 2574 O O . GLU A 1 323 ? 9.963 4.853 4.324 1.00 95.44 323 GLU A O 1
ATOM 2579 N N . HIS A 1 324 ? 9.912 3.417 2.610 1.00 96.81 324 HIS A N 1
ATOM 2580 C CA . HIS A 1 324 ? 10.635 4.253 1.661 1.00 96.81 324 HIS A CA 1
ATOM 2581 C C . HIS A 1 324 ? 9.815 4.489 0.384 1.00 96.81 324 HIS A C 1
ATOM 2583 O O . HIS A 1 324 ? 8.880 3.750 0.085 1.00 96.81 324 HIS A O 1
ATOM 2589 N N . PRO A 1 325 ? 10.108 5.542 -0.395 1.00 97.56 325 PRO A N 1
ATOM 2590 C CA . PRO A 1 325 ? 9.375 5.795 -1.627 1.00 97.56 325 PRO A CA 1
ATOM 2591 C C . PRO A 1 325 ? 9.671 4.745 -2.707 1.00 97.56 325 PRO A C 1
ATOM 2593 O O . PRO A 1 325 ? 10.792 4.243 -2.827 1.00 97.56 325 PRO A O 1
ATOM 2596 N N . LEU A 1 326 ? 8.663 4.486 -3.537 1.00 98.12 326 LEU A N 1
ATOM 2597 C CA . LEU A 1 326 ? 8.806 3.802 -4.821 1.00 98.12 326 LEU A CA 1
ATOM 2598 C C . LEU A 1 326 ? 8.849 4.834 -5.945 1.00 98.12 326 LEU A C 1
ATOM 2600 O O . LEU A 1 326 ? 8.284 5.923 -5.827 1.00 98.12 326 LEU A O 1
ATOM 2604 N N . TYR A 1 327 ? 9.478 4.471 -7.051 1.00 97.00 327 TYR A N 1
ATOM 2605 C CA . TYR A 1 327 ? 9.559 5.302 -8.247 1.00 97.00 327 TYR A CA 1
ATOM 2606 C C . TYR A 1 327 ? 9.085 4.476 -9.427 1.00 97.00 327 TYR A C 1
ATOM 2608 O O . TYR A 1 327 ? 9.531 3.346 -9.595 1.00 97.00 327 TYR A O 1
ATOM 2616 N N . VAL A 1 328 ? 8.133 4.995 -10.192 1.00 96.12 328 VAL A N 1
ATOM 2617 C CA . VAL A 1 328 ? 7.317 4.183 -11.094 1.00 96.12 328 VAL A CA 1
ATOM 2618 C C . VAL A 1 328 ? 7.272 4.833 -12.460 1.00 96.12 328 VAL A C 1
ATOM 2620 O O . VAL A 1 328 ? 6.792 5.956 -12.595 1.00 96.12 328 VAL A O 1
ATOM 2623 N N . ASN A 1 329 ? 7.717 4.105 -13.475 1.00 93.00 329 ASN A N 1
ATOM 2624 C CA . ASN A 1 329 ? 7.402 4.409 -14.859 1.00 93.00 329 ASN A CA 1
ATOM 2625 C C . ASN A 1 329 ? 6.338 3.426 -15.339 1.00 93.00 329 ASN A C 1
ATOM 2627 O O . ASN A 1 329 ? 6.479 2.215 -15.174 1.00 93.00 329 ASN A O 1
ATOM 2631 N N . SER A 1 330 ? 5.268 3.960 -15.915 1.00 91.31 330 SER A N 1
ATOM 2632 C CA . SER A 1 330 ? 4.148 3.168 -16.403 1.00 91.31 330 SER A CA 1
ATOM 2633 C C . SER A 1 330 ? 3.671 3.706 -17.757 1.00 91.31 330 SER A C 1
ATOM 2635 O O . SER A 1 330 ? 3.640 4.928 -17.939 1.00 91.31 330 SER A O 1
ATOM 2637 N N . PRO A 1 331 ? 3.222 2.822 -18.671 1.00 82.62 331 PRO A N 1
ATOM 2638 C CA . PRO A 1 331 ? 2.616 3.219 -19.939 1.00 82.62 331 PRO A CA 1
ATOM 2639 C C . PRO A 1 331 ? 1.409 4.145 -19.760 1.00 82.62 331 PRO A C 1
ATOM 2641 O O . PRO A 1 331 ? 1.154 4.985 -20.615 1.00 82.62 331 PRO A O 1
ATOM 2644 N N . LEU A 1 332 ? 0.706 4.052 -18.622 1.00 84.75 332 LEU A N 1
ATOM 2645 C CA . LEU A 1 332 ? -0.475 4.860 -18.307 1.00 84.75 332 LEU A CA 1
ATOM 2646 C C . LEU A 1 332 ? -0.198 6.372 -18.319 1.00 84.75 332 LEU A C 1
ATOM 2648 O O . LEU A 1 332 ? -1.114 7.155 -18.567 1.00 84.75 332 LEU A O 1
ATOM 2652 N N . TYR A 1 333 ? 1.043 6.771 -18.032 1.00 84.12 333 TYR A N 1
ATOM 2653 C CA . TYR A 1 333 ? 1.452 8.172 -17.904 1.00 84.12 333 TYR A CA 1
ATOM 2654 C C . TYR A 1 333 ? 2.261 8.680 -19.099 1.00 84.12 333 TYR A C 1
ATOM 2656 O O . TYR A 1 333 ? 2.545 9.872 -19.190 1.00 84.12 333 TYR A O 1
ATOM 2664 N N . ASN A 1 334 ? 2.611 7.813 -20.049 1.00 74.88 334 ASN A N 1
ATOM 2665 C CA . ASN A 1 334 ? 3.385 8.217 -21.214 1.00 74.88 334 ASN A CA 1
ATOM 2666 C C . ASN A 1 334 ? 2.486 8.995 -22.190 1.00 74.88 334 ASN A C 1
ATOM 2668 O O . ASN A 1 334 ? 1.820 8.413 -23.041 1.00 74.88 334 ASN A O 1
ATOM 2672 N N . LYS A 1 335 ? 2.481 10.330 -22.076 1.00 62.00 335 LYS A N 1
ATOM 2673 C CA . LYS A 1 335 ? 1.662 11.228 -22.915 1.00 62.00 335 LYS A CA 1
ATOM 2674 C C . LYS A 1 335 ? 2.037 11.207 -24.402 1.00 62.00 335 LYS A C 1
ATOM 2676 O O . LYS A 1 335 ? 1.229 11.616 -25.226 1.00 62.00 335 LYS A O 1
ATOM 2681 N N . ASN A 1 336 ? 3.251 10.773 -24.751 1.00 56.88 336 ASN A N 1
ATOM 2682 C CA . ASN A 1 336 ? 3.717 10.747 -26.134 1.00 56.88 336 ASN A CA 1
ATOM 2683 C C . ASN A 1 336 ? 4.589 9.506 -26.397 1.00 56.88 336 ASN A C 1
ATOM 2685 O O . ASN A 1 336 ? 5.779 9.499 -26.086 1.00 56.88 336 ASN A O 1
ATOM 2689 N N . ILE A 1 337 ? 3.984 8.450 -26.953 1.00 51.38 337 ILE A N 1
ATOM 2690 C CA . ILE A 1 337 ? 4.626 7.144 -27.215 1.00 51.38 337 ILE A CA 1
ATOM 2691 C C . ILE A 1 337 ? 5.838 7.284 -28.157 1.00 51.38 337 ILE A C 1
ATOM 2693 O O . ILE A 1 337 ? 6.774 6.493 -28.085 1.00 51.38 337 ILE A O 1
ATOM 2697 N N . GLN A 1 338 ? 5.853 8.319 -29.003 1.00 46.28 338 GLN A N 1
ATOM 2698 C CA . GLN A 1 338 ? 6.905 8.553 -29.997 1.00 46.28 338 GLN A CA 1
ATOM 2699 C C . GLN A 1 338 ? 8.176 9.192 -29.412 1.00 46.28 338 GLN A C 1
ATOM 2701 O O . GLN A 1 338 ? 9.240 9.099 -30.019 1.00 46.28 338 GLN A O 1
ATOM 2706 N N . SER A 1 339 ? 8.114 9.806 -28.222 1.00 49.41 339 SER A N 1
ATOM 2707 C CA . SER A 1 339 ? 9.298 10.383 -27.575 1.00 49.41 339 SER A CA 1
ATOM 2708 C C . SER A 1 339 ? 9.939 9.371 -26.627 1.00 49.41 339 SER A C 1
ATOM 2710 O O . SER A 1 339 ? 9.610 9.287 -25.443 1.00 49.41 339 SER A O 1
ATOM 2712 N N . THR A 1 340 ? 10.929 8.633 -27.128 1.00 49.97 340 THR A N 1
ATOM 2713 C CA . THR A 1 340 ? 11.787 7.727 -26.336 1.00 49.97 340 THR A CA 1
ATOM 2714 C C . THR A 1 340 ? 12.536 8.437 -25.198 1.00 49.97 340 THR A C 1
ATOM 2716 O O . THR A 1 340 ? 13.014 7.787 -24.264 1.00 49.97 340 THR A O 1
ATOM 2719 N N . HIS A 1 341 ? 12.605 9.770 -25.241 1.00 52.09 341 HIS A N 1
ATOM 2720 C CA . HIS A 1 341 ? 13.363 10.604 -24.314 1.00 52.09 341 HIS A CA 1
ATOM 2721 C C . HIS A 1 341 ? 12.548 11.151 -23.133 1.00 52.09 341 HIS A C 1
ATOM 2723 O O . HIS A 1 341 ? 13.145 11.739 -22.228 1.00 52.09 341 HIS A O 1
ATOM 2729 N N . ASN A 1 342 ? 11.218 10.981 -23.095 1.00 58.19 342 ASN A N 1
ATOM 2730 C CA . ASN A 1 342 ? 10.361 11.533 -22.034 1.00 58.19 342 ASN A CA 1
ATOM 2731 C C . ASN A 1 342 ? 9.741 10.441 -21.146 1.00 58.19 342 ASN A C 1
ATOM 2733 O O . ASN A 1 342 ? 8.527 10.276 -21.077 1.00 58.19 342 ASN A O 1
ATOM 2737 N N . THR A 1 343 ? 10.596 9.655 -20.484 1.00 70.75 343 THR A N 1
ATOM 2738 C CA . THR A 1 343 ? 10.156 8.637 -19.517 1.00 70.75 343 THR A CA 1
ATOM 2739 C C . THR A 1 343 ? 9.696 9.332 -18.228 1.00 70.75 343 THR A C 1
ATOM 2741 O O . THR A 1 343 ? 10.529 9.744 -17.420 1.00 70.75 343 THR A O 1
ATOM 2744 N N . GLU A 1 344 ? 8.382 9.487 -18.037 1.00 85.38 344 GLU A N 1
ATOM 2745 C CA . GLU A 1 344 ? 7.820 10.060 -16.808 1.00 85.38 344 GLU A CA 1
ATOM 2746 C C . GLU A 1 344 ? 7.931 9.053 -15.652 1.00 85.38 344 GLU A C 1
ATOM 2748 O O . GLU A 1 344 ? 7.538 7.889 -15.778 1.00 85.38 344 GLU A O 1
ATOM 2753 N N . VAL A 1 345 ? 8.477 9.500 -14.518 1.00 91.69 345 VAL A N 1
ATOM 2754 C CA . VAL A 1 345 ? 8.641 8.687 -13.306 1.00 91.69 345 VAL A CA 1
ATOM 2755 C C . VAL A 1 345 ? 7.859 9.329 -12.167 1.00 91.69 345 VAL A C 1
ATOM 2757 O O . VAL A 1 345 ? 8.165 10.441 -11.739 1.00 91.69 345 VAL A O 1
ATOM 2760 N N . LYS A 1 346 ? 6.845 8.622 -11.663 1.00 93.31 346 LYS A N 1
ATOM 2761 C CA . LYS A 1 346 ? 6.018 9.040 -10.524 1.00 93.31 346 LYS A CA 1
ATOM 2762 C C . LYS A 1 346 ? 6.618 8.524 -9.217 1.00 93.31 346 LYS A C 1
ATOM 2764 O O . LYS A 1 346 ? 6.962 7.346 -9.117 1.00 93.31 346 LYS A O 1
ATOM 2769 N N . LYS A 1 347 ? 6.706 9.380 -8.196 1.00 95.38 347 LYS A N 1
ATOM 2770 C CA . LYS A 1 347 ? 7.109 8.988 -6.836 1.00 95.38 347 LYS A CA 1
ATOM 2771 C C . LYS A 1 347 ? 5.876 8.539 -6.049 1.00 95.38 347 LYS A C 1
ATOM 2773 O O . LYS A 1 347 ? 4.879 9.251 -6.010 1.00 95.38 347 LYS A O 1
ATOM 2778 N N . VAL A 1 348 ? 5.947 7.389 -5.384 1.00 97.00 348 VAL A N 1
ATOM 2779 C CA . VAL A 1 348 ? 4.869 6.848 -4.541 1.00 97.00 348 VAL A CA 1
ATOM 2780 C C . VAL A 1 348 ? 5.360 6.734 -3.107 1.00 97.00 348 VAL A C 1
ATOM 2782 O O . VAL A 1 348 ? 6.255 5.946 -2.804 1.00 97.00 348 VAL A O 1
ATOM 2785 N N . GLN A 1 349 ? 4.782 7.537 -2.218 1.00 96.56 349 GLN A N 1
ATOM 2786 C CA . GLN A 1 349 ? 5.164 7.577 -0.806 1.00 96.56 349 GLN A CA 1
ATOM 2787 C C . GLN A 1 349 ? 4.674 6.336 -0.034 1.00 96.56 349 GLN A C 1
ATOM 2789 O O . GLN A 1 349 ? 3.730 5.677 -0.479 1.00 96.56 349 GLN A O 1
ATOM 2794 N N . PRO A 1 350 ? 5.287 6.002 1.117 1.00 96.81 350 PRO A N 1
ATOM 2795 C CA . PRO A 1 350 ? 4.801 4.951 2.012 1.00 96.81 350 PRO A CA 1
ATOM 2796 C C . PRO A 1 350 ? 3.309 5.079 2.329 1.00 96.81 350 PRO A C 1
ATOM 2798 O O . PRO A 1 350 ? 2.824 6.153 2.685 1.00 96.81 350 PRO A O 1
ATOM 2801 N N . GLY A 1 351 ? 2.562 3.981 2.213 1.00 95.88 351 GLY A N 1
ATOM 2802 C CA . GLY A 1 351 ? 1.125 3.957 2.487 1.00 95.88 351 GLY A CA 1
ATOM 2803 C C . GLY A 1 351 ? 0.229 4.474 1.355 1.00 95.88 351 GLY A C 1
ATOM 2804 O O . GLY A 1 351 ? -0.994 4.428 1.504 1.00 95.88 351 GLY A O 1
ATOM 2805 N N . TYR A 1 352 ? 0.795 4.920 0.231 1.00 97.00 352 TYR A N 1
ATOM 2806 C CA . TYR A 1 352 ? 0.027 5.363 -0.930 1.00 97.00 352 TYR A CA 1
ATOM 2807 C C . TYR A 1 352 ? -0.134 4.265 -1.982 1.00 97.00 352 TYR A C 1
ATOM 2809 O O . TYR A 1 352 ? 0.749 3.425 -2.177 1.00 97.00 352 TYR A O 1
ATOM 2817 N N . SER A 1 353 ? -1.255 4.328 -2.694 1.00 97.50 353 SER A N 1
ATOM 2818 C CA . SER A 1 353 ? -1.557 3.536 -3.877 1.00 97.50 353 SER A CA 1
ATOM 2819 C C . SER A 1 353 ? -1.531 4.387 -5.138 1.00 97.50 353 SER A C 1
ATOM 2821 O O . SER A 1 353 ? -1.957 5.541 -5.131 1.00 97.50 353 SER A O 1
ATOM 2823 N N . LEU A 1 354 ? -1.060 3.802 -6.234 1.00 95.81 354 LEU A N 1
ATOM 2824 C CA . LEU A 1 354 ? -1.013 4.426 -7.553 1.00 95.81 354 LEU A CA 1
ATOM 2825 C C . LEU A 1 354 ? -1.604 3.463 -8.585 1.00 95.81 354 LEU A C 1
ATOM 2827 O O . LEU A 1 354 ? -1.210 2.297 -8.639 1.00 95.81 354 LEU A O 1
ATOM 2831 N N . LYS A 1 355 ? -2.525 3.950 -9.423 1.00 94.81 355 LYS A N 1
ATOM 2832 C CA . LYS A 1 355 ? -2.989 3.203 -10.597 1.00 94.81 355 LYS A CA 1
ATOM 2833 C C . LYS A 1 355 ? -1.862 3.193 -11.620 1.00 94.81 355 LYS A C 1
ATOM 2835 O O . LYS A 1 355 ? -1.319 4.241 -11.940 1.00 94.81 355 LYS A O 1
ATOM 2840 N N . VAL A 1 356 ? -1.461 2.036 -12.115 1.00 93.88 356 VAL A N 1
ATOM 2841 C CA . VAL A 1 356 ? -0.303 1.891 -13.015 1.00 93.88 356 VAL A CA 1
ATOM 2842 C C . VAL A 1 356 ? -0.670 1.284 -14.357 1.00 93.88 356 VAL A C 1
ATOM 2844 O O . VAL A 1 356 ? 0.174 1.236 -15.244 1.00 93.88 356 VAL A O 1
ATOM 2847 N N . PHE A 1 357 ? -1.911 0.853 -14.548 1.00 92.19 357 PHE A N 1
ATOM 2848 C CA . PHE A 1 357 ? -2.403 0.431 -15.852 1.00 92.19 357 PHE A CA 1
ATOM 2849 C C . PHE A 1 357 ? -3.923 0.529 -15.930 1.00 92.19 357 PHE A C 1
ATOM 2851 O O . PHE A 1 357 ? -4.601 0.510 -14.898 1.00 92.19 357 PHE A O 1
ATOM 2858 N N . ASN A 1 358 ? -4.444 0.627 -17.151 1.00 89.94 358 ASN A N 1
ATOM 2859 C CA . ASN A 1 358 ? -5.868 0.532 -17.445 1.00 89.94 358 ASN A CA 1
ATOM 2860 C C . ASN A 1 358 ? -6.062 -0.270 -18.741 1.00 89.94 358 ASN A C 1
ATOM 2862 O O . ASN A 1 358 ? -5.688 0.227 -19.803 1.00 89.94 358 ASN A O 1
ATOM 2866 N N . TYR A 1 359 ? -6.628 -1.472 -18.645 1.00 85.31 359 TYR A N 1
ATOM 2867 C CA . TYR A 1 359 ? -6.881 -2.361 -19.780 1.00 85.31 359 TYR A CA 1
ATOM 2868 C C . TYR A 1 359 ? -7.849 -1.729 -20.786 1.00 85.31 359 TYR A C 1
ATOM 2870 O O . TYR A 1 359 ? -7.579 -1.776 -21.978 1.00 85.31 359 TYR A O 1
ATOM 2878 N N . ALA A 1 360 ? -8.860 -0.983 -20.326 1.00 82.00 360 ALA A N 1
ATOM 2879 C CA . ALA A 1 360 ? -9.807 -0.287 -21.206 1.00 82.00 360 ALA A CA 1
ATOM 2880 C C . ALA A 1 360 ? -9.167 0.814 -22.079 1.00 82.00 360 ALA A C 1
ATOM 2882 O O . ALA A 1 360 ? -9.795 1.332 -22.997 1.00 82.00 360 ALA A O 1
ATOM 2883 N N . ARG A 1 361 ? -7.919 1.224 -21.795 1.00 75.25 361 ARG A N 1
ATOM 2884 C CA . ARG A 1 361 ? -7.174 2.178 -22.639 1.00 75.25 361 ARG A CA 1
ATOM 2885 C C . ARG A 1 361 ? -6.345 1.501 -23.731 1.00 75.25 361 ARG A C 1
ATOM 2887 O O . ARG A 1 361 ? -5.773 2.218 -24.548 1.00 75.25 361 ARG A O 1
ATOM 2894 N N . VAL A 1 362 ? -6.246 0.171 -23.729 1.00 67.94 362 VAL A N 1
ATOM 2895 C CA . VAL A 1 362 ? -5.465 -0.575 -24.724 1.00 67.94 362 VAL A CA 1
ATOM 2896 C C . VAL A 1 362 ? -6.212 -0.680 -26.058 1.00 67.94 362 VAL A C 1
ATOM 2898 O O . VAL A 1 362 ? -5.577 -0.601 -27.104 1.00 67.94 362 VAL A O 1
ATOM 2901 N N . ASP A 1 363 ? -7.546 -0.729 -26.034 1.00 52.91 363 ASP A N 1
ATOM 2902 C CA . ASP A 1 363 ? -8.401 -0.907 -27.222 1.00 52.91 363 ASP A CA 1
ATOM 2903 C C . ASP A 1 363 ? -8.585 0.358 -28.081 1.00 52.91 363 ASP A C 1
ATOM 2905 O O . ASP A 1 363 ? -9.373 0.372 -29.027 1.00 52.91 363 ASP A O 1
ATOM 2909 N N . ILE A 1 364 ? -7.875 1.453 -27.785 1.00 54.00 364 ILE A N 1
ATOM 2910 C CA . ILE A 1 364 ? -7.982 2.684 -28.577 1.00 54.00 364 ILE A CA 1
ATOM 2911 C C . ILE A 1 364 ? -7.183 2.490 -29.885 1.00 54.00 364 ILE A C 1
ATOM 2913 O O . ILE A 1 364 ? -5.953 2.385 -29.822 1.00 54.00 364 ILE A O 1
ATOM 2917 N N . PRO A 1 365 ? 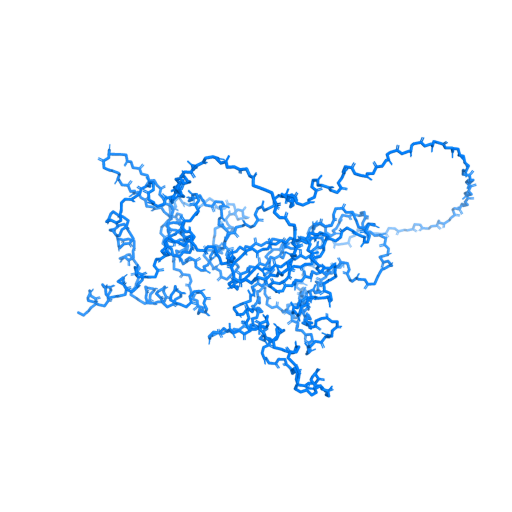-7.817 2.516 -31.082 1.00 43.91 365 PRO A N 1
ATOM 2918 C CA . PRO A 1 365 ? -7.216 2.097 -32.364 1.00 43.91 365 PRO A CA 1
ATOM 2919 C C . PRO A 1 365 ? -5.998 2.899 -32.854 1.00 43.91 365 PRO A C 1
ATOM 2921 O O . PRO A 1 365 ? -5.460 2.630 -33.924 1.00 43.91 365 PRO A O 1
ATOM 2924 N N . GLN A 1 366 ? -5.527 3.890 -32.096 1.00 43.75 366 GLN A N 1
ATOM 2925 C CA . GLN A 1 366 ? -4.345 4.685 -32.434 1.00 43.75 366 GLN A CA 1
ATOM 2926 C C . GLN A 1 366 ? -3.013 3.978 -32.110 1.00 43.75 366 GLN A C 1
ATOM 2928 O O . GLN A 1 366 ? -1.951 4.524 -32.408 1.00 43.75 366 GLN A O 1
ATOM 2933 N N . GLN A 1 367 ? -3.043 2.773 -31.523 1.00 50.09 367 GLN A N 1
ATOM 2934 C CA . GLN A 1 367 ? -1.849 2.044 -31.068 1.00 50.09 367 GLN A CA 1
ATOM 2935 C C . GLN A 1 367 ? -1.428 0.850 -31.945 1.00 50.09 367 GLN A C 1
ATOM 2937 O O . GLN A 1 367 ? -0.410 0.228 -31.654 1.00 50.09 367 GLN A O 1
ATOM 2942 N N . ILE A 1 368 ? -2.115 0.565 -33.059 1.00 43.94 368 ILE A N 1
ATOM 2943 C CA . ILE A 1 368 ? -1.706 -0.478 -34.021 1.00 43.94 368 ILE A CA 1
ATOM 2944 C C . ILE A 1 368 ? -0.677 0.090 -35.014 1.00 43.94 368 ILE A C 1
ATOM 2946 O O . ILE A 1 368 ? -0.857 0.079 -36.229 1.00 43.94 368 ILE A O 1
ATOM 2950 N N . ARG A 1 369 ? 0.433 0.630 -34.509 1.00 48.50 369 ARG A N 1
ATOM 2951 C CA . ARG A 1 369 ? 1.684 0.568 -35.273 1.00 48.50 369 ARG A CA 1
ATOM 2952 C C . ARG A 1 369 ? 2.518 -0.523 -34.620 1.00 48.50 369 ARG A C 1
ATOM 2954 O O . ARG A 1 369 ? 2.608 -0.503 -33.393 1.00 48.50 369 ARG A O 1
ATOM 2961 N N . PRO A 1 370 ? 3.115 -1.461 -35.380 1.00 48.19 370 PRO A N 1
ATOM 2962 C CA . PRO A 1 370 ? 4.022 -2.436 -34.796 1.00 48.19 370 PRO A CA 1
ATOM 2963 C C . PRO A 1 370 ? 5.101 -1.649 -34.060 1.00 48.19 370 PRO A C 1
ATOM 2965 O O . PRO A 1 370 ? 5.861 -0.894 -34.664 1.00 48.19 370 PRO A O 1
ATOM 2968 N N . TYR A 1 371 ? 5.090 -1.729 -32.733 1.00 53.59 371 TYR A N 1
ATOM 2969 C CA . TYR A 1 371 ? 6.080 -1.049 -31.926 1.00 53.59 371 TYR A CA 1
ATOM 2970 C C . TYR A 1 371 ? 7.427 -1.723 -32.208 1.00 53.59 371 TYR A C 1
ATOM 2972 O O . TYR A 1 371 ? 7.688 -2.841 -31.767 1.00 53.59 371 TYR A O 1
ATOM 2980 N N . VAL A 1 372 ? 8.273 -1.049 -32.986 1.00 48.88 372 VAL A N 1
ATOM 2981 C CA . VAL A 1 372 ? 9.650 -1.466 -33.263 1.00 48.88 372 VAL A CA 1
ATOM 2982 C C . VAL A 1 372 ? 10.548 -0.720 -32.287 1.00 48.88 372 VAL A C 1
ATOM 2984 O O . VAL A 1 372 ? 11.155 0.299 -32.608 1.00 48.88 372 VAL A O 1
ATOM 2987 N N . GLY A 1 373 ? 10.575 -1.183 -31.043 1.00 54.06 373 GLY A N 1
ATOM 2988 C CA . GLY A 1 373 ? 11.449 -0.619 -30.025 1.00 54.06 373 GLY A CA 1
ATOM 2989 C C . GLY A 1 373 ? 11.929 -1.678 -29.036 1.00 54.06 373 GLY A C 1
ATOM 2990 O O . GLY A 1 373 ? 11.320 -2.734 -28.894 1.00 54.06 373 GLY A O 1
ATOM 2991 N N . PRO A 1 374 ? 13.014 -1.413 -28.297 1.00 54.22 374 PRO A N 1
ATOM 2992 C CA . PRO A 1 374 ? 13.654 -2.401 -27.427 1.00 54.22 374 PRO A CA 1
ATOM 2993 C C . PRO A 1 374 ? 12.909 -2.644 -26.098 1.00 54.22 374 PRO A C 1
ATOM 2995 O O . PRO A 1 374 ? 13.490 -3.188 -25.163 1.00 54.22 374 PRO A O 1
ATOM 2998 N N . ARG A 1 375 ? 11.660 -2.176 -25.941 1.00 63.41 375 ARG A N 1
ATOM 2999 C CA . ARG A 1 375 ? 10.922 -2.209 -24.657 1.00 63.41 375 ARG A CA 1
ATOM 3000 C C . ARG A 1 375 ? 9.535 -2.803 -24.830 1.00 63.41 375 ARG A C 1
ATOM 3002 O O . ARG A 1 375 ? 8.798 -2.346 -25.684 1.00 63.41 375 ARG A O 1
ATOM 3009 N N . TYR A 1 376 ? 9.137 -3.736 -23.978 1.00 69.69 376 TYR A N 1
ATOM 3010 C CA . TYR A 1 376 ? 7.779 -4.270 -24.028 1.00 69.69 376 TYR A CA 1
ATOM 3011 C C . TYR A 1 376 ? 6.743 -3.150 -23.754 1.00 69.69 376 TYR A C 1
ATOM 3013 O O . TYR A 1 376 ? 6.862 -2.471 -22.725 1.00 69.69 376 TYR A O 1
ATOM 3021 N N . PRO A 1 377 ? 5.757 -2.912 -24.644 1.00 71.81 377 PRO A N 1
ATOM 3022 C CA . PRO A 1 377 ? 4.885 -1.729 -24.590 1.00 71.81 377 PRO A CA 1
ATOM 3023 C C . PRO A 1 377 ? 3.973 -1.702 -23.357 1.00 71.81 377 PRO A C 1
ATOM 3025 O O . PRO A 1 377 ? 3.635 -0.628 -22.862 1.00 71.81 377 PRO A O 1
ATOM 3028 N N . TYR A 1 378 ? 3.651 -2.873 -22.803 1.00 83.62 378 TYR A N 1
ATOM 3029 C CA . TYR A 1 378 ? 2.833 -3.026 -21.598 1.00 83.62 378 TYR A CA 1
ATOM 3030 C C . TYR A 1 378 ? 3.675 -3.375 -20.361 1.00 83.62 378 TYR A C 1
ATOM 3032 O O . TYR A 1 378 ? 3.223 -4.097 -19.472 1.00 83.62 378 TYR A O 1
ATOM 3040 N N . SER A 1 379 ? 4.925 -2.894 -20.309 1.00 89.25 379 SER A N 1
ATOM 3041 C CA . SER A 1 379 ? 5.796 -3.064 -19.139 1.00 89.25 379 SER A CA 1
ATOM 3042 C C . SER A 1 379 ? 5.682 -1.897 -18.162 1.00 89.25 379 SER A C 1
ATOM 3044 O O . SER A 1 379 ? 5.707 -0.731 -18.552 1.00 89.25 379 SER A O 1
ATOM 3046 N N . ILE A 1 380 ? 5.595 -2.209 -16.871 1.00 94.69 380 ILE A N 1
ATOM 3047 C CA . ILE A 1 380 ? 5.682 -1.242 -15.772 1.00 94.69 380 ILE A CA 1
ATOM 3048 C C . ILE A 1 380 ? 7.018 -1.454 -15.076 1.00 94.69 380 ILE A C 1
ATOM 3050 O O . ILE A 1 380 ? 7.411 -2.584 -14.792 1.00 94.69 380 ILE A O 1
ATOM 3054 N N . ARG A 1 381 ? 7.715 -0.365 -14.767 1.00 95.75 381 ARG A N 1
ATOM 3055 C CA . ARG A 1 381 ? 9.033 -0.413 -14.139 1.00 95.75 381 ARG A CA 1
ATOM 3056 C C . ARG A 1 381 ? 9.025 0.316 -12.812 1.00 95.75 381 ARG A C 1
ATOM 3058 O O . ARG A 1 381 ? 8.571 1.458 -12.742 1.00 95.75 381 ARG A O 1
ATOM 3065 N N . ILE A 1 382 ? 9.525 -0.337 -11.767 1.00 97.94 382 ILE A N 1
ATOM 3066 C CA . ILE A 1 382 ? 9.445 0.169 -10.394 1.00 97.94 382 ILE A CA 1
ATOM 3067 C C . ILE A 1 382 ? 10.806 0.062 -9.720 1.00 97.94 382 ILE A C 1
ATOM 3069 O O . ILE A 1 382 ? 11.314 -1.036 -9.548 1.00 97.94 382 ILE A O 1
ATOM 3073 N N . SER A 1 383 ? 11.375 1.183 -9.288 1.00 97.75 383 SER A N 1
ATOM 3074 C CA . SER A 1 383 ? 12.587 1.202 -8.463 1.00 97.75 383 SER A CA 1
ATOM 3075 C C . SER A 1 383 ? 12.238 1.379 -6.990 1.00 97.75 383 SER A C 1
ATOM 3077 O O . SER A 1 383 ? 11.393 2.212 -6.637 1.00 97.75 383 SER A O 1
ATOM 3079 N N . PHE A 1 384 ? 12.922 0.629 -6.128 1.00 97.56 384 PHE A N 1
ATOM 3080 C CA . PHE A 1 384 ? 12.824 0.771 -4.681 1.00 97.56 384 PHE A CA 1
ATOM 3081 C C . PHE A 1 384 ? 13.810 1.826 -4.178 1.00 97.56 384 PHE A C 1
ATOM 3083 O O . PHE A 1 384 ? 14.984 1.803 -4.544 1.00 97.56 384 PHE A O 1
ATOM 3090 N N . VAL A 1 385 ? 13.365 2.713 -3.278 1.00 95.56 385 VAL A N 1
ATOM 3091 C CA . VAL A 1 385 ? 14.183 3.683 -2.514 1.00 95.56 385 VAL A CA 1
ATOM 3092 C C . VAL A 1 385 ? 14.848 4.788 -3.349 1.00 95.56 385 VAL A C 1
ATOM 3094 O O . VAL A 1 385 ? 14.931 5.928 -2.892 1.00 95.56 385 VAL A O 1
ATOM 3097 N N . LYS A 1 386 ? 15.342 4.493 -4.554 1.00 94.56 386 LYS A N 1
ATOM 3098 C CA . LYS A 1 386 ? 16.101 5.403 -5.416 1.00 94.56 386 LYS A CA 1
ATOM 3099 C C . LYS A 1 386 ? 15.305 5.734 -6.680 1.00 94.56 386 LYS A C 1
ATOM 3101 O O . LYS A 1 386 ? 14.866 4.833 -7.389 1.00 94.56 386 LYS A O 1
ATOM 3106 N N . GLY A 1 387 ? 15.146 7.026 -6.960 1.00 93.81 387 GLY A N 1
ATOM 3107 C CA . GLY A 1 387 ? 14.499 7.522 -8.177 1.00 93.81 387 GLY A CA 1
ATOM 3108 C C . GLY A 1 387 ? 15.441 7.604 -9.368 1.00 93.81 387 GLY A C 1
ATOM 3109 O O . GLY A 1 387 ? 16.663 7.625 -9.198 1.00 93.81 387 GLY A O 1
ATOM 3110 N N . TRP A 1 388 ? 14.855 7.668 -10.564 1.00 94.00 388 TRP A N 1
ATOM 3111 C CA . TRP A 1 388 ? 15.573 7.895 -11.815 1.00 94.00 388 TRP A CA 1
ATOM 3112 C C . TRP A 1 388 ? 14.766 8.773 -12.778 1.00 94.00 388 TRP A C 1
ATOM 3114 O O . TRP A 1 388 ? 13.564 8.963 -12.599 1.00 94.00 388 TRP A O 1
ATOM 3124 N N . GLY A 1 389 ? 15.428 9.273 -13.817 1.00 89.62 389 GLY A N 1
ATOM 3125 C CA . GLY A 1 389 ? 14.870 10.149 -14.841 1.00 89.62 389 GLY A CA 1
ATOM 3126 C C . GLY A 1 389 ? 15.306 11.600 -14.650 1.00 89.62 389 GLY A C 1
ATOM 3127 O O . GLY A 1 389 ? 16.154 11.903 -13.817 1.00 89.62 389 GLY A O 1
ATOM 3128 N N . ARG A 1 390 ? 14.687 12.508 -15.409 1.00 84.19 390 ARG A N 1
ATOM 3129 C CA . ARG A 1 390 ? 15.107 13.919 -15.540 1.00 84.19 390 ARG A CA 1
ATOM 3130 C C . ARG A 1 390 ? 15.218 14.677 -14.213 1.00 84.19 390 ARG A C 1
ATOM 3132 O O . ARG A 1 390 ? 16.061 15.548 -14.074 1.00 84.19 390 ARG A O 1
ATOM 3139 N N . ASN A 1 391 ? 14.393 14.313 -13.231 1.00 85.88 391 ASN A N 1
ATOM 3140 C CA . ASN A 1 391 ? 14.342 14.971 -11.922 1.00 85.88 391 ASN A CA 1
ATOM 3141 C C . ASN A 1 391 ? 15.265 14.319 -10.875 1.00 85.88 391 ASN A C 1
ATOM 3143 O O . ASN A 1 391 ? 15.123 14.583 -9.681 1.00 85.88 391 ASN A O 1
ATOM 3147 N N . TYR A 1 392 ? 16.156 13.416 -11.289 1.00 89.25 392 TYR A N 1
ATOM 3148 C CA . TYR A 1 392 ? 17.015 12.640 -10.399 1.00 89.25 392 TYR A CA 1
ATOM 3149 C C . TYR A 1 392 ? 18.435 12.557 -10.954 1.00 89.25 392 TYR A C 1
ATOM 3151 O O . TYR A 1 392 ? 18.660 12.690 -12.150 1.00 89.25 392 TYR A O 1
ATOM 3159 N N . THR A 1 393 ? 19.408 12.280 -10.086 1.00 89.50 393 THR A N 1
ATOM 3160 C CA . THR A 1 393 ? 20.808 12.088 -10.501 1.00 89.50 393 THR A CA 1
ATOM 3161 C C . THR A 1 393 ? 20.974 10.880 -11.425 1.00 89.50 393 THR A C 1
ATOM 3163 O O . THR A 1 393 ? 21.739 10.914 -12.386 1.00 89.50 393 THR A O 1
ATOM 3166 N N . ARG A 1 394 ? 20.218 9.807 -11.171 1.00 90.62 394 ARG A N 1
ATOM 3167 C CA . ARG A 1 394 ? 20.189 8.607 -12.014 1.00 90.62 394 ARG A CA 1
ATOM 3168 C C . ARG A 1 394 ? 19.300 8.871 -13.223 1.00 90.62 394 ARG A C 1
ATOM 3170 O O . ARG A 1 394 ? 18.104 9.059 -13.061 1.00 90.62 394 ARG A O 1
ATOM 3177 N N . GLN A 1 395 ? 19.846 8.831 -14.434 1.00 90.38 395 GLN A N 1
ATOM 3178 C CA . GLN A 1 395 ? 19.041 9.052 -15.647 1.00 90.38 395 GLN A CA 1
ATOM 3179 C C . GLN A 1 395 ? 18.307 7.791 -16.120 1.00 90.38 395 GLN A C 1
ATOM 3181 O O . GLN A 1 395 ? 17.212 7.871 -16.675 1.00 90.38 395 GLN A O 1
ATOM 3186 N N . PHE A 1 396 ? 18.870 6.612 -15.850 1.00 91.06 396 PHE A N 1
ATOM 3187 C CA . PHE A 1 396 ? 18.336 5.331 -16.303 1.00 91.06 396 PHE A CA 1
ATOM 3188 C C . PHE A 1 396 ? 17.952 4.447 -15.124 1.00 91.06 396 PHE A C 1
ATOM 3190 O O . PHE A 1 396 ? 18.651 4.412 -14.112 1.00 91.06 396 PHE A O 1
ATOM 3197 N N . ILE A 1 397 ? 16.881 3.667 -15.284 1.00 92.69 397 ILE A N 1
ATOM 3198 C CA . ILE A 1 397 ? 16.462 2.712 -14.254 1.00 92.69 397 ILE A CA 1
ATOM 3199 C C . ILE A 1 397 ? 17.525 1.649 -13.981 1.00 92.69 397 ILE A C 1
ATOM 3201 O O . ILE A 1 397 ? 17.686 1.220 -12.850 1.00 92.69 397 ILE A O 1
ATOM 3205 N N . THR A 1 398 ? 18.328 1.289 -14.981 1.00 93.56 398 THR A N 1
ATOM 3206 C CA . THR A 1 398 ? 19.439 0.343 -14.820 1.00 93.56 398 THR A CA 1
ATOM 3207 C C . THR A 1 398 ? 20.571 0.879 -13.944 1.00 93.56 398 THR A C 1
ATOM 3209 O O . THR A 1 398 ? 21.511 0.160 -13.628 1.00 93.56 398 THR A O 1
ATOM 3212 N N . SER A 1 399 ? 20.537 2.168 -13.604 1.00 92.94 399 SER A N 1
ATOM 3213 C CA . SER A 1 399 ? 21.417 2.751 -12.597 1.00 92.94 399 SER A CA 1
ATOM 3214 C C . SER A 1 399 ? 20.839 2.599 -11.189 1.00 92.94 399 SER A C 1
ATOM 3216 O O . SER A 1 399 ? 21.519 2.962 -10.238 1.00 92.94 399 SER A O 1
ATOM 3218 N N . CYS A 1 400 ? 19.601 2.135 -11.015 1.00 93.75 400 CYS A N 1
ATOM 3219 C CA . CYS A 1 400 ? 19.002 1.904 -9.705 1.00 93.75 400 CYS A CA 1
ATOM 3220 C C . CYS A 1 400 ? 19.475 0.565 -9.111 1.00 93.75 400 CYS A C 1
ATOM 3222 O O . CYS A 1 400 ? 19.473 -0.435 -9.829 1.00 93.75 400 CYS A O 1
ATOM 3224 N N . PRO A 1 401 ? 19.814 0.516 -7.807 1.00 93.88 401 PRO A N 1
ATOM 3225 C CA . PRO A 1 401 ? 20.326 -0.704 -7.179 1.00 93.88 401 PRO A CA 1
ATOM 3226 C C . PRO A 1 401 ? 19.343 -1.876 -7.169 1.00 93.88 401 PRO A C 1
ATOM 3228 O O . PRO A 1 401 ? 19.761 -3.003 -7.378 1.00 93.88 401 PRO A O 1
ATOM 3231 N N . CYS A 1 402 ? 18.049 -1.624 -6.943 1.00 95.06 402 CYS A N 1
ATOM 3232 C CA . CYS A 1 402 ? 17.019 -2.663 -6.856 1.00 95.06 402 CYS A CA 1
ATOM 3233 C C . CYS A 1 402 ? 15.751 -2.191 -7.576 1.00 95.06 402 CYS A C 1
ATOM 3235 O O . CYS A 1 402 ? 15.154 -1.183 -7.176 1.00 95.06 402 CYS A O 1
ATOM 3237 N N . TRP A 1 403 ? 15.314 -2.907 -8.611 1.00 97.06 403 TRP A N 1
ATOM 3238 C CA . TRP A 1 403 ? 14.110 -2.551 -9.363 1.00 97.06 403 TRP A CA 1
ATOM 3239 C C . TRP A 1 403 ? 13.380 -3.770 -9.944 1.00 97.06 403 TRP A C 1
ATOM 3241 O O . TRP A 1 403 ? 13.905 -4.878 -10.002 1.00 97.06 403 TRP A O 1
ATOM 3251 N N . LEU A 1 404 ? 12.123 -3.559 -10.328 1.00 97.94 404 LEU A N 1
ATOM 3252 C CA . LEU A 1 404 ? 11.228 -4.548 -10.917 1.00 97.94 404 LEU A CA 1
ATOM 3253 C C . LEU A 1 404 ? 10.838 -4.140 -12.332 1.00 97.94 404 LEU A C 1
ATOM 3255 O O . LEU A 1 404 ? 10.555 -2.966 -12.591 1.00 97.94 404 LEU A O 1
ATOM 3259 N N . GLU A 1 405 ? 10.718 -5.134 -13.201 1.00 96.56 405 GLU A N 1
ATOM 3260 C CA . GLU A 1 405 ? 9.994 -5.038 -14.462 1.00 96.56 405 GLU A CA 1
ATOM 3261 C C . GLU A 1 405 ? 8.772 -5.955 -14.396 1.00 96.56 405 GLU A C 1
ATOM 3263 O O . GLU A 1 405 ? 8.896 -7.161 -14.191 1.00 96.56 405 GLU A O 1
ATOM 3268 N N . ILE A 1 406 ? 7.584 -5.370 -14.528 1.00 96.75 406 ILE A N 1
ATOM 3269 C CA . ILE A 1 406 ? 6.303 -6.075 -14.537 1.00 96.75 406 ILE A CA 1
ATOM 3270 C C . ILE A 1 406 ? 5.822 -6.108 -15.980 1.00 96.75 406 ILE A C 1
ATOM 3272 O O . ILE A 1 406 ? 5.613 -5.061 -16.590 1.00 96.75 406 ILE A O 1
ATOM 3276 N N . LEU A 1 407 ? 5.641 -7.305 -16.514 1.00 93.31 407 LEU A N 1
ATOM 3277 C CA . LEU A 1 407 ? 5.210 -7.569 -17.878 1.00 93.31 407 LEU A CA 1
ATOM 3278 C C . LEU A 1 407 ? 3.736 -7.966 -17.842 1.00 93.31 407 LEU A C 1
ATOM 3280 O O . LEU A 1 407 ? 3.399 -9.032 -17.324 1.00 93.31 407 LEU A O 1
ATOM 3284 N N . LEU A 1 408 ? 2.853 -7.100 -18.338 1.00 91.69 408 LEU A N 1
ATOM 3285 C CA . LEU A 1 408 ? 1.419 -7.386 -18.367 1.00 91.69 408 LEU A CA 1
ATOM 3286 C C . LEU A 1 408 ? 1.069 -8.297 -19.546 1.00 91.69 408 LEU A C 1
ATOM 3288 O O . LEU A 1 408 ? 1.510 -8.064 -20.676 1.00 91.69 408 LEU A O 1
ATOM 3292 N N . ASN A 1 409 ? 0.253 -9.312 -19.275 1.00 87.94 409 ASN A N 1
ATOM 3293 C CA . ASN A 1 409 ? -0.344 -10.141 -20.308 1.00 87.94 409 ASN A CA 1
ATOM 3294 C C . ASN A 1 409 ? -1.630 -9.459 -20.782 1.00 87.94 409 ASN A C 1
ATOM 3296 O O . ASN A 1 409 ? -2.620 -9.409 -20.050 1.00 87.94 409 ASN A O 1
ATOM 3300 N N . VAL A 1 410 ? -1.582 -8.885 -21.980 1.00 79.25 410 VAL A N 1
ATOM 3301 C CA . VAL A 1 410 ? -2.732 -8.239 -22.607 1.00 79.25 410 VAL A CA 1
ATOM 3302 C C . VAL A 1 410 ? -3.138 -9.116 -23.783 1.00 79.25 410 VAL A C 1
ATOM 3304 O O . VAL A 1 410 ? -2.427 -9.181 -24.781 1.00 79.25 410 VAL A O 1
ATOM 3307 N N . SER A 1 411 ? -4.228 -9.864 -23.622 1.00 64.88 411 SER A N 1
ATOM 3308 C CA . SER A 1 411 ? -4.829 -10.627 -24.715 1.00 64.88 411 SER A CA 1
ATOM 3309 C C . SER A 1 411 ? -5.502 -9.651 -25.677 1.00 64.88 411 SER A C 1
ATOM 3311 O O . SER A 1 411 ? -6.357 -8.884 -25.234 1.00 64.88 411 SER A O 1
ATOM 3313 N N . HIS A 1 412 ? -5.086 -9.678 -26.944 1.00 49.50 412 HIS A N 1
ATOM 3314 C CA . HIS A 1 412 ? -5.750 -8.987 -28.050 1.00 49.50 412 HIS A CA 1
ATOM 3315 C C . HIS A 1 412 ? -6.930 -9.793 -28.585 1.00 49.50 412 HIS A C 1
ATOM 3317 O O . HIS A 1 412 ? -6.830 -11.044 -28.566 1.00 49.50 412 HIS A O 1
#

Secondary structure (DSSP, 8-state):
-HHHHHHHHHHHHHHTS-------------------------------------HHHHH--HHHHHHHHHHHHHHS-HHHHHHHHHHHHTTT-S-----EEESEEEEE-TTS-EEEEEHHHHHHHHHT-TT----GGGEEEPTT--TTTTTSSHHHH--PPP-----EEE--GGGEEEE--------GGGTTTSSS-------------------------------------TTS-SEEEEEEETTEE-S--EEE-SSEEEEES--TT--EEEGGGS--TTT-TT--S-TTHHHHHHHHHHTTT-EEEEEETTEEEEEE-SSS-EEEE-GGG-S-TT-TT----EEE-TTEEEEEEEGGGTT-GGG-S---SSS-TTEEEEEES---STTSS--SGGGSSSEEEEEE----

Solvent-accessible surface area (backbone atoms only — not comparable to full-atom values): 25893 Å² total; per-residue (Å²): 113,66,70,63,52,53,54,50,52,50,53,55,43,63,68,56,39,48,65,92,80,84,71,82,93,78,87,90,77,91,79,91,82,85,88,83,92,81,89,81,88,85,77,93,74,83,81,74,85,78,71,88,76,26,37,60,65,78,74,35,56,72,66,59,48,50,51,53,54,51,57,58,61,62,78,52,54,70,69,56,52,52,51,51,39,51,22,60,76,46,74,51,40,42,88,73,79,77,49,74,43,69,34,68,42,79,45,73,46,98,88,70,50,74,44,80,42,46,46,37,47,54,41,24,29,42,53,70,39,46,81,43,84,71,58,70,86,52,50,39,75,38,93,85,45,70,82,60,77,73,74,70,58,49,79,77,65,79,57,80,73,73,90,72,85,66,56,64,34,50,46,51,45,72,42,43,26,34,56,62,77,79,69,87,73,77,60,82,75,56,68,74,67,71,77,79,69,84,88,81,88,79,90,83,84,89,82,86,84,90,83,89,84,83,90,86,90,86,87,84,88,86,92,84,77,97,80,79,91,71,83,80,70,96,78,63,52,52,31,37,38,38,41,29,43,33,85,42,75,47,58,69,75,46,73,36,65,64,55,61,43,35,39,25,51,48,53,91,67,64,71,63,52,56,58,68,77,41,68,61,69,78,78,60,72,86,72,77,98,59,84,72,67,60,62,49,56,51,53,52,64,53,31,29,46,22,31,35,42,34,56,53,91,57,30,31,35,40,33,32,58,12,92,41,41,35,25,36,34,32,56,72,68,49,90,51,86,85,48,88,85,64,69,57,58,48,79,39,50,52,48,23,27,42,81,50,40,48,58,82,67,66,79,50,85,86,62,83,55,88,80,88,61,102,60,71,80,60,38,34,37,39,26,53,72,46,61,42,19,95,94,35,95,34,67,44,70,51,71,29,61,42,33,37,44,36,40,54,58,76,88,128

Sequence (412 aa):
MFRRKRNNLFRRLWRCRASKIVNDPTNSDHDTARSPSSQLQSPSASINSESINNFLLKKFNDEQLKRTVYSLLKSISIKQLENLVKCIESRGGIKSNCIVTTSKVQIRHSDGTTMDVKFHVLLSCLFRWPDMIGEDYELKRLATCTTCIENDLDEITGTTPAPSDLHLVCINPHHYSRINLQESVPSPYVIYQLNDLPCDSTEADSSNPSISFDSAGKSFDDHSSYSSICKASFDSSWCAIAYWEFRERVGRIFDVKSSTVNIFQQLPEGEGFWLGALNRDGVSGNISNTDSNHCDSRVFHRIGYGLQLSREDDSVWIYNRSEHPLYVNSPLYNKNIQSTHNTEVKKVQPGYSLKVFNYARVDIPQQIRPYVGPRYPYSIRISFVKGWGRNYTRQFITSCPCWLEILLNVSH

Radius of gyration: 27.14 Å; Cα contacts (8 Å, |Δi|>4): 560; chains: 1; bounding box: 73×62×91 Å

Foldseek 3Di:
DVVVLLVVLLVLLLVLWPDPPPDDPDDDDDDDDDDDDDDDDDDDDDPDPDDLDFLDNVQDDPVLLSVQVSVVSVVFDSVVSVQLSVCLVQLNLDDDAFDKDFQWDWRADPVRDTDIAGLLLSLLCTNPNRSDNRDPLQKDFAPSHPVPPPPVVCVVPVDDDDPPVRPMDGNRNSRIFGAPPDPDDDDPVVVVPVPPDDDDDDDDDDDDDDDDDDDDDDDDDDDDDDDDDDDDDLPAFQKWKWKDFQQDTWADIDGHSDQKAWEACDGPPHDHHHPVPTPCVVVVPDDPDDDPVVVLVVLSVQCHSPWMWGDDPQWIKIFGQGQAKKKKFALVPPPDPPPPQDGDIDIAHHRYMYTRDGLVVVPPVPPPDPPPDPDQSGKMKMAGRAYEPDSHPHPDPSRGRIMMIMGGDRDD